Protein AF-0000000076797698 (afdb_homodimer)

Solvent-accessible surface area (backbone atoms only — not comparable to full-atom values): 32991 Å² total; per-residue (Å²): 134,80,76,74,71,68,74,82,74,56,61,40,81,47,53,70,68,60,51,30,60,25,18,62,66,64,63,47,71,75,48,62,45,83,56,30,41,28,20,44,26,40,45,95,86,65,47,58,28,31,39,30,44,55,43,87,54,41,82,46,65,66,60,40,51,57,48,48,52,56,54,38,67,52,82,50,89,20,38,56,47,41,40,31,35,24,80,52,96,92,45,41,36,40,31,24,59,53,59,77,61,38,27,42,37,54,48,57,59,39,75,82,44,93,56,68,77,78,46,46,70,50,46,53,47,26,55,47,30,46,31,47,32,50,22,38,32,50,68,64,42,89,78,46,52,48,49,49,54,49,43,44,73,34,27,28,18,34,90,84,48,49,29,21,41,45,76,61,47,49,53,57,42,37,36,59,92,43,52,73,51,49,61,33,46,51,66,33,36,49,44,33,32,39,54,50,50,30,55,41,49,90,85,54,55,55,41,34,35,20,8,46,14,51,45,43,49,21,61,51,34,41,43,61,63,71,55,63,31,66,79,60,77,88,88,46,83,60,27,50,63,47,48,51,54,51,49,53,56,48,66,71,45,87,69,64,71,61,48,68,74,53,33,31,68,89,47,70,77,57,60,58,66,70,59,51,52,50,47,48,52,50,17,56,40,20,55,41,76,53,58,87,69,29,64,54,43,60,57,52,37,52,59,58,48,59,70,75,100,136,80,76,74,74,67,73,81,74,54,60,40,82,47,52,68,66,59,50,32,60,26,17,62,66,64,64,46,72,76,46,65,45,81,57,29,42,28,22,44,28,39,46,96,87,65,46,57,27,30,39,30,44,55,44,86,54,41,83,46,66,67,60,40,51,56,48,49,53,56,54,39,67,53,82,50,87,21,36,56,46,40,38,31,36,25,80,52,95,91,44,41,34,39,31,24,60,54,56,78,61,37,28,44,37,55,48,56,58,39,76,85,44,93,55,66,77,76,48,46,71,50,46,52,48,29,54,46,31,47,31,46,33,50,22,39,31,51,69,64,42,90,77,45,49,48,49,50,54,50,43,43,74,33,27,29,18,32,90,85,48,51,29,20,41,48,76,62,47,51,55,58,41,38,37,58,91,43,52,73,50,48,60,33,46,52,66,33,37,49,44,34,33,39,55,50,49,31,56,41,46,88,84,52,53,53,42,37,36,20,8,45,14,50,45,42,49,23,61,50,35,41,43,60,63,71,54,63,43,64,79,56,78,93,80,63,86,59,28,52,64,46,48,50,53,52,50,52,54,48,66,72,45,88,70,65,71,61,49,68,75,52,34,31,68,91,47,71,75,58,60,57,66,69,59,52,52,50,47,48,52,49,16,56,38,20,53,40,75,53,58,89,69,29,64,54,44,59,56,52,36,52,58,59,47,60,70,76,101

pLDDT: mean 85.44, std 15.88, range [21.45, 98.81]

Foldseek 3Di:
DPPPVVPLLAADEDEPVQVCVQQVNQDAWQDADPQATWGWGAHPVRFIKIKGWGDQFDPDPVLLVVLVVLVQPDDDPQAWHWSYWYDDDNTTMTITHDADQAFQCCQLAVPVDPHDNDAQVLLLQQLLSVLVVLLCLQPPRPVRWAQLEDDRNQWGAHPVGHTHGHRTSVLVRNQVPDDPVSVLDHDYDPPQFALCNVVPDDDHNLRVLQSSLQRLLCSFQSHHLLCQQPVDDDPRPCVSVVVLVVLVVQLPDDDPVCSQVRGHCVNVSRHDSVLNSLSNVLSSQSNDNDSVSHDRSVVVSVSSVVVVD/DPPPPVPLLAADEDEPVQVCVQQVNQDAWQDADPQATWGWGAGPVRFIKIKGWGDQFDPDPVLLVVLVVLVQPDDDPQAWHWSYWYDDDNTTMTITHDADQAFQCCQLAVPVDPHDHDAQVLLLQQLLSVLVVLLCLQPPRPVRWAQLEDDRNQWGAHPVGHTHGHRTSVLVRNQVPDDPVSVLDHDYDPLQFALCNVVPDDDHNLRVLQSSLQRLLCSFQSHHLVCPQPVDDDDDPCVSVVVLVVLVVQLPDDDPVCSQVRGHCVNVSRHDSVLNSLSNVLSSQSNDNDSVSHDRSVVVSVSSVVVVD

Radius of gyration: 26.11 Å; Cα contacts (8 Å, |Δi|>4): 1056; chains: 2; bounding box: 48×87×79 Å

Organism: Aegilops tauschii subsp. strangulata (NCBI:txid200361)

InterPro domains:
  IPR000719 Protein kinase domain [PF00069] (27-302)
  IPR000719 Protein kinase domain [PS50011] (24-308)
  IPR000719 Protein kinase domain [SM00220] (24-305)
  IPR008271 Serine/threonine-protein kinase, active site [PS00108] (145-157)
  IPR011009 Protein kinase-like domain superfamily [SSF56112] (6-304)
  IPR017441 Protein kinase, ATP binding site [PS00107] (30-53)

Nearest PDB structures (foldseek):
  5lpz-assembly1_A  TM=8.616E-01  e=4.591E-26  Arabidopsis thaliana
  5xd6-assembly1_A  TM=8.931E-01  e=9.310E-25  Arabidopsis thaliana
  5lpy-assembly1_A  TM=8.575E-01  e=5.585E-25  Arabidopsis thaliana
  7ctx-assembly1_A  TM=7.958E-01  e=6.189E-21  Arabidopsis thaliana
  7ctv-assembly1_A  TM=8.191E-01  e=2.560E-20  Arabidopsis thaliana

Secondary structure (DSSP, 8-state):
-----------EEPPHHHHHHHTTTTT-EEEEETTEEEEEEE-TT--EEEEEEE-S--S-HHHHHHHHHHHHT---TTBPPEEEEEEETTEEEEEEE--TT-BHHHHHH-TTSSPPPPPHHHHHHHHHHHHHHHHIIIIISTT----S--SGGGEEE-TT--EEE-STTHHHHHHTT--HHHHTB--SBTTTS-GGGGTTPPP-THHHHHHHHHHHHHHHHSS-GGGSSTTS-S--TTHHHHHHHHHHHHHHSS--THHHHHS-GGGTT-S-HHHHHHHHHHHHHHT-SSGGGSPPHHHHHHHHHHHH-/-----------EEPPHHHHHHHTTTTT-EEEEETTEEEEEEE-TT--EEEEEEE-S--S-HHHHHHHHHHHHT---TTBPPEEEEEEETTEEEEEEE--TT-BHHHHHH-TTSSPPPPPHHHHHHHHHHHHHHHHIIIIISTT----S--SGGGEEE-TT--EEE-STTHHHHHHTT--HHHHTB--SBTTTS-GGGGTTPPP-THHHHHHHHHHHHHHHHSS-GGGTTTTS-TT-TTHHHHHHHHHHHHHHSS--THHHHHS-GGGTT-S-HHHHHHHHHHHHHHT-SSGGGSPPHHHHHHHHHHHH-

Structure (mmCIF, N/CA/C/O backbone):
data_AF-0000000076797698-model_v1
#
loop_
_entity.id
_entity.type
_entity.pdbx_description
1 polymer 'non-specific serine/threonine protein kinase'
#
loop_
_atom_site.group_PDB
_atom_site.id
_atom_site.type_symbol
_atom_site.label_atom_id
_atom_site.label_alt_id
_atom_site.label_comp_id
_atom_site.label_asym_id
_atom_site.label_entity_id
_atom_site.label_seq_id
_atom_site.pdbx_PDB_ins_code
_atom_site.Cartn_x
_atom_site.Cartn_y
_atom_site.Cartn_z
_atom_site.occupancy
_atom_site.B_iso_or_equiv
_atom_site.auth_seq_id
_atom_site.auth_comp_id
_atom_site.auth_asym_id
_atom_site.auth_atom_id
_atom_site.pdbx_PDB_model_num
ATOM 1 N N . ASP A 1 1 ? 23.281 -30.578 -40.031 1 21.66 1 ASP A N 1
ATOM 2 C CA . ASP A 1 1 ? 23.391 -29.156 -40.312 1 21.66 1 ASP A CA 1
ATOM 3 C C . ASP A 1 1 ? 22.047 -28.453 -40.125 1 21.66 1 ASP A C 1
ATOM 5 O O . ASP A 1 1 ? 21.812 -27.391 -40.719 1 21.66 1 ASP A O 1
ATOM 9 N N . GLU A 1 2 ? 20.984 -29.047 -39.781 1 26.91 2 GLU A N 1
ATOM 10 C CA . GLU A 1 2 ? 19.562 -28.859 -39.531 1 26.91 2 GLU A CA 1
ATOM 11 C C . GLU A 1 2 ? 19.312 -27.625 -38.656 1 26.91 2 GLU A C 1
ATOM 13 O O . GLU A 1 2 ? 19.953 -27.438 -37.625 1 26.91 2 GLU A O 1
ATOM 18 N N . GLY A 1 3 ? 19.031 -26.438 -39.344 1 26.08 3 GLY A N 1
ATOM 19 C CA . GLY A 1 3 ? 19.078 -25.016 -39 1 26.08 3 GLY A CA 1
ATOM 20 C C . GLY A 1 3 ? 18.438 -24.688 -37.688 1 26.08 3 GLY A C 1
ATOM 21 O O . GLY A 1 3 ? 17.25 -24.969 -37.469 1 26.08 3 GLY A O 1
ATOM 22 N N . TYR A 1 4 ? 19.078 -24.984 -36.562 1 27.62 4 TYR A N 1
ATOM 23 C CA . TYR A 1 4 ? 18.75 -24.578 -35.188 1 27.62 4 TYR A CA 1
ATOM 24 C C . TYR A 1 4 ? 18.172 -23.172 -35.188 1 27.62 4 TYR A C 1
ATOM 26 O O . TYR A 1 4 ? 18.891 -22.188 -35.406 1 27.62 4 TYR A O 1
ATOM 34 N N . THR A 1 5 ? 17.109 -22.906 -35.969 1 29.88 5 THR A N 1
ATOM 35 C CA . THR A 1 5 ? 16.391 -21.641 -35.969 1 29.88 5 THR A CA 1
ATOM 36 C C . THR A 1 5 ? 16.391 -21.031 -34.562 1 29.88 5 THR A C 1
ATOM 38 O O . THR A 1 5 ? 15.867 -21.625 -33.625 1 29.88 5 THR A O 1
ATOM 41 N N . ILE A 1 6 ? 17.438 -20.5 -34.156 1 32.88 6 ILE A N 1
ATOM 42 C CA . ILE A 1 6 ? 17.719 -19.75 -32.938 1 32.88 6 ILE A CA 1
ATOM 43 C C . ILE A 1 6 ? 16.484 -18.969 -32.5 1 32.88 6 ILE A C 1
ATOM 45 O O . ILE A 1 6 ? 15.969 -18.141 -33.25 1 32.88 6 ILE A O 1
ATOM 49 N N . ILE A 1 7 ? 15.43 -19.562 -32.062 1 37.62 7 ILE A N 1
ATOM 50 C CA . ILE A 1 7 ? 14.328 -18.922 -31.359 1 37.62 7 ILE A CA 1
ATOM 51 C C . ILE A 1 7 ? 14.773 -17.547 -30.859 1 37.62 7 ILE A C 1
ATOM 53 O O . ILE A 1 7 ? 15.672 -17.453 -30.016 1 37.62 7 ILE A O 1
ATOM 57 N N . SER A 1 8 ? 15.016 -16.594 -31.609 1 38.66 8 SER A N 1
ATOM 58 C CA . SER A 1 8 ? 15.25 -15.164 -31.391 1 38.66 8 SER A CA 1
ATOM 59 C C . SER A 1 8 ? 14.5 -14.656 -30.172 1 38.66 8 SER A C 1
ATOM 61 O O . SER A 1 8 ? 13.359 -14.203 -30.266 1 38.66 8 SER A O 1
ATOM 63 N N . SER A 1 9 ? 14.203 -15.453 -29.078 1 51.38 9 SER A N 1
ATOM 64 C CA . SER A 1 9 ? 13.867 -15.5 -27.656 1 51.38 9 SER A CA 1
ATOM 65 C C . SER A 1 9 ? 14.453 -14.297 -26.922 1 51.38 9 SER A C 1
ATOM 67 O O . SER A 1 9 ? 14.461 -14.273 -25.688 1 51.38 9 SER A O 1
ATOM 69 N N . GLN A 1 10 ? 15.086 -13.398 -27.656 1 63.84 10 GLN A N 1
ATOM 70 C CA . GLN A 1 10 ? 15.938 -12.336 -27.109 1 63.84 10 GLN A CA 1
ATOM 71 C C . GLN A 1 10 ? 15.102 -11.18 -26.578 1 63.84 10 GLN A C 1
ATOM 73 O O . GLN A 1 10 ? 14.078 -10.82 -27.172 1 63.84 10 GLN A O 1
ATOM 78 N N . PHE A 1 11 ? 15.312 -10.938 -25.469 1 81.69 11 PHE A N 1
ATOM 79 C CA . PHE A 1 11 ? 14.875 -9.672 -24.875 1 81.69 11 PHE A CA 1
ATOM 80 C C . PHE A 1 11 ? 15.141 -8.508 -25.828 1 81.69 11 PHE A C 1
ATOM 82 O O . PHE A 1 11 ? 16.266 -8.328 -26.297 1 81.69 11 PHE A O 1
ATOM 89 N N . ARG A 1 12 ? 14.062 -7.945 -26.391 1 88.06 12 ARG A N 1
ATOM 90 C CA . ARG A 1 12 ? 14.305 -6.879 -27.359 1 88.06 12 ARG A CA 1
ATOM 91 C C . ARG A 1 12 ? 13.391 -5.684 -27.094 1 88.06 12 ARG A C 1
ATOM 93 O O . ARG A 1 12 ? 12.438 -5.785 -26.312 1 88.06 12 ARG A O 1
ATOM 100 N N . ILE A 1 13 ? 13.773 -4.621 -27.797 1 91.62 13 ILE A N 1
ATOM 101 C CA . ILE A 1 13 ? 12.992 -3.393 -27.719 1 91.62 13 ILE A CA 1
ATOM 102 C C . ILE A 1 13 ? 11.922 -3.385 -28.797 1 91.62 13 ILE A C 1
ATOM 104 O O . ILE A 1 13 ? 12.211 -3.666 -29.969 1 91.62 13 ILE A O 1
ATOM 108 N N . PHE A 1 14 ? 10.703 -3.176 -28.453 1 93.88 14 PHE A N 1
ATOM 109 C CA . PHE A 1 14 ? 9.586 -3.072 -29.375 1 93.88 14 PHE A CA 1
ATOM 110 C C . PHE A 1 14 ? 9.18 -1.617 -29.578 1 93.88 14 PHE A C 1
ATOM 112 O O . PHE A 1 14 ? 9.352 -0.792 -28.672 1 93.88 14 PHE A O 1
ATOM 119 N N . SER A 1 15 ? 8.688 -1.295 -30.734 1 94.56 15 SER A N 1
ATOM 120 C CA . SER A 1 15 ? 8.023 -0.011 -30.922 1 94.56 15 SER A CA 1
ATOM 121 C C . SER A 1 15 ? 6.562 -0.069 -30.484 1 94.56 15 SER A C 1
ATOM 123 O O . SER A 1 15 ? 5.965 -1.146 -30.438 1 94.56 15 SER A O 1
ATOM 125 N N . TYR A 1 16 ? 6.07 1.124 -30.188 1 94.56 16 TYR A N 1
ATOM 126 C CA . TYR A 1 16 ? 4.664 1.188 -29.797 1 94.56 16 TYR A CA 1
ATOM 127 C C . TYR A 1 16 ? 3.764 0.711 -30.938 1 94.56 16 TYR A C 1
ATOM 129 O O . TYR A 1 16 ? 2.785 -0.001 -30.703 1 94.56 16 TYR A O 1
ATOM 137 N N . ARG A 1 17 ? 4.07 1.05 -32.156 1 95.12 17 ARG A N 1
ATOM 138 C CA . ARG A 1 17 ? 3.295 0.677 -33.344 1 95.12 17 ARG A CA 1
ATOM 139 C C . ARG A 1 17 ? 3.268 -0.837 -33.5 1 95.12 17 ARG A C 1
ATOM 141 O O . ARG A 1 17 ? 2.229 -1.407 -33.844 1 95.12 17 ARG A O 1
ATOM 148 N N . GLU A 1 18 ? 4.406 -1.47 -33.344 1 95.25 18 GLU A N 1
ATOM 149 C CA . GLU A 1 18 ? 4.492 -2.926 -33.406 1 95.25 18 GLU A CA 1
ATOM 150 C C . GLU A 1 18 ? 3.543 -3.588 -32.406 1 95.25 18 GLU A C 1
ATOM 152 O O . GLU A 1 18 ? 2.875 -4.57 -32.75 1 95.25 18 GLU A O 1
ATOM 157 N N . LEU A 1 19 ? 3.48 -3.051 -31.203 1 96.44 19 LEU A N 1
ATOM 158 C CA . LEU A 1 19 ? 2.672 -3.656 -30.156 1 96.44 19 LEU A CA 1
ATOM 159 C C . LEU A 1 19 ? 1.193 -3.344 -30.359 1 96.44 19 LEU A C 1
ATOM 161 O O . LEU A 1 19 ? 0.331 -4.156 -30.016 1 96.44 19 LEU A O 1
ATOM 165 N N . GLN A 1 20 ? 0.928 -2.188 -30.922 1 96.69 20 GLN A N 1
ATOM 166 C CA . GLN A 1 20 ? -0.446 -1.867 -31.297 1 96.69 20 GLN A CA 1
ATOM 167 C C . GLN A 1 20 ? -0.985 -2.865 -32.312 1 96.69 20 GLN A C 1
ATOM 169 O O . GLN A 1 20 ? -2.121 -3.33 -32.188 1 96.69 20 GLN A O 1
ATOM 174 N N . LYS A 1 21 ? -0.194 -3.127 -33.25 1 96.62 21 LYS A N 1
ATOM 175 C CA . LYS A 1 21 ? -0.562 -4.102 -34.281 1 96.62 21 LYS A CA 1
ATOM 176 C C . LYS A 1 21 ? -0.708 -5.5 -33.688 1 96.62 21 LYS A C 1
ATOM 178 O O . LYS A 1 21 ? -1.689 -6.195 -33.938 1 96.62 21 LYS A O 1
ATOM 183 N N . ALA A 1 22 ? 0.288 -5.852 -32.875 1 96.5 22 ALA A N 1
ATOM 184 C CA . ALA A 1 22 ? 0.313 -7.188 -32.281 1 96.5 22 ALA A CA 1
ATOM 185 C C . ALA A 1 22 ? -0.922 -7.434 -31.422 1 96.5 22 ALA A C 1
ATOM 187 O O . ALA A 1 22 ? -1.409 -8.562 -31.328 1 96.5 22 ALA A O 1
ATOM 188 N N . THR A 1 23 ? -1.46 -6.391 -30.766 1 97.56 23 THR A N 1
ATOM 189 C CA . THR A 1 23 ? -2.576 -6.516 -29.828 1 97.56 23 THR A CA 1
ATOM 190 C C . THR A 1 23 ? -3.885 -6.102 -30.5 1 97.56 23 THR A C 1
ATOM 192 O O . THR A 1 23 ? -4.902 -5.926 -29.828 1 97.56 23 THR A O 1
ATOM 195 N N . SER A 1 24 ? -3.895 -5.852 -31.844 1 96.62 24 SER A N 1
ATOM 196 C CA . SER A 1 24 ? -5.062 -5.316 -32.531 1 96.62 24 SER A CA 1
ATOM 197 C C . SER A 1 24 ? -5.598 -4.07 -31.828 1 96.62 24 SER A C 1
ATOM 199 O O . SER A 1 24 ? -6.785 -3.996 -31.5 1 96.62 24 SER A O 1
ATOM 201 N N . CYS A 1 25 ? -4.664 -3.188 -31.562 1 95.5 25 CYS A N 1
ATOM 202 C CA . CYS A 1 25 ? -4.949 -1.915 -30.906 1 95.5 25 CYS A CA 1
ATOM 203 C C . CYS A 1 25 ? -5.504 -2.133 -29.516 1 95.5 25 CYS A C 1
ATOM 205 O O . CYS A 1 25 ? -6.508 -1.529 -29.141 1 95.5 25 CYS A O 1
ATOM 207 N N . PHE A 1 26 ? -4.867 -3.113 -28.797 1 94.56 26 PHE A N 1
ATOM 208 C CA . PHE A 1 26 ? -5.184 -3.381 -27.406 1 94.56 26 PHE A CA 1
ATOM 209 C C . PHE A 1 26 ? -6.656 -3.738 -27.234 1 94.56 26 PHE A C 1
ATOM 211 O O . PHE A 1 26 ? -7.332 -3.219 -26.344 1 94.56 26 PHE A O 1
ATOM 218 N N . GLN A 1 27 ? -7.141 -4.625 -27.969 1 93.5 27 GLN A N 1
ATOM 219 C CA . GLN A 1 27 ? -8.555 -4.98 -28.047 1 93.5 27 GLN A CA 1
ATOM 220 C C . GLN A 1 27 ? -8.945 -5.941 -26.938 1 93.5 27 GLN A C 1
ATOM 222 O O . GLN A 1 27 ? -9.969 -5.754 -26.281 1 93.5 27 GLN A O 1
ATOM 227 N N . GLU A 1 28 ? -8.148 -6.992 -26.719 1 94.81 28 GLU A N 1
ATOM 228 C CA . GLU A 1 28 ? -8.492 -8.031 -25.75 1 94.81 28 GLU A CA 1
ATOM 229 C C . GLU A 1 28 ? -7.723 -7.848 -24.453 1 94.81 28 GLU A C 1
ATOM 231 O O . GLU A 1 28 ? -6.559 -8.234 -24.344 1 94.81 28 GLU A O 1
ATOM 236 N N . GLU A 1 29 ? -8.398 -7.438 -23.422 1 92.62 29 GLU A N 1
ATOM 237 C CA . GLU A 1 29 ? -7.793 -7.254 -22.109 1 92.62 29 GLU A CA 1
ATOM 238 C C . GLU A 1 29 ? -7.82 -8.555 -21.312 1 92.62 29 GLU A C 1
ATOM 240 O O . GLU A 1 29 ? -8.867 -9.195 -21.188 1 92.62 29 GLU A O 1
ATOM 245 N N . LEU A 1 30 ? -6.688 -8.969 -20.875 1 90.31 30 LEU A N 1
ATOM 246 C CA . LEU A 1 30 ? -6.555 -10.18 -20.062 1 90.31 30 LEU A CA 1
ATOM 247 C C . LEU A 1 30 ? -6.793 -9.875 -18.594 1 90.31 30 LEU A C 1
ATOM 249 O O . LEU A 1 30 ? -7.207 -10.75 -17.828 1 90.31 30 LEU A O 1
ATOM 253 N N . GLY A 1 31 ? -6.434 -8.719 -18.172 1 84.44 31 GLY A N 1
ATOM 254 C CA . GLY A 1 31 ? -6.582 -8.289 -16.797 1 84.44 31 GLY A CA 1
ATOM 255 C C . GLY A 1 31 ? -6.031 -6.898 -16.531 1 84.44 31 GLY A C 1
ATOM 256 O O . GLY A 1 31 ? -5.359 -6.324 -17.391 1 84.44 31 GLY A O 1
ATOM 257 N N . SER A 1 32 ? -6.449 -6.293 -15.453 1 81.88 32 SER A N 1
ATOM 258 C CA . SER A 1 32 ? -5.973 -4.98 -15.031 1 81.88 32 SER A CA 1
ATOM 259 C C . SER A 1 32 ? -5.711 -4.938 -13.531 1 81.88 32 SER A C 1
ATOM 261 O O . SER A 1 32 ? -6.473 -5.504 -12.75 1 81.88 32 SER A O 1
ATOM 263 N N . GLY A 1 33 ? -4.547 -4.434 -13.203 1 74.81 33 GLY A N 1
ATOM 264 C CA . GLY A 1 33 ? -4.199 -4.316 -11.789 1 74.81 33 GLY A CA 1
ATOM 265 C C . GLY A 1 33 ? -3.43 -3.053 -11.469 1 74.81 33 GLY A C 1
ATOM 266 O O . GLY A 1 33 ? -3.504 -2.068 -12.211 1 74.81 33 GLY A O 1
ATOM 267 N N . ARG A 1 34 ? -2.789 -3.051 -10.359 1 72.19 34 ARG A N 1
ATOM 268 C CA . ARG A 1 34 ? -2.059 -1.899 -9.844 1 72.19 34 ARG A CA 1
ATOM 269 C C . ARG A 1 34 ? -0.948 -1.479 -10.797 1 72.19 34 ARG A C 1
ATOM 271 O O . ARG A 1 34 ? -0.661 -0.288 -10.938 1 72.19 34 ARG A O 1
ATOM 278 N N . SER A 1 35 ? -0.445 -2.459 -11.406 1 79.75 35 SER A N 1
ATOM 279 C CA . SER A 1 35 ? 0.719 -2.16 -12.234 1 79.75 35 SER A CA 1
ATOM 280 C C . SER A 1 35 ? 0.306 -1.804 -13.664 1 79.75 35 SER A C 1
ATOM 282 O O . SER A 1 35 ? 1.123 -1.317 -14.445 1 79.75 35 SER A O 1
ATOM 284 N N . GLY A 1 36 ? -0.966 -2.096 -14 1 84.38 36 GLY A N 1
ATOM 285 C CA . GLY A 1 36 ? -1.426 -1.726 -15.328 1 84.38 36 GLY A CA 1
ATOM 286 C C . GLY A 1 36 ? -2.287 -2.791 -15.984 1 84.38 36 GLY A C 1
ATOM 287 O O . GLY A 1 36 ? -2.469 -3.877 -15.422 1 84.38 36 GLY A O 1
ATOM 288 N N . ALA A 1 37 ? -2.748 -2.465 -17.141 1 88.75 37 ALA A N 1
ATOM 289 C CA . ALA A 1 37 ? -3.6 -3.383 -17.891 1 88.75 37 ALA A CA 1
ATOM 290 C C . ALA A 1 37 ? -2.766 -4.297 -18.781 1 88.75 37 ALA A C 1
ATOM 292 O O . ALA A 1 37 ? -1.723 -3.887 -19.297 1 88.75 37 ALA A O 1
ATOM 293 N N . VAL A 1 38 ? -3.256 -5.48 -18.938 1 94.75 38 VAL A N 1
ATOM 294 C CA . VAL A 1 38 ? -2.561 -6.48 -19.75 1 94.75 38 VAL A CA 1
ATOM 295 C C . VAL A 1 38 ? -3.438 -6.898 -20.922 1 94.75 38 VAL A C 1
ATOM 297 O O . VAL A 1 38 ? -4.633 -7.152 -20.766 1 94.75 38 VAL A O 1
ATOM 300 N N . TYR A 1 39 ? -2.805 -7.016 -22.125 1 96.75 39 TYR A N 1
ATOM 301 C CA . TYR A 1 39 ? -3.535 -7.34 -23.344 1 96.75 39 TYR A CA 1
ATOM 302 C C . TYR A 1 39 ? -2.916 -8.539 -24.047 1 96.75 39 TYR A C 1
ATOM 304 O O . TYR A 1 39 ? -1.696 -8.719 -24.031 1 96.75 39 TYR A O 1
ATOM 312 N N . LYS A 1 40 ? -3.848 -9.281 -24.656 1 97.38 40 LYS A N 1
ATOM 313 C CA . LYS A 1 40 ? -3.393 -10.391 -25.484 1 97.38 40 LYS A CA 1
ATOM 314 C C . LYS A 1 40 ? -2.904 -9.906 -26.844 1 97.38 40 LYS A C 1
ATOM 316 O O . LYS A 1 40 ? -3.494 -8.992 -27.438 1 97.38 40 LYS A O 1
ATOM 321 N N . GLY A 1 41 ? -1.78 -10.492 -27.281 1 97.06 41 GLY A N 1
ATOM 322 C CA . GLY A 1 41 ? -1.257 -10.148 -28.594 1 97.06 41 GLY A CA 1
ATOM 323 C C . GLY A 1 41 ? -0.594 -11.32 -29.297 1 97.06 41 GLY A C 1
ATOM 324 O O . GLY A 1 41 ? -0.366 -12.367 -28.688 1 97.06 41 GLY A O 1
ATOM 325 N N . VAL A 1 42 ? -0.398 -11.102 -30.594 1 96.81 42 VAL A N 1
ATOM 326 C CA . VAL A 1 42 ? 0.35 -12.047 -31.422 1 96.81 42 VAL A CA 1
ATOM 327 C C . VAL A 1 42 ? 1.414 -11.297 -32.219 1 96.81 42 VAL A C 1
ATOM 329 O O . VAL A 1 42 ? 1.1 -10.367 -32.969 1 96.81 42 VAL A O 1
ATOM 332 N N . LEU A 1 43 ? 2.635 -11.703 -32 1 94.06 43 LEU A N 1
ATOM 333 C CA . LEU A 1 43 ? 3.732 -11.062 -32.719 1 94.06 43 LEU A CA 1
ATOM 334 C C . LEU A 1 43 ? 3.775 -11.523 -34.188 1 94.06 43 LEU A C 1
ATOM 336 O O . LEU A 1 43 ? 3.037 -12.438 -34.562 1 94.06 43 LEU A O 1
ATOM 340 N N . ASP A 1 44 ? 4.648 -10.898 -34.906 1 91.06 44 ASP A N 1
ATOM 341 C CA . ASP A 1 44 ? 4.777 -11.211 -36.344 1 91.06 44 ASP A CA 1
ATOM 342 C C . ASP A 1 44 ? 5.234 -12.648 -36.562 1 91.06 44 ASP A C 1
ATOM 344 O O . ASP A 1 44 ? 4.891 -13.273 -37.562 1 91.06 44 ASP A O 1
ATOM 348 N N . ASP A 1 45 ? 5.98 -13.141 -35.594 1 90.06 45 ASP A N 1
ATOM 349 C CA . ASP A 1 45 ? 6.469 -14.516 -35.688 1 90.06 45 ASP A CA 1
ATOM 350 C C . ASP A 1 45 ? 5.457 -15.5 -35.125 1 90.06 45 ASP A C 1
ATOM 352 O O . ASP A 1 45 ? 5.797 -16.656 -34.812 1 90.06 45 ASP A O 1
ATOM 356 N N . ALA A 1 46 ? 4.211 -15.102 -34.812 1 91.12 46 ALA A N 1
ATOM 357 C CA . ALA A 1 46 ? 3.047 -15.898 -34.406 1 91.12 46 ALA A CA 1
ATOM 358 C C . ALA A 1 46 ? 3.09 -16.266 -32.938 1 91.12 46 ALA A C 1
ATOM 360 O O . ALA A 1 46 ? 2.207 -16.969 -32.438 1 91.12 46 ALA A O 1
ATOM 361 N N . ARG A 1 47 ? 4.086 -15.836 -32.281 1 92.12 47 ARG A N 1
ATOM 362 C CA . ARG A 1 47 ? 4.121 -16.062 -30.828 1 92.12 47 ARG A CA 1
ATOM 363 C C . ARG A 1 47 ? 2.998 -15.312 -30.125 1 92.12 47 ARG A C 1
ATOM 365 O O . ARG A 1 47 ? 2.773 -14.133 -30.391 1 92.12 47 ARG A O 1
ATOM 372 N N . LYS A 1 48 ? 2.359 -16.031 -29.25 1 95.5 48 LYS A N 1
ATOM 373 C CA . LYS A 1 48 ? 1.37 -15.391 -28.391 1 95.5 48 LYS A CA 1
ATOM 374 C C . LYS A 1 48 ? 2.041 -14.672 -27.219 1 95.5 48 LYS A C 1
ATOM 376 O O . LYS A 1 48 ? 2.951 -15.211 -26.594 1 95.5 48 LYS A O 1
ATOM 381 N N . VAL A 1 49 ? 1.594 -13.398 -27.047 1 96.56 49 VAL A N 1
ATOM 382 C CA . VAL A 1 49 ? 2.262 -12.609 -26.016 1 96.56 49 VAL A CA 1
ATOM 383 C C . VAL A 1 49 ? 1.222 -11.898 -25.156 1 96.56 49 VAL A C 1
ATOM 385 O O . VAL A 1 49 ? 0.058 -11.781 -25.547 1 96.56 49 VAL A O 1
ATOM 388 N N . ALA A 1 50 ? 1.593 -11.586 -23.953 1 97.19 50 ALA A N 1
ATOM 389 C CA . ALA A 1 50 ? 0.884 -10.656 -23.078 1 97.19 50 ALA A CA 1
ATOM 390 C C . ALA A 1 50 ? 1.593 -9.305 -23.016 1 97.19 50 ALA A C 1
ATOM 392 O O . ALA A 1 50 ? 2.791 -9.234 -22.734 1 97.19 50 ALA A O 1
ATOM 393 N N . VAL A 1 51 ? 0.887 -8.258 -23.344 1 96.94 51 VAL A N 1
ATOM 394 C CA . VAL A 1 51 ? 1.437 -6.91 -23.359 1 96.94 51 VAL A CA 1
ATOM 395 C C . VAL A 1 51 ? 0.845 -6.098 -22.219 1 96.94 51 VAL A C 1
ATOM 397 O O . VAL A 1 51 ? -0.366 -5.871 -22.172 1 96.94 51 VAL A O 1
ATOM 400 N N . LYS A 1 52 ? 1.715 -5.664 -21.281 1 94.12 52 LYS A N 1
ATOM 401 C CA . LYS A 1 52 ? 1.271 -4.879 -20.125 1 94.12 52 LYS A CA 1
ATOM 402 C C . LYS A 1 52 ? 1.574 -3.396 -20.328 1 94.12 52 LYS A C 1
ATOM 404 O O . LYS A 1 52 ? 2.719 -3.021 -20.594 1 94.12 52 LYS A O 1
ATOM 409 N N . LYS A 1 53 ? 0.588 -2.564 -20.266 1 91.75 53 LYS A N 1
ATOM 410 C CA . LYS A 1 53 ? 0.78 -1.119 -20.172 1 91.75 53 LYS A CA 1
ATOM 411 C C . LYS A 1 53 ? 1.053 -0.682 -18.734 1 91.75 53 LYS A C 1
ATOM 413 O O . LYS A 1 53 ? 0.162 -0.734 -17.891 1 91.75 53 LYS A O 1
ATOM 418 N N . LEU A 1 54 ? 2.221 -0.222 -18.484 1 86.75 54 LEU A N 1
ATOM 419 C CA . LEU A 1 54 ? 2.652 0.052 -17.125 1 86.75 54 LEU A CA 1
ATOM 420 C C . LEU A 1 54 ? 2.146 1.412 -16.656 1 86.75 54 LEU A C 1
ATOM 422 O O . LEU A 1 54 ? 2.158 2.379 -17.422 1 86.75 54 LEU A O 1
ATOM 426 N N . ASN A 1 55 ? 1.697 1.317 -15.375 1 74.62 55 ASN A N 1
ATOM 427 C CA . ASN A 1 55 ? 1.304 2.549 -14.695 1 74.62 55 ASN A CA 1
ATOM 428 C C . ASN A 1 55 ? 2.387 3.033 -13.734 1 74.62 55 ASN A C 1
ATOM 430 O O . ASN A 1 55 ? 3.146 2.229 -13.195 1 74.62 55 ASN A O 1
ATOM 434 N N . ASP A 1 56 ? 2.412 4.27 -13.484 1 63.19 56 ASP A N 1
ATOM 435 C CA . ASP A 1 56 ? 3.16 4.879 -12.383 1 63.19 56 ASP A CA 1
ATOM 436 C C . ASP A 1 56 ? 4.621 4.441 -12.414 1 63.19 56 ASP A C 1
ATOM 438 O O . ASP A 1 56 ? 5.172 4.035 -11.383 1 63.19 56 ASP A O 1
ATOM 442 N N . VAL A 1 57 ? 5.164 4.363 -13.633 1 61.59 57 VAL A N 1
ATOM 443 C CA . VAL A 1 57 ? 6.551 3.914 -13.695 1 61.59 57 VAL A CA 1
ATOM 444 C C . VAL A 1 57 ? 7.484 5.121 -13.758 1 61.59 57 VAL A C 1
ATOM 446 O O . VAL A 1 57 ? 7.031 6.254 -13.922 1 61.59 57 VAL A O 1
ATOM 449 N N . ILE A 1 58 ? 8.672 4.793 -13.555 1 61.84 58 ILE A N 1
ATOM 450 C CA . ILE A 1 58 ? 9.797 5.715 -13.508 1 61.84 58 ILE A CA 1
ATOM 451 C C . ILE A 1 58 ? 9.75 6.652 -14.711 1 61.84 58 ILE A C 1
ATOM 453 O O . ILE A 1 58 ? 9.5 6.211 -15.836 1 61.84 58 ILE A O 1
ATOM 457 N N . GLN A 1 59 ? 9.805 7.785 -14.43 1 62.81 59 GLN A N 1
ATOM 458 C CA . GLN A 1 59 ? 9.719 8.797 -15.477 1 62.81 59 GLN A CA 1
ATOM 459 C C . GLN A 1 59 ? 10.953 8.781 -16.375 1 62.81 59 GLN A C 1
ATOM 461 O O . GLN A 1 59 ? 10.859 9 -17.578 1 62.81 59 GLN A O 1
ATOM 466 N N . GLY A 1 60 ? 12.062 8.352 -15.867 1 68.81 60 GLY A N 1
ATOM 467 C CA . GLY A 1 60 ? 13.273 8.406 -16.672 1 68.81 60 GLY A CA 1
ATOM 468 C C . GLY A 1 60 ? 13.438 7.207 -17.578 1 68.81 60 GLY A C 1
ATOM 469 O O . GLY A 1 60 ? 13.383 6.062 -17.141 1 68.81 60 GLY A O 1
ATOM 470 N N . GLU A 1 61 ? 13.539 7.562 -18.906 1 76.75 61 GLU A N 1
ATOM 471 C CA . GLU A 1 61 ? 13.68 6.508 -19.891 1 76.75 61 GLU A CA 1
ATOM 472 C C . GLU A 1 61 ? 14.922 5.66 -19.625 1 76.75 61 GLU A C 1
ATOM 474 O O . GLU A 1 61 ? 14.875 4.43 -19.719 1 76.75 61 GLU A O 1
ATOM 479 N N . GLN A 1 62 ? 16 6.316 -19.297 1 77.75 62 GLN A N 1
ATOM 480 C CA . GLN A 1 62 ? 17.266 5.598 -19.094 1 77.75 62 GLN A CA 1
ATOM 481 C C . GLN A 1 62 ? 17.172 4.691 -17.859 1 77.75 62 GLN A C 1
ATOM 483 O O . GLN A 1 62 ? 17.656 3.555 -17.891 1 77.75 62 GLN A O 1
ATOM 488 N N . GLU A 1 63 ? 16.578 5.305 -16.875 1 78.38 63 GLU A N 1
ATOM 489 C CA . GLU A 1 63 ? 16.438 4.52 -15.656 1 78.38 63 GLU A CA 1
ATOM 490 C C . GLU A 1 63 ? 15.531 3.311 -15.883 1 78.38 63 GLU A C 1
ATOM 492 O O . GLU A 1 63 ? 15.82 2.217 -15.391 1 78.38 63 GLU A O 1
ATOM 497 N N . PHE A 1 64 ? 14.523 3.502 -16.641 1 82.12 64 PHE A N 1
ATOM 498 C CA . PHE A 1 64 ? 13.602 2.416 -16.953 1 82.12 64 PHE A CA 1
ATOM 499 C C . PHE A 1 64 ? 14.297 1.319 -17.734 1 82.12 64 PHE A C 1
ATOM 501 O O . PHE A 1 64 ? 14.164 0.135 -17.422 1 82.12 64 PHE A O 1
ATOM 508 N N . ARG A 1 65 ? 15.094 1.706 -18.672 1 82.19 65 ARG A N 1
ATOM 509 C CA . ARG A 1 65 ? 15.805 0.759 -19.531 1 82.19 65 ARG A CA 1
ATOM 510 C C . ARG A 1 65 ? 16.797 -0.07 -18.719 1 82.19 65 ARG A C 1
ATOM 512 O O . ARG A 1 65 ? 16.922 -1.278 -18.938 1 82.19 65 ARG A O 1
ATOM 519 N N . SER A 1 66 ? 17.422 0.573 -17.844 1 82.31 66 SER A N 1
ATOM 520 C CA . SER A 1 66 ? 18.422 -0.117 -17.031 1 82.31 66 SER A CA 1
ATOM 521 C C . SER A 1 66 ? 17.781 -1.166 -16.141 1 82.31 66 SER A C 1
ATOM 523 O O . SER A 1 66 ? 18.281 -2.285 -16.016 1 82.31 66 SER A O 1
ATOM 525 N N . GLU A 1 67 ? 16.641 -0.763 -15.594 1 81.56 67 GLU A N 1
ATOM 526 C CA . GLU A 1 67 ? 15.984 -1.675 -14.664 1 81.56 67 GLU A CA 1
ATOM 527 C C . GLU A 1 67 ? 15.32 -2.828 -15.406 1 81.56 67 GLU A C 1
ATOM 529 O O . GLU A 1 67 ? 15.328 -3.967 -14.938 1 81.56 67 GLU A O 1
ATOM 534 N N . ILE A 1 68 ? 14.789 -2.514 -16.531 1 83.94 68 ILE A N 1
ATOM 535 C CA . ILE A 1 68 ? 14.047 -3.533 -17.281 1 83.94 68 ILE A CA 1
ATOM 536 C C . ILE A 1 68 ? 15.031 -4.539 -17.875 1 83.94 68 ILE A C 1
ATOM 538 O O . ILE A 1 68 ? 14.688 -5.715 -18.062 1 83.94 68 ILE A O 1
ATOM 542 N N . SER A 1 69 ? 16.203 -4.07 -18.188 1 81.88 69 SER A N 1
ATOM 543 C CA . SER A 1 69 ? 17.234 -4.965 -18.719 1 81.88 69 SER A CA 1
ATOM 544 C C . SER A 1 69 ? 17.594 -6.043 -17.703 1 81.88 69 SER A C 1
ATOM 546 O O . SER A 1 69 ? 17.891 -7.18 -18.078 1 81.88 69 SER A O 1
ATOM 548 N N . VAL A 1 70 ? 17.531 -5.668 -16.5 1 80 70 VAL A N 1
ATOM 549 C CA . VAL A 1 70 ? 17.828 -6.621 -15.438 1 80 70 VAL A CA 1
ATOM 550 C C . VAL A 1 70 ? 16.734 -7.668 -15.344 1 80 70 VAL A C 1
ATOM 552 O O . VAL A 1 70 ? 17 -8.867 -15.266 1 80 70 VAL A O 1
ATOM 555 N N . ILE A 1 71 ? 15.531 -7.258 -15.391 1 84.69 71 ILE A N 1
ATOM 556 C CA . ILE A 1 71 ? 14.375 -8.141 -15.281 1 84.69 71 ILE A CA 1
ATOM 557 C C . ILE A 1 71 ? 14.297 -9.039 -16.516 1 84.69 71 ILE A C 1
ATOM 559 O O . ILE A 1 71 ? 13.922 -10.211 -16.422 1 84.69 71 ILE A O 1
ATOM 563 N N . GLY A 1 72 ? 14.711 -8.469 -17.656 1 85.69 72 GLY A N 1
ATOM 564 C CA . GLY A 1 72 ? 14.656 -9.195 -18.922 1 85.69 72 GLY A CA 1
ATOM 565 C C . GLY A 1 72 ? 15.641 -10.344 -18.984 1 85.69 72 GLY A C 1
ATOM 566 O O . GLY A 1 72 ? 15.453 -11.281 -19.766 1 85.69 72 GLY A O 1
ATOM 567 N N . ARG A 1 73 ? 16.656 -10.352 -18.141 1 83.88 73 ARG A N 1
ATOM 568 C CA . ARG A 1 73 ? 17.688 -11.375 -18.172 1 83.88 73 ARG A CA 1
ATOM 569 C C . ARG A 1 73 ? 17.312 -12.555 -17.281 1 83.88 73 ARG A C 1
ATOM 571 O O . ARG A 1 73 ? 17.953 -13.609 -17.328 1 83.88 73 ARG A O 1
ATOM 578 N N . ILE A 1 74 ? 16.328 -12.391 -16.578 1 87.44 74 ILE A N 1
ATOM 579 C CA . ILE A 1 74 ? 15.93 -13.438 -15.641 1 87.44 74 ILE A CA 1
ATOM 580 C C . ILE A 1 74 ? 15.164 -14.531 -16.391 1 87.44 74 ILE A C 1
ATOM 582 O O . ILE A 1 74 ? 14.195 -14.25 -17.094 1 87.44 74 ILE A O 1
ATOM 586 N N . TYR A 1 75 ? 15.75 -15.766 -16.281 1 89 75 TYR A N 1
ATOM 587 C CA . TYR A 1 75 ? 15.094 -16.938 -16.875 1 89 75 TYR A CA 1
ATOM 588 C C . TYR A 1 75 ? 14.969 -18.062 -15.852 1 89 75 TYR A C 1
ATOM 590 O O . TYR A 1 75 ? 15.969 -18.516 -15.297 1 89 75 TYR A O 1
ATOM 598 N N . HIS A 1 76 ? 13.773 -18.406 -15.578 1 93.69 76 HIS A N 1
ATOM 599 C CA . HIS A 1 76 ? 13.453 -19.5 -14.68 1 93.69 76 HIS A CA 1
ATOM 600 C C . HIS A 1 76 ? 12.125 -20.141 -15.055 1 93.69 76 HIS A C 1
ATOM 602 O O . HIS A 1 76 ? 11.188 -19.453 -15.469 1 93.69 76 HIS A O 1
ATOM 608 N N . MET A 1 77 ? 12.031 -21.375 -14.891 1 95.69 77 MET A N 1
ATOM 609 C CA . MET A 1 77 ? 10.875 -22.125 -15.344 1 95.69 77 MET A CA 1
ATOM 610 C C . MET A 1 77 ? 9.609 -21.672 -14.625 1 95.69 77 MET A C 1
ATOM 612 O O . MET A 1 77 ? 8.508 -21.781 -15.164 1 95.69 77 MET A O 1
ATOM 616 N N . ASN A 1 78 ? 9.727 -21.172 -13.375 1 97.94 78 ASN A N 1
ATOM 617 C CA . ASN A 1 78 ? 8.57 -20.766 -12.586 1 97.94 78 ASN A CA 1
ATOM 618 C C . ASN A 1 78 ? 8.391 -19.25 -12.57 1 97.94 78 ASN A C 1
ATOM 620 O O . ASN A 1 78 ? 7.684 -18.719 -11.719 1 97.94 78 ASN A O 1
ATOM 624 N N . LEU A 1 79 ? 9.039 -18.594 -13.492 1 96.5 79 LEU A N 1
ATOM 625 C CA . LEU A 1 79 ? 8.859 -17.156 -13.711 1 96.5 79 LEU A CA 1
ATOM 626 C C . LEU A 1 79 ? 8.422 -16.875 -15.141 1 96.5 79 LEU A C 1
ATOM 628 O O . LEU A 1 79 ? 8.914 -17.5 -16.078 1 96.5 79 LEU A O 1
ATOM 632 N N . VAL A 1 80 ? 7.453 -15.984 -15.219 1 96.69 80 VAL A N 1
ATOM 633 C CA . VAL A 1 80 ? 6.996 -15.609 -16.547 1 96.69 80 VAL A CA 1
ATOM 634 C C . VAL A 1 80 ? 8.148 -15 -17.344 1 96.69 80 VAL A C 1
ATOM 636 O O . VAL A 1 80 ? 8.867 -14.133 -16.844 1 96.69 80 VAL A O 1
ATOM 639 N N . ARG A 1 81 ? 8.273 -15.43 -18.531 1 93.88 81 ARG A N 1
ATOM 640 C CA . ARG A 1 81 ? 9.359 -14.945 -19.375 1 93.88 81 ARG A CA 1
ATOM 641 C C . ARG A 1 81 ? 9.031 -13.578 -19.969 1 93.88 81 ARG A C 1
ATOM 643 O O . ARG A 1 81 ? 7.949 -13.375 -20.516 1 93.88 81 ARG A O 1
ATOM 650 N N . ILE A 1 82 ? 9.938 -12.664 -19.812 1 92.88 82 ILE A N 1
ATOM 651 C CA . ILE A 1 82 ? 9.812 -11.336 -20.406 1 92.88 82 ILE A CA 1
ATOM 652 C C . ILE A 1 82 ? 10.547 -11.305 -21.75 1 92.88 82 ILE A C 1
ATOM 654 O O . ILE A 1 82 ? 11.742 -11.578 -21.812 1 92.88 82 ILE A O 1
ATOM 658 N N . TRP A 1 83 ? 9.867 -10.93 -22.781 1 92.94 83 TRP A N 1
ATOM 659 C CA . TRP A 1 83 ? 10.43 -10.977 -24.125 1 92.94 83 TRP A CA 1
ATOM 660 C C . TRP A 1 83 ? 10.938 -9.609 -24.547 1 92.94 83 TRP A C 1
ATOM 662 O O . TRP A 1 83 ? 11.742 -9.5 -25.469 1 92.94 83 TRP A O 1
ATOM 672 N N . GLY A 1 84 ? 10.391 -8.602 -23.906 1 92.81 84 GLY A N 1
ATOM 673 C CA . GLY A 1 84 ? 10.844 -7.27 -24.297 1 92.81 84 GLY A CA 1
ATOM 674 C C . GLY A 1 84 ? 10.016 -6.16 -23.656 1 92.81 84 GLY A C 1
ATOM 675 O O . GLY A 1 84 ? 9.289 -6.391 -22.703 1 92.81 84 GLY A O 1
ATOM 676 N N . PHE A 1 85 ? 10.359 -4.895 -24.141 1 92.56 85 PHE A N 1
ATOM 677 C CA . PHE A 1 85 ? 9.672 -3.725 -23.609 1 92.56 85 PHE A CA 1
ATOM 678 C C . PHE A 1 85 ? 9.594 -2.621 -24.656 1 92.56 85 PHE A C 1
ATOM 680 O O . PHE A 1 85 ? 10.203 -2.721 -25.719 1 92.56 85 PHE A O 1
ATOM 687 N N . CYS A 1 86 ? 8.734 -1.752 -24.391 1 92.75 86 CYS A N 1
ATOM 688 C CA . CYS A 1 86 ? 8.578 -0.551 -25.203 1 92.75 86 CYS A CA 1
ATOM 689 C C . CYS A 1 86 ? 8.648 0.704 -24.344 1 92.75 86 CYS A C 1
ATOM 691 O O . CYS A 1 86 ? 8.008 0.78 -23.281 1 92.75 86 CYS A O 1
ATOM 693 N N . VAL A 1 87 ? 9.539 1.604 -24.719 1 89.06 87 VAL A N 1
ATOM 694 C CA . VAL A 1 87 ? 9.602 2.916 -24.078 1 89.06 87 VAL A CA 1
ATOM 695 C C . VAL A 1 87 ? 9.547 4.008 -25.156 1 89.06 87 VAL A C 1
ATOM 697 O O . VAL A 1 87 ? 10.539 4.262 -25.844 1 89.06 87 VAL A O 1
ATOM 700 N N . GLU A 1 88 ? 8.484 4.605 -25.281 1 86.12 88 GLU A N 1
ATOM 701 C CA . GLU A 1 88 ? 8.289 5.715 -26.219 1 86.12 88 GLU A CA 1
ATOM 702 C C . GLU A 1 88 ? 7.43 6.812 -25.594 1 86.12 88 GLU A C 1
ATOM 704 O O . GLU A 1 88 ? 6.238 6.609 -25.344 1 86.12 88 GLU A O 1
ATOM 709 N N . LYS A 1 89 ? 8.047 7.961 -25.375 1 77.38 89 LYS A N 1
ATOM 710 C CA . LYS A 1 89 ? 7.328 9.094 -24.812 1 77.38 89 LYS A CA 1
ATOM 711 C C . LYS A 1 89 ? 6.656 8.711 -23.5 1 77.38 89 LYS A C 1
ATOM 713 O O . LYS A 1 89 ? 7.316 8.258 -22.562 1 77.38 89 LYS A O 1
ATOM 718 N N . THR A 1 90 ? 5.254 8.625 -23.594 1 74.69 90 THR A N 1
ATOM 719 C CA . THR A 1 90 ? 4.496 8.359 -22.375 1 74.69 90 THR A CA 1
ATOM 720 C C . THR A 1 90 ? 4.109 6.887 -22.297 1 74.69 90 THR A C 1
ATOM 722 O O . THR A 1 90 ? 3.531 6.449 -21.297 1 74.69 90 THR A O 1
ATOM 725 N N . HIS A 1 91 ? 4.625 6.137 -23.344 1 83.81 91 HIS A N 1
ATOM 726 C CA . HIS A 1 91 ? 4.215 4.738 -23.391 1 83.81 91 HIS A CA 1
ATOM 727 C C . HIS A 1 91 ? 5.312 3.824 -22.859 1 83.81 91 HIS A C 1
ATOM 729 O O . HIS A 1 91 ? 6.406 3.77 -23.422 1 83.81 91 HIS A O 1
ATOM 735 N N . LYS A 1 92 ? 5.012 3.186 -21.812 1 89.25 92 LYS A N 1
ATOM 736 C CA . LYS A 1 92 ? 5.875 2.148 -21.266 1 89.25 92 LYS A CA 1
ATOM 737 C C . LYS A 1 92 ? 5.145 0.812 -21.172 1 89.25 92 LYS A C 1
ATOM 739 O O . LYS A 1 92 ? 4.145 0.693 -20.469 1 89.25 92 LYS A O 1
ATOM 744 N N . LEU A 1 93 ? 5.617 -0.151 -21.953 1 92.88 93 LEU A N 1
ATOM 745 C CA . LEU A 1 93 ? 4.945 -1.443 -22.047 1 92.88 93 LEU A CA 1
ATOM 746 C C . LEU A 1 93 ? 5.926 -2.584 -21.797 1 92.88 93 LEU A C 1
ATOM 748 O O . LEU A 1 93 ? 7.121 -2.453 -22.078 1 92.88 93 LEU A O 1
ATOM 752 N N . LEU A 1 94 ? 5.414 -3.641 -21.266 1 93.25 94 LEU A N 1
ATOM 753 C CA . LEU A 1 94 ? 6.168 -4.871 -21.062 1 93.25 94 LEU A CA 1
ATOM 754 C C . LEU A 1 94 ? 5.574 -6.016 -21.875 1 93.25 94 LEU A C 1
ATOM 756 O O . LEU A 1 94 ? 4.355 -6.184 -21.922 1 93.25 94 LEU A O 1
ATOM 760 N N . VAL A 1 95 ? 6.434 -6.727 -22.547 1 95.38 95 VAL A N 1
ATOM 761 C CA . VAL A 1 95 ? 6.004 -7.855 -23.375 1 95.38 95 VAL A CA 1
ATOM 762 C C . VAL A 1 95 ? 6.488 -9.164 -22.75 1 95.38 95 VAL A C 1
ATOM 764 O O . VAL A 1 95 ? 7.691 -9.367 -22.562 1 95.38 95 VAL A O 1
ATOM 767 N N . SER A 1 96 ? 5.527 -10.031 -22.453 1 96 96 SER A N 1
ATOM 768 C CA . SER A 1 96 ? 5.867 -11.32 -21.844 1 96 96 SER A CA 1
ATOM 769 C C . SER A 1 96 ? 5.16 -12.469 -22.562 1 96 96 SER A C 1
ATOM 771 O O . SER A 1 96 ? 4.332 -12.234 -23.438 1 96 96 SER A O 1
ATOM 773 N N . GLU A 1 97 ? 5.57 -13.672 -22.219 1 95.62 97 GLU A N 1
ATOM 774 C CA . GLU A 1 97 ? 4.891 -14.844 -22.766 1 95.62 97 GLU A CA 1
ATOM 775 C C . GLU A 1 97 ? 3.434 -14.898 -22.312 1 95.62 97 GLU A C 1
ATOM 777 O O . GLU A 1 97 ? 3.105 -14.445 -21.203 1 95.62 97 GLU A O 1
ATOM 782 N N . PHE A 1 98 ? 2.643 -15.383 -23.156 1 96.75 98 PHE A N 1
ATOM 783 C CA . PHE A 1 98 ? 1.241 -15.609 -22.812 1 96.75 98 PHE A CA 1
ATOM 784 C C . PHE A 1 98 ? 1.059 -16.953 -22.125 1 96.75 98 PHE A C 1
ATOM 786 O O . PHE A 1 98 ? 1.554 -17.969 -22.609 1 96.75 98 PHE A O 1
ATOM 793 N N . ILE A 1 99 ? 0.383 -16.984 -21.016 1 96 99 ILE A N 1
ATOM 794 C CA . ILE A 1 99 ? 0.146 -18.219 -20.266 1 96 99 ILE A CA 1
ATOM 795 C C . ILE A 1 99 ? -1.306 -18.656 -20.438 1 96 99 ILE A C 1
ATOM 797 O O . ILE A 1 99 ? -2.232 -17.906 -20.125 1 96 99 ILE A O 1
ATOM 801 N N . GLU A 1 100 ? -1.604 -19.797 -20.75 1 92.38 100 GLU A N 1
ATOM 802 C CA . GLU A 1 100 ? -2.855 -20.266 -21.328 1 92.38 100 GLU A CA 1
ATOM 803 C C . GLU A 1 100 ? -3.945 -20.406 -20.281 1 92.38 100 GLU A C 1
ATOM 805 O O . GLU A 1 100 ? -5.094 -20.016 -20.5 1 92.38 100 GLU A O 1
ATOM 810 N N . ASN A 1 101 ? -3.66 -21.016 -19.078 1 92.19 101 ASN A N 1
ATOM 811 C CA . ASN A 1 101 ? -4.711 -21.375 -18.141 1 92.19 101 ASN A CA 1
ATOM 812 C C . ASN A 1 101 ? -5.043 -20.219 -17.188 1 92.19 101 ASN A C 1
ATOM 814 O O . ASN A 1 101 ? -5.852 -20.375 -16.281 1 92.19 101 ASN A O 1
ATOM 818 N N . GLY A 1 102 ? -4.355 -19.047 -17.375 1 92 102 GLY A N 1
ATOM 819 C CA . GLY A 1 102 ? -4.672 -17.875 -16.578 1 92 102 GLY A CA 1
ATOM 820 C C . GLY A 1 102 ? -4.074 -17.922 -15.188 1 92 102 GLY A C 1
ATOM 821 O O . GLY A 1 102 ? -3.041 -18.562 -14.969 1 92 102 GLY A O 1
ATOM 822 N N . SER A 1 103 ? -4.723 -17.219 -14.266 1 94.44 103 SER A N 1
ATOM 823 C CA . SER A 1 103 ? -4.16 -17.062 -12.93 1 94.44 103 SER A CA 1
ATOM 824 C C . SER A 1 103 ? -4.645 -18.172 -11.992 1 94.44 103 SER A C 1
ATOM 826 O O . SER A 1 103 ? -5.711 -18.75 -12.203 1 94.44 103 SER A O 1
ATOM 828 N N . LEU A 1 104 ? -3.863 -18.453 -10.977 1 96.75 104 LEU A N 1
ATOM 829 C CA . LEU A 1 104 ? -4.262 -19.375 -9.914 1 96.75 104 LEU A CA 1
ATOM 830 C C . LEU A 1 104 ? -5.566 -18.922 -9.266 1 96.75 104 LEU A C 1
ATOM 832 O O . LEU A 1 104 ? -6.41 -19.75 -8.922 1 96.75 104 LEU A O 1
ATOM 836 N N . ALA A 1 105 ? -5.746 -17.625 -9.117 1 94.06 105 ALA A N 1
ATOM 837 C CA . ALA A 1 105 ? -6.961 -17.094 -8.508 1 94.06 105 ALA A CA 1
ATOM 838 C C . ALA A 1 105 ? -8.203 -17.516 -9.297 1 94.06 105 ALA A C 1
ATOM 840 O O . ALA A 1 105 ? -9.195 -17.953 -8.711 1 94.06 105 ALA A O 1
ATOM 841 N N . ALA A 1 106 ? -8.141 -17.438 -10.578 1 91.25 106 ALA A N 1
ATOM 842 C CA . ALA A 1 106 ? -9.281 -17.781 -11.43 1 91.25 106 ALA A CA 1
ATOM 843 C C . ALA A 1 106 ? -9.609 -19.266 -11.344 1 91.25 106 ALA A C 1
ATOM 845 O O . ALA A 1 106 ? -10.781 -19.641 -11.297 1 91.25 106 ALA A O 1
ATOM 846 N N . VAL A 1 107 ? -8.625 -20.047 -11.281 1 92.94 107 VAL A N 1
ATOM 847 C CA . VAL A 1 107 ? -8.797 -21.5 -11.297 1 92.94 107 VAL A CA 1
ATOM 848 C C . VAL A 1 107 ? -9.219 -21.984 -9.914 1 92.94 107 VAL A C 1
ATOM 850 O O . VAL A 1 107 ? -10.078 -22.859 -9.781 1 92.94 107 VAL A O 1
ATOM 853 N N . LEU A 1 108 ? -8.664 -21.391 -8.914 1 94.12 108 LEU A N 1
ATOM 854 C CA . LEU A 1 108 ? -8.836 -21.891 -7.551 1 94.12 108 LEU A CA 1
ATOM 855 C C . LEU A 1 108 ? -10.117 -21.344 -6.934 1 94.12 108 LEU A C 1
ATOM 857 O O . LEU A 1 108 ? -10.812 -22.047 -6.195 1 94.12 108 LEU A O 1
ATOM 861 N N . PHE A 1 109 ? -10.469 -20.047 -7.203 1 90.88 109 PHE A N 1
ATOM 862 C CA . PHE A 1 109 ? -11.539 -19.406 -6.449 1 90.88 109 PHE A CA 1
ATOM 863 C C . PHE A 1 109 ? -12.797 -19.281 -7.301 1 90.88 109 PHE A C 1
ATOM 865 O O . PHE A 1 109 ? -13.898 -19.141 -6.766 1 90.88 109 PHE A O 1
ATOM 872 N N . ASP A 1 110 ? -12.672 -19.078 -8.508 1 80.75 110 ASP A N 1
ATOM 873 C CA . ASP A 1 110 ? -13.844 -18.875 -9.359 1 80.75 110 ASP A CA 1
ATOM 874 C C . ASP A 1 110 ? -14.508 -20.203 -9.703 1 80.75 110 ASP A C 1
ATOM 876 O O . ASP A 1 110 ? -14.102 -20.891 -10.648 1 80.75 110 ASP A O 1
ATOM 880 N N . HIS A 1 111 ? -15.477 -20.516 -8.984 1 68.56 111 HIS A N 1
ATOM 881 C CA . HIS A 1 111 ? -16.156 -21.812 -9.109 1 68.56 111 HIS A CA 1
ATOM 882 C C . HIS A 1 111 ? -17.141 -21.812 -10.266 1 68.56 111 HIS A C 1
ATOM 884 O O . HIS A 1 111 ? -17.641 -22.859 -10.672 1 68.56 111 HIS A O 1
ATOM 890 N N . GLN A 1 112 ? -17.438 -20.625 -10.555 1 61.59 112 GLN A N 1
ATOM 891 C CA . GLN A 1 112 ? -18.406 -20.547 -11.648 1 61.59 112 GLN A CA 1
ATOM 892 C C . GLN A 1 112 ? -17.734 -20.844 -12.992 1 61.59 112 GLN A C 1
ATOM 894 O O . GLN A 1 112 ? -18.422 -21.094 -13.992 1 61.59 112 GLN A O 1
ATOM 899 N N . SER A 1 113 ? -16.484 -20.766 -12.891 1 57.97 113 SER A N 1
ATOM 900 C CA . SER A 1 113 ? -15.789 -20.984 -14.148 1 57.97 113 SER A CA 1
ATOM 901 C C . SER A 1 113 ? -15.742 -22.469 -14.5 1 57.97 113 SER A C 1
ATOM 903 O O . SER A 1 113 ? -15.859 -23.328 -13.625 1 57.97 113 SER A O 1
ATOM 905 N N . ASN A 1 114 ? -16.047 -22.797 -15.711 1 62.06 114 ASN A N 1
ATOM 906 C CA . ASN A 1 114 ? -15.953 -24.141 -16.281 1 62.06 114 ASN A CA 1
ATOM 907 C C . ASN A 1 114 ? -14.57 -24.75 -16.062 1 62.06 114 ASN A C 1
ATOM 909 O O . ASN A 1 114 ? -14.219 -25.734 -16.703 1 62.06 114 ASN A O 1
ATOM 913 N N . SER A 1 115 ? -13.859 -24.125 -15.141 1 67.81 115 SER A N 1
ATOM 914 C CA . SER A 1 115 ? -12.523 -24.672 -14.922 1 67.81 115 SER A CA 1
ATOM 915 C C . SER A 1 115 ? -12.562 -25.891 -14 1 67.81 115 SER A C 1
ATOM 917 O O . SER A 1 115 ? -13.367 -25.938 -13.062 1 67.81 115 SER A O 1
ATOM 919 N N . PRO A 1 116 ? -11.805 -26.875 -14.461 1 78 116 PRO A N 1
ATOM 920 C CA . PRO A 1 116 ? -11.727 -28.062 -13.602 1 78 116 PRO A CA 1
ATOM 921 C C . PRO A 1 116 ? -11.125 -27.75 -12.227 1 78 116 PRO A C 1
ATOM 923 O O . PRO A 1 116 ? -10.328 -26.828 -12.094 1 78 116 PRO A O 1
ATOM 926 N N . VAL A 1 117 ? -11.648 -28.438 -11.281 1 89.56 117 VAL A N 1
ATOM 927 C CA . VAL A 1 117 ? -11.109 -28.344 -9.93 1 89.56 117 VAL A CA 1
ATOM 928 C C . VAL A 1 117 ? -9.656 -28.812 -9.914 1 89.56 117 VAL A C 1
ATOM 930 O O . VAL A 1 117 ? -9.336 -29.875 -10.461 1 89.56 117 VAL A O 1
ATOM 933 N N . LEU A 1 118 ? -8.773 -27.984 -9.438 1 94.19 118 LEU A N 1
ATOM 934 C CA . LEU A 1 118 ? -7.383 -28.391 -9.281 1 94.19 118 LEU A CA 1
ATOM 935 C C . LEU A 1 118 ? -7.266 -29.562 -8.336 1 94.19 118 LEU A C 1
ATOM 937 O O . LEU A 1 118 ? -7.688 -29.484 -7.176 1 94.19 118 LEU A O 1
ATOM 941 N N . GLN A 1 119 ? -6.73 -30.625 -8.875 1 95.56 119 GLN A N 1
ATOM 942 C CA . GLN A 1 119 ? -6.52 -31.797 -8.039 1 95.56 119 GLN A CA 1
ATOM 943 C C . GLN A 1 119 ? -5.348 -31.578 -7.082 1 95.56 119 GLN A C 1
ATOM 945 O O . GLN A 1 119 ? -4.555 -30.656 -7.258 1 95.56 119 GLN A O 1
ATOM 950 N N . TRP A 1 120 ? -5.246 -32.438 -6.117 1 96.62 120 TRP A N 1
ATOM 951 C CA . TRP A 1 120 ? -4.277 -32.25 -5.043 1 96.62 120 TRP A CA 1
ATOM 952 C C . TRP A 1 120 ? -2.855 -32.188 -5.59 1 96.62 120 TRP A C 1
ATOM 954 O O . TRP A 1 120 ? -2.07 -31.312 -5.219 1 96.62 120 TRP A O 1
ATOM 964 N N . GLY A 1 121 ? -2.566 -33.156 -6.469 1 96.56 121 GLY A N 1
ATOM 965 C CA . GLY A 1 121 ? -1.23 -33.188 -7.047 1 96.56 121 GLY A CA 1
ATOM 966 C C . GLY A 1 121 ? -0.852 -31.875 -7.73 1 96.56 121 GLY A C 1
ATOM 967 O O . GLY A 1 121 ? 0.283 -31.406 -7.605 1 96.56 121 GLY A O 1
ATOM 968 N N . GLN A 1 122 ? -1.768 -31.328 -8.445 1 97 122 GLN A N 1
ATOM 969 C CA . GLN A 1 122 ? -1.548 -30.047 -9.109 1 97 122 GLN A CA 1
ATOM 970 C C . GLN A 1 122 ? -1.31 -28.938 -8.086 1 97 122 GLN A C 1
ATOM 972 O O . GLN A 1 122 ? -0.425 -28.094 -8.266 1 97 122 GLN A O 1
ATOM 977 N N . ARG A 1 123 ? -2.1 -28.984 -7.008 1 97.94 123 ARG A N 1
ATOM 978 C CA . ARG A 1 123 ? -1.964 -27.969 -5.961 1 97.94 123 ARG A CA 1
ATOM 979 C C . ARG A 1 123 ? -0.589 -28.047 -5.305 1 97.94 123 ARG A C 1
ATOM 981 O O . ARG A 1 123 ? 0.049 -27.016 -5.07 1 97.94 123 ARG A O 1
ATOM 988 N N . TYR A 1 124 ? -0.175 -29.219 -5.02 1 98.06 124 TYR A N 1
ATOM 989 C CA . TYR A 1 124 ? 1.135 -29.406 -4.406 1 98.06 124 TYR A CA 1
ATOM 990 C C . TYR A 1 124 ? 2.246 -28.953 -5.344 1 98.06 124 TYR A C 1
ATOM 992 O O . TYR A 1 124 ? 3.195 -28.297 -4.91 1 98.06 124 TYR A O 1
ATOM 1000 N N . ASN A 1 125 ? 2.111 -29.297 -6.586 1 97.81 125 ASN A N 1
ATOM 1001 C CA . ASN A 1 125 ? 3.086 -28.875 -7.59 1 97.81 125 ASN A CA 1
ATOM 1002 C C . ASN A 1 125 ? 3.141 -27.359 -7.719 1 97.81 125 ASN A C 1
ATOM 1004 O O . ASN A 1 125 ? 4.215 -26.781 -7.906 1 97.81 125 ASN A O 1
ATOM 1008 N N . ILE A 1 126 ? 2.006 -26.766 -7.648 1 98.56 126 ILE A N 1
ATOM 1009 C CA . ILE A 1 126 ? 1.94 -25.312 -7.707 1 98.56 126 ILE A CA 1
ATOM 1010 C C . ILE A 1 126 ? 2.666 -24.703 -6.504 1 98.56 126 ILE A C 1
ATOM 1012 O O . ILE A 1 126 ? 3.479 -23.797 -6.652 1 98.56 126 ILE A O 1
ATOM 1016 N N . ALA A 1 127 ? 2.375 -25.25 -5.32 1 98.75 127 ALA A N 1
ATOM 1017 C CA . ALA A 1 127 ? 3.061 -24.797 -4.109 1 98.75 127 ALA A CA 1
ATOM 1018 C C . ALA A 1 127 ? 4.574 -24.891 -4.27 1 98.75 127 ALA A C 1
ATOM 1020 O O . ALA A 1 127 ? 5.297 -23.938 -3.986 1 98.75 127 ALA A O 1
ATOM 1021 N N . LEU A 1 128 ? 4.988 -26 -4.75 1 98.56 128 LEU A N 1
ATOM 1022 C CA . LEU A 1 128 ? 6.414 -26.25 -4.918 1 98.56 128 LEU A CA 1
ATOM 1023 C C . LEU A 1 128 ? 7.012 -25.344 -5.98 1 98.56 128 LEU A C 1
ATOM 1025 O O . LEU A 1 128 ? 8.07 -24.75 -5.77 1 98.56 128 LEU A O 1
ATOM 1029 N N . GLY A 1 129 ? 6.379 -25.219 -7.098 1 98.62 129 GLY A N 1
ATOM 1030 C CA . GLY A 1 129 ? 6.871 -24.391 -8.18 1 98.62 129 GLY A CA 1
ATOM 1031 C C . GLY A 1 129 ? 6.996 -22.922 -7.789 1 98.62 129 GLY A C 1
ATOM 1032 O O . GLY A 1 129 ? 7.992 -22.281 -8.109 1 98.62 129 GLY A O 1
ATOM 1033 N N . VAL A 1 130 ? 5.988 -22.406 -7.102 1 98.81 130 VAL A N 1
ATOM 1034 C CA . VAL A 1 130 ? 6.031 -21.016 -6.645 1 98.81 130 VAL A CA 1
ATOM 1035 C C . VAL A 1 130 ? 7.188 -20.828 -5.668 1 98.81 130 VAL A C 1
ATOM 1037 O O . VAL A 1 130 ? 7.914 -19.828 -5.734 1 98.81 130 VAL A O 1
ATOM 1040 N N . ALA A 1 131 ? 7.34 -21.781 -4.773 1 98.81 131 ALA A N 1
ATOM 1041 C CA . ALA A 1 131 ? 8.453 -21.734 -3.834 1 98.81 131 ALA A CA 1
ATOM 1042 C C . ALA A 1 131 ? 9.789 -21.672 -4.57 1 98.81 131 ALA A C 1
ATOM 1044 O O . ALA A 1 131 ? 10.664 -20.875 -4.223 1 98.81 131 ALA A O 1
ATOM 1045 N N . LYS A 1 132 ? 9.938 -22.484 -5.559 1 98.44 132 LYS A N 1
ATOM 1046 C CA . LYS A 1 132 ? 11.172 -22.516 -6.348 1 98.44 132 LYS A CA 1
ATOM 1047 C C . LYS A 1 132 ? 11.414 -21.172 -7.031 1 98.44 132 LYS A C 1
ATOM 1049 O O . LYS A 1 132 ? 12.539 -20.656 -7.035 1 98.44 132 LYS A O 1
ATOM 1054 N N . GLY A 1 133 ? 10.367 -20.609 -7.629 1 98.12 133 GLY A N 1
ATOM 1055 C CA . GLY A 1 133 ? 10.492 -19.312 -8.258 1 98.12 133 GLY A CA 1
ATOM 1056 C C . GLY A 1 133 ? 10.93 -18.219 -7.293 1 98.12 133 GLY A C 1
ATOM 1057 O O . GLY A 1 133 ? 11.836 -17.438 -7.605 1 98.12 133 GLY A O 1
ATOM 1058 N N . LEU A 1 134 ? 10.328 -18.188 -6.121 1 98.19 134 LEU A N 1
ATOM 1059 C CA . LEU A 1 134 ? 10.672 -17.188 -5.117 1 98.19 134 LEU A CA 1
ATOM 1060 C C . LEU A 1 134 ? 12.086 -17.422 -4.59 1 98.19 134 LEU A C 1
ATOM 1062 O O . LEU A 1 134 ? 12.82 -16.469 -4.34 1 98.19 134 LEU A O 1
ATOM 1066 N N . ALA A 1 135 ? 12.43 -18.672 -4.398 1 97.75 135 ALA A N 1
ATOM 1067 C CA . ALA A 1 135 ? 13.789 -18.984 -3.955 1 97.75 135 ALA A CA 1
ATOM 1068 C C . ALA A 1 135 ? 14.82 -18.469 -4.953 1 97.75 135 ALA A C 1
ATOM 1070 O O . ALA A 1 135 ? 15.852 -17.906 -4.559 1 97.75 135 ALA A O 1
ATOM 1071 N N . TYR A 1 136 ? 14.57 -18.672 -6.219 1 96.12 136 TYR A N 1
ATOM 1072 C CA . TYR A 1 136 ? 15.461 -18.156 -7.258 1 96.12 136 TYR A CA 1
ATOM 1073 C C . TYR A 1 136 ? 15.578 -16.641 -7.18 1 96.12 136 TYR A C 1
ATOM 1075 O O . TYR A 1 136 ? 16.688 -16.109 -7.207 1 96.12 136 TYR A O 1
ATOM 1083 N N . LEU A 1 137 ? 14.484 -15.914 -7.055 1 94.81 137 LEU A N 1
ATOM 1084 C CA . LEU A 1 137 ? 14.469 -14.453 -6.992 1 94.81 137 LEU A CA 1
ATOM 1085 C C . LEU A 1 137 ? 15.219 -13.953 -5.766 1 94.81 137 LEU A C 1
ATOM 1087 O O . LEU A 1 137 ? 15.938 -12.953 -5.84 1 94.81 137 LEU A O 1
ATOM 1091 N N . HIS A 1 138 ? 15.102 -14.68 -4.684 1 95 138 HIS A N 1
ATOM 1092 C CA . HIS A 1 138 ? 15.625 -14.211 -3.402 1 95 138 HIS A CA 1
ATOM 1093 C C . HIS A 1 138 ? 17.094 -14.562 -3.246 1 95 138 HIS A C 1
ATOM 1095 O O . HIS A 1 138 ? 17.844 -13.836 -2.58 1 95 138 HIS A O 1
ATOM 1101 N N . HIS A 1 139 ? 17.453 -15.695 -3.812 1 92.56 139 HIS A N 1
ATOM 1102 C CA . HIS A 1 139 ? 18.734 -16.234 -3.375 1 92.56 139 HIS A CA 1
ATOM 1103 C C . HIS A 1 139 ? 19.672 -16.438 -4.559 1 92.56 139 HIS A C 1
ATOM 1105 O O . HIS A 1 139 ? 20.891 -16.578 -4.379 1 92.56 139 HIS A O 1
ATOM 1111 N N . GLU A 1 140 ? 19.188 -16.516 -5.668 1 88.75 140 GLU A N 1
ATOM 1112 C CA . GLU A 1 140 ? 20.031 -16.938 -6.781 1 88.75 140 GLU A CA 1
ATOM 1113 C C . GLU A 1 140 ? 20.25 -15.781 -7.758 1 88.75 140 GLU A C 1
ATOM 1115 O O . GLU A 1 140 ? 21.344 -15.648 -8.32 1 88.75 140 GLU A O 1
ATOM 1120 N N . CYS A 1 141 ? 19.266 -15.008 -7.883 1 81.69 141 CYS A N 1
ATOM 1121 C CA . CYS A 1 141 ? 19.422 -13.898 -8.812 1 81.69 141 CYS A CA 1
ATOM 1122 C C . CYS A 1 141 ? 20.328 -12.82 -8.219 1 81.69 141 CYS A C 1
ATOM 1124 O O . CYS A 1 141 ? 20.344 -12.617 -7.004 1 81.69 141 CYS A O 1
ATOM 1126 N N . LEU A 1 142 ? 21.109 -12.164 -8.961 1 70.62 142 LEU A N 1
ATOM 1127 C CA . LEU A 1 142 ? 22.109 -11.195 -8.531 1 70.62 142 LEU A CA 1
ATOM 1128 C C . LEU A 1 142 ? 21.453 -9.977 -7.887 1 70.62 142 LEU A C 1
ATOM 1130 O O . LEU A 1 142 ? 21.984 -9.406 -6.934 1 70.62 142 LEU A O 1
ATOM 1134 N N . GLU A 1 143 ? 20.312 -9.641 -8.297 1 76.5 143 GLU A N 1
ATOM 1135 C CA . GLU A 1 143 ? 19.719 -8.398 -7.832 1 76.5 143 GLU A CA 1
ATOM 1136 C C . GLU A 1 143 ? 18.797 -8.641 -6.637 1 76.5 143 GLU A C 1
ATOM 1138 O O . GLU A 1 143 ? 18.297 -7.691 -6.031 1 76.5 143 GLU A O 1
ATOM 1143 N N . TRP A 1 144 ? 18.688 -9.852 -6.121 1 80.94 144 TRP A N 1
ATOM 1144 C CA . TRP A 1 144 ? 17.828 -10.195 -4.992 1 80.94 144 TRP A CA 1
ATOM 1145 C C . TRP A 1 144 ? 16.484 -9.484 -5.094 1 80.94 144 TRP A C 1
ATOM 1147 O O . TRP A 1 144 ? 16.141 -8.656 -4.238 1 80.94 144 TRP A O 1
ATOM 1157 N N . ILE A 1 145 ? 15.711 -9.797 -5.973 1 88.38 145 ILE A N 1
ATOM 1158 C CA . ILE A 1 145 ? 14.445 -9.148 -6.301 1 88.38 145 ILE A CA 1
ATOM 1159 C C . ILE A 1 145 ? 13.375 -9.562 -5.289 1 88.38 145 ILE A C 1
ATOM 1161 O O . ILE A 1 145 ? 13.148 -10.758 -5.07 1 88.38 145 ILE A O 1
ATOM 1165 N N . VAL A 1 146 ? 12.859 -8.609 -4.602 1 92 146 VAL A N 1
ATOM 1166 C CA . VAL A 1 146 ? 11.68 -8.812 -3.768 1 92 146 VAL A CA 1
ATOM 1167 C C . VAL A 1 146 ? 10.414 -8.539 -4.582 1 92 146 VAL A C 1
ATOM 1169 O O . VAL A 1 146 ? 10.297 -7.492 -5.219 1 92 146 VAL A O 1
ATOM 1172 N N . HIS A 1 147 ? 9.492 -9.461 -4.66 1 93.94 147 HIS A N 1
ATOM 1173 C CA . HIS A 1 147 ? 8.297 -9.32 -5.48 1 93.94 147 HIS A CA 1
ATOM 1174 C C . HIS A 1 147 ? 7.344 -8.281 -4.898 1 93.94 147 HIS A C 1
ATOM 1176 O O . HIS A 1 147 ? 7.004 -7.305 -5.566 1 93.94 147 HIS A O 1
ATOM 1182 N N . CYS A 1 148 ? 6.906 -8.445 -3.631 1 92.88 148 CYS A N 1
ATOM 1183 C CA . CYS A 1 148 ? 6.125 -7.527 -2.805 1 92.88 148 CYS A CA 1
ATOM 1184 C C . CYS A 1 148 ? 4.645 -7.617 -3.146 1 92.88 148 CYS A C 1
ATOM 1186 O O . CYS A 1 148 ? 3.822 -6.914 -2.553 1 92.88 148 CYS A O 1
ATOM 1188 N N . ASP A 1 149 ? 4.285 -8.578 -4.043 1 93.69 149 ASP A N 1
ATOM 1189 C CA . ASP A 1 149 ? 2.873 -8.75 -4.363 1 93.69 149 ASP A CA 1
ATOM 1190 C C . ASP A 1 149 ? 2.57 -10.195 -4.758 1 93.69 149 ASP A C 1
ATOM 1192 O O . ASP A 1 149 ? 1.916 -10.445 -5.77 1 93.69 149 ASP A O 1
ATOM 1196 N N . VAL A 1 150 ? 3.078 -11.055 -4.027 1 96.69 150 VAL A N 1
ATOM 1197 C CA . VAL A 1 150 ? 2.803 -12.469 -4.242 1 96.69 150 VAL A CA 1
ATOM 1198 C C . VAL A 1 150 ? 1.359 -12.781 -3.846 1 96.69 150 VAL A C 1
ATOM 1200 O O . VAL A 1 150 ? 0.959 -12.555 -2.703 1 96.69 150 VAL A O 1
ATOM 1203 N N . LYS A 1 151 ? 0.595 -13.211 -4.77 1 95.88 151 LYS A N 1
ATOM 1204 C CA . LYS A 1 151 ? -0.81 -13.57 -4.594 1 95.88 151 LYS A CA 1
ATOM 1205 C C . LYS A 1 151 ? -1.304 -14.438 -5.746 1 95.88 151 LYS A C 1
ATOM 1207 O O . LYS A 1 151 ? -0.647 -14.539 -6.785 1 95.88 151 LYS A O 1
ATOM 1212 N N . PRO A 1 152 ? -2.426 -15.094 -5.57 1 96.31 152 PRO A N 1
ATOM 1213 C CA . PRO A 1 152 ? -2.906 -16.031 -6.59 1 96.31 152 PRO A CA 1
ATOM 1214 C C . PRO A 1 152 ? -3.131 -15.359 -7.945 1 96.31 152 PRO A C 1
ATOM 1216 O O . PRO A 1 152 ? -2.967 -16 -8.984 1 96.31 152 PRO A O 1
ATOM 1219 N N . GLU A 1 153 ? -3.412 -14.055 -7.965 1 94.38 153 GLU A N 1
ATOM 1220 C CA . GLU A 1 153 ? -3.639 -13.336 -9.211 1 94.38 153 GLU A CA 1
ATOM 1221 C C . GLU A 1 153 ? -2.348 -13.195 -10.016 1 94.38 153 GLU A C 1
ATOM 1223 O O . GLU A 1 153 ? -2.381 -13.062 -11.234 1 94.38 153 GLU A O 1
ATOM 1228 N N . ASN A 1 154 ? -1.218 -13.273 -9.328 1 95.62 154 ASN A N 1
ATOM 1229 C CA . ASN A 1 154 ? 0.076 -13.086 -9.977 1 95.62 154 ASN A CA 1
ATOM 1230 C C . ASN A 1 154 ? 0.791 -14.414 -10.195 1 95.62 154 ASN A C 1
ATOM 1232 O O . ASN A 1 154 ? 1.975 -14.445 -10.539 1 95.62 154 ASN A O 1
ATOM 1236 N N . ILE A 1 155 ? 0.117 -15.461 -9.914 1 98.12 155 ILE A N 1
ATOM 1237 C CA . ILE A 1 155 ? 0.588 -16.812 -10.227 1 98.12 155 ILE A CA 1
ATOM 1238 C C . ILE A 1 155 ? -0.207 -17.375 -11.398 1 98.12 155 ILE A C 1
ATOM 1240 O O . ILE A 1 155 ? -1.383 -17.719 -11.25 1 98.12 155 ILE A O 1
ATOM 1244 N N . LEU A 1 156 ? 0.474 -17.5 -12.508 1 97.81 156 LEU A N 1
ATOM 1245 C CA . LEU A 1 156 ? -0.168 -18 -13.719 1 97.81 156 LEU A CA 1
ATOM 1246 C C . LEU A 1 156 ? 0.13 -19.469 -13.922 1 97.81 156 LEU A C 1
ATOM 1248 O O . LEU A 1 156 ? 1.159 -19.969 -13.461 1 97.81 156 LEU A O 1
ATOM 1252 N N . LEU A 1 157 ? -0.82 -20.109 -14.547 1 97.5 157 LEU A N 1
ATOM 1253 C CA . LEU A 1 157 ? -0.692 -21.547 -14.766 1 97.5 157 LEU A CA 1
ATOM 1254 C C . LEU A 1 157 ? -0.599 -21.875 -16.25 1 97.5 157 LEU A C 1
ATOM 1256 O O . LEU A 1 157 ? -1.485 -21.5 -17.031 1 97.5 157 LEU A O 1
ATOM 1260 N N . ASP A 1 158 ? 0.447 -22.547 -16.641 1 96.62 158 ASP A N 1
ATOM 1261 C CA . ASP A 1 158 ? 0.598 -22.891 -18.047 1 96.62 158 ASP A CA 1
ATOM 1262 C C . ASP A 1 158 ? -0.297 -24.078 -18.422 1 96.62 158 ASP A C 1
ATOM 1264 O O . ASP A 1 158 ? -1.188 -24.453 -17.656 1 96.62 158 ASP A O 1
ATOM 1268 N N . ARG A 1 159 ? -0.111 -24.688 -19.562 1 94.38 159 ARG A N 1
ATOM 1269 C CA . ARG A 1 159 ? -0.973 -25.734 -20.109 1 94.38 159 ARG A CA 1
ATOM 1270 C C . ARG A 1 159 ? -0.977 -26.953 -19.203 1 94.38 159 ARG A C 1
ATOM 1272 O O . ARG A 1 159 ? -1.992 -27.641 -19.078 1 94.38 159 ARG A O 1
ATOM 1279 N N . ASP A 1 160 ? 0.116 -27.188 -18.578 1 95.38 160 ASP A N 1
ATOM 1280 C CA . ASP A 1 160 ? 0.245 -28.359 -17.703 1 95.38 160 ASP A CA 1
ATOM 1281 C C . ASP A 1 160 ? 0.025 -27.969 -16.234 1 95.38 160 ASP A C 1
ATOM 1283 O O . ASP A 1 160 ? 0.395 -28.734 -15.336 1 95.38 160 ASP A O 1
ATOM 1287 N N . PHE A 1 161 ? -0.404 -26.781 -15.938 1 95.88 161 PHE A N 1
ATOM 1288 C CA . PHE A 1 161 ? -0.726 -26.25 -14.617 1 95.88 161 PHE A CA 1
ATOM 1289 C C . PHE A 1 161 ? 0.539 -26.047 -13.789 1 95.88 161 PHE A C 1
ATOM 1291 O O . PHE A 1 161 ? 0.493 -26.078 -12.562 1 95.88 161 PHE A O 1
ATOM 1298 N N . GLN A 1 162 ? 1.653 -25.938 -14.562 1 97.38 162 GLN A N 1
ATOM 1299 C CA . GLN A 1 162 ? 2.867 -25.484 -13.891 1 97.38 162 GLN A CA 1
ATOM 1300 C C . GLN A 1 162 ? 2.809 -23.984 -13.594 1 97.38 162 GLN A C 1
ATOM 1302 O O . GLN A 1 162 ? 2.412 -23.203 -14.453 1 97.38 162 GLN A O 1
ATOM 1307 N N . PRO A 1 163 ? 3.145 -23.625 -12.359 1 98.56 163 PRO A N 1
ATOM 1308 C CA . PRO A 1 163 ? 3.012 -22.219 -11.992 1 98.56 163 PRO A CA 1
ATOM 1309 C C . PRO A 1 163 ? 4.141 -21.344 -12.547 1 98.56 163 PRO A C 1
ATOM 1311 O O . PRO A 1 163 ? 5.293 -21.797 -12.609 1 98.56 163 PRO A O 1
ATOM 1314 N N . LYS A 1 164 ? 3.824 -20.156 -12.969 1 98.5 164 LYS A N 1
ATOM 1315 C CA . LYS A 1 164 ? 4.758 -19.109 -13.344 1 98.5 164 LYS A CA 1
ATOM 1316 C C . LYS A 1 164 ? 4.406 -17.781 -12.656 1 98.5 164 LYS A C 1
ATOM 1318 O O . LYS A 1 164 ? 3.291 -17.281 -12.812 1 98.5 164 LYS A O 1
ATOM 1323 N N . ILE A 1 165 ? 5.309 -17.266 -11.891 1 98.12 165 ILE A N 1
ATOM 1324 C CA . ILE A 1 165 ? 5.094 -16.016 -11.156 1 98.12 165 ILE A CA 1
ATOM 1325 C C . ILE A 1 165 ? 5.195 -14.836 -12.117 1 98.12 165 ILE A C 1
ATOM 1327 O O . ILE A 1 165 ? 6.16 -14.727 -12.875 1 98.12 165 ILE A O 1
ATOM 1331 N N . ALA A 1 166 ? 4.223 -13.992 -12.125 1 95.88 166 ALA A N 1
ATOM 1332 C CA . ALA A 1 166 ? 4.199 -12.789 -12.953 1 95.88 166 ALA A CA 1
ATOM 1333 C C . ALA A 1 166 ? 4.492 -11.539 -12.125 1 95.88 166 ALA A C 1
ATOM 1335 O O . ALA A 1 166 ? 4.535 -11.602 -10.898 1 95.88 166 ALA A O 1
ATOM 1336 N N . ASP A 1 167 ? 4.828 -10.43 -12.766 1 91.56 167 ASP A N 1
ATOM 1337 C CA . ASP A 1 167 ? 4.945 -9.086 -12.211 1 91.56 167 ASP A CA 1
ATOM 1338 C C . ASP A 1 167 ? 6.094 -9.008 -11.203 1 91.56 167 ASP A C 1
ATOM 1340 O O . ASP A 1 167 ? 6.016 -8.258 -10.227 1 91.56 167 ASP A O 1
ATOM 1344 N N . PHE A 1 168 ? 7.02 -9.867 -11.352 1 91.44 168 PHE A N 1
ATOM 1345 C CA . PHE A 1 168 ? 8.203 -9.727 -10.508 1 91.44 168 PHE A CA 1
ATOM 1346 C C . PHE A 1 168 ? 9.102 -8.609 -11.023 1 91.44 168 PHE A C 1
ATOM 1348 O O . PHE A 1 168 ? 9.133 -8.328 -12.227 1 91.44 168 PHE A O 1
ATOM 1355 N N . GLY A 1 169 ? 9.734 -7.902 -10.141 1 85.19 169 GLY A N 1
ATOM 1356 C CA . GLY A 1 169 ? 10.703 -6.875 -10.516 1 85.19 169 GLY A CA 1
ATOM 1357 C C . GLY A 1 169 ? 10.062 -5.523 -10.773 1 85.19 169 GLY A C 1
ATOM 1358 O O . GLY A 1 169 ? 10.766 -4.523 -10.945 1 85.19 169 GLY A O 1
ATOM 1359 N N . LEU A 1 170 ? 8.781 -5.441 -10.758 1 81.94 170 LEU A N 1
ATOM 1360 C CA . LEU A 1 170 ? 8.086 -4.207 -11.094 1 81.94 170 LEU A CA 1
ATOM 1361 C C . LEU A 1 170 ? 8.273 -3.156 -10.008 1 81.94 170 LEU A C 1
ATOM 1363 O O . LEU A 1 170 ? 8.281 -1.956 -10.289 1 81.94 170 LEU A O 1
ATOM 1367 N N . MET A 1 171 ? 8.391 -3.645 -8.797 1 77.75 171 MET A N 1
ATOM 1368 C CA . MET A 1 171 ? 8.648 -2.721 -7.695 1 77.75 171 MET A CA 1
ATOM 1369 C C . MET A 1 171 ? 9.953 -1.968 -7.91 1 77.75 171 MET A C 1
ATOM 1371 O O . MET A 1 171 ? 10.039 -0.77 -7.637 1 77.75 171 MET A O 1
ATOM 1375 N N . LYS A 1 172 ? 10.914 -2.648 -8.375 1 75.44 172 LYS A N 1
ATOM 1376 C CA . LYS A 1 172 ? 12.203 -2.021 -8.656 1 75.44 172 LYS A CA 1
ATOM 1377 C C . LYS A 1 172 ? 12.07 -0.956 -9.734 1 75.44 172 LYS A C 1
ATOM 1379 O O . LYS A 1 172 ? 12.734 0.082 -9.68 1 75.44 172 LYS A O 1
ATOM 1384 N N . LEU A 1 173 ? 11.211 -1.204 -10.672 1 74 173 LEU A N 1
ATOM 1385 C CA . LEU A 1 173 ? 10.992 -0.276 -11.773 1 74 173 LEU A CA 1
ATOM 1386 C C . LEU A 1 173 ? 10.297 0.993 -11.289 1 74 173 LEU A C 1
ATOM 1388 O O . LEU A 1 173 ? 10.359 2.033 -11.945 1 74 173 LEU A O 1
ATOM 1392 N N . GLN A 1 174 ? 9.773 0.844 -10.141 1 72.44 174 GLN A N 1
ATOM 1393 C CA . GLN A 1 174 ? 9.023 1.982 -9.617 1 72.44 174 GLN A CA 1
ATOM 1394 C C . GLN A 1 174 ? 9.867 2.787 -8.625 1 72.44 174 GLN A C 1
ATOM 1396 O O . GLN A 1 174 ? 9.594 3.967 -8.391 1 72.44 174 GLN A O 1
ATOM 1401 N N . GLN A 1 175 ? 10.875 2.205 -8.062 1 70.56 175 GLN A N 1
ATOM 1402 C CA . GLN A 1 175 ? 11.594 2.811 -6.945 1 70.56 175 GLN A CA 1
ATOM 1403 C C . GLN A 1 175 ? 12.836 3.561 -7.426 1 70.56 175 GLN A C 1
ATOM 1405 O O . GLN A 1 175 ? 13.18 4.617 -6.891 1 70.56 175 GLN A O 1
ATOM 1410 N N . ARG A 1 176 ? 13.461 3.039 -8.406 1 63.47 176 ARG A N 1
ATOM 1411 C CA . ARG A 1 176 ? 14.734 3.656 -8.773 1 63.47 176 ARG A CA 1
ATOM 1412 C C . ARG A 1 176 ? 14.523 5.082 -9.273 1 63.47 176 ARG A C 1
ATOM 1414 O O . ARG A 1 176 ? 13.695 5.32 -10.156 1 63.47 176 ARG A O 1
ATOM 1421 N N . GLY A 1 177 ? 15.305 5.914 -8.68 1 62.78 177 GLY A N 1
ATOM 1422 C CA . GLY A 1 177 ? 15.25 7.316 -9.055 1 62.78 177 GLY A CA 1
ATOM 1423 C C . GLY A 1 177 ? 14.023 8.031 -8.523 1 62.78 177 GLY A C 1
ATOM 1424 O O . GLY A 1 177 ? 13.766 9.18 -8.883 1 62.78 177 GLY A O 1
ATOM 1425 N N . SER A 1 178 ? 13.289 7.305 -7.727 1 65.5 178 SER A N 1
ATOM 1426 C CA . SER A 1 178 ? 12.031 7.879 -7.246 1 65.5 178 SER A CA 1
ATOM 1427 C C . SER A 1 178 ? 12.258 8.734 -6.004 1 65.5 178 SER A C 1
ATOM 1429 O O . SER A 1 178 ? 13.289 8.617 -5.34 1 65.5 178 SER A O 1
ATOM 1431 N N . SER A 1 179 ? 11.367 9.648 -5.824 1 67.69 179 SER A N 1
ATOM 1432 C CA . SER A 1 179 ? 11.352 10.484 -4.633 1 67.69 179 SER A CA 1
ATOM 1433 C C . SER A 1 179 ? 11.234 9.641 -3.365 1 67.69 179 SER A C 1
ATOM 1435 O O . SER A 1 179 ? 10.859 8.469 -3.424 1 67.69 179 SER A O 1
ATOM 1437 N N . ALA A 1 180 ? 11.695 10.203 -2.258 1 67.44 180 ALA A N 1
ATOM 1438 C CA . ALA A 1 180 ? 11.578 9.555 -0.955 1 67.44 180 ALA A CA 1
ATOM 1439 C C . ALA A 1 180 ? 10.141 9.102 -0.696 1 67.44 180 ALA A C 1
ATOM 1441 O O . ALA A 1 180 ? 9.922 8.039 -0.111 1 67.44 180 ALA A O 1
ATOM 1442 N N . GLU A 1 181 ? 9.25 9.867 -1.226 1 69.19 181 GLU A N 1
ATOM 1443 C CA . GLU A 1 181 ? 7.84 9.547 -1.039 1 69.19 181 GLU A CA 1
ATOM 1444 C C . GLU A 1 181 ? 7.461 8.266 -1.783 1 69.19 181 GLU A C 1
ATOM 1446 O O . GLU A 1 181 ? 6.727 7.426 -1.255 1 69.19 181 GLU A O 1
ATOM 1451 N N . MET A 1 182 ? 7.949 8.141 -2.926 1 67.44 182 MET A N 1
ATOM 1452 C CA . MET A 1 182 ? 7.652 6.949 -3.717 1 67.44 182 MET A CA 1
ATOM 1453 C C . MET A 1 182 ? 8.312 5.715 -3.105 1 67.44 182 MET A C 1
ATOM 1455 O O . MET A 1 182 ? 7.742 4.621 -3.143 1 67.44 182 MET A O 1
ATOM 1459 N N . LEU A 1 183 ? 9.43 6.023 -2.455 1 69.88 183 LEU A N 1
ATOM 1460 C CA . LEU A 1 183 ? 10.156 4.926 -1.83 1 69.88 183 LEU A CA 1
ATOM 1461 C C . LEU A 1 183 ? 9.422 4.418 -0.594 1 69.88 183 LEU A C 1
ATOM 1463 O O . LEU A 1 183 ? 9.562 3.256 -0.213 1 69.88 183 LEU A O 1
ATOM 1467 N N . SER A 1 184 ? 8.586 5.277 -0.075 1 80.62 184 SER A N 1
ATOM 1468 C CA . SER A 1 184 ? 7.891 4.918 1.155 1 80.62 184 SER A CA 1
ATOM 1469 C C . SER A 1 184 ? 6.496 4.371 0.862 1 80.62 184 SER A C 1
ATOM 1471 O O . SER A 1 184 ? 5.781 3.957 1.776 1 80.62 184 SER A O 1
ATOM 1473 N N . LYS A 1 185 ? 6.172 4.258 -0.387 1 82.94 185 LYS A N 1
ATOM 1474 C CA . LYS A 1 185 ? 4.875 3.723 -0.789 1 82.94 185 LYS A CA 1
ATOM 1475 C C . LYS A 1 185 ? 4.766 2.236 -0.456 1 82.94 185 LYS A C 1
ATOM 1477 O O . LYS A 1 185 ? 5.715 1.479 -0.662 1 82.94 185 LYS A O 1
ATOM 1482 N N . VAL A 1 186 ? 3.67 1.885 0.092 1 86.75 186 VAL A N 1
ATOM 1483 C CA . VAL A 1 186 ? 3.428 0.477 0.389 1 86.75 186 VAL A CA 1
ATOM 1484 C C . VAL A 1 186 ? 3.02 -0.258 -0.887 1 86.75 186 VAL A C 1
ATOM 1486 O O . VAL A 1 186 ? 2.225 0.253 -1.678 1 86.75 186 VAL A O 1
ATOM 1489 N N . HIS A 1 187 ? 3.639 -1.402 -1.021 1 85.19 187 HIS A N 1
ATOM 1490 C CA . HIS A 1 187 ? 3.336 -2.25 -2.168 1 85.19 187 HIS A CA 1
ATOM 1491 C C . HIS A 1 187 ? 2.719 -3.574 -1.728 1 85.19 187 HIS A C 1
ATOM 1493 O O . HIS A 1 187 ? 3.162 -4.172 -0.745 1 85.19 187 HIS A O 1
ATOM 1499 N N . GLY A 1 188 ? 1.7 -3.877 -2.383 1 88.62 188 GLY A N 1
ATOM 1500 C CA . GLY A 1 188 ? 1.073 -5.156 -2.094 1 88.62 188 GLY A CA 1
ATOM 1501 C C . GLY A 1 188 ? -0.442 -5.105 -2.139 1 88.62 188 GLY A C 1
ATOM 1502 O O . GLY A 1 188 ? -1.021 -4.102 -2.557 1 88.62 188 GLY A O 1
ATOM 1503 N N . THR A 1 189 ? -0.958 -6.223 -1.842 1 90.38 189 THR A N 1
ATOM 1504 C CA . THR A 1 189 ? -2.406 -6.391 -1.863 1 90.38 189 THR A CA 1
ATOM 1505 C C . THR A 1 189 ? -2.936 -6.707 -0.468 1 90.38 189 THR A C 1
ATOM 1507 O O . THR A 1 189 ? -2.328 -7.488 0.269 1 90.38 189 THR A O 1
ATOM 1510 N N . ARG A 1 190 ? -4.043 -6.047 -0.147 1 89.12 190 ARG A N 1
ATOM 1511 C CA . ARG A 1 190 ? -4.684 -6.281 1.143 1 89.12 190 ARG A CA 1
ATOM 1512 C C . ARG A 1 190 ? -4.891 -7.773 1.388 1 89.12 190 ARG A C 1
ATOM 1514 O O . ARG A 1 190 ? -5.355 -8.492 0.503 1 89.12 190 ARG A O 1
ATOM 1521 N N . GLY A 1 191 ? -4.527 -8.227 2.564 1 88.19 191 GLY A N 1
ATOM 1522 C CA . GLY A 1 191 ? -4.676 -9.625 2.918 1 88.19 191 GLY A CA 1
ATOM 1523 C C . GLY A 1 191 ? -3.432 -10.445 2.635 1 88.19 191 GLY A C 1
ATOM 1524 O O . GLY A 1 191 ? -3.295 -11.57 3.129 1 88.19 191 GLY A O 1
ATOM 1525 N N . TYR A 1 192 ? -2.533 -9.914 1.877 1 92.62 192 TYR A N 1
ATOM 1526 C CA . TYR A 1 192 ? -1.321 -10.641 1.521 1 92.62 192 TYR A CA 1
ATOM 1527 C C . TYR A 1 192 ? -0.078 -9.891 1.986 1 92.62 192 TYR A C 1
ATOM 1529 O O . TYR A 1 192 ? 1.038 -10.406 1.883 1 92.62 192 TYR A O 1
ATOM 1537 N N . ILE A 1 193 ? -0.296 -8.688 2.475 1 91.12 193 ILE A N 1
ATOM 1538 C CA . ILE A 1 193 ? 0.833 -7.836 2.828 1 91.12 193 ILE A CA 1
ATOM 1539 C C . ILE A 1 193 ? 1.401 -8.266 4.18 1 91.12 193 ILE A C 1
ATOM 1541 O O . ILE A 1 193 ? 0.65 -8.625 5.09 1 91.12 193 ILE A O 1
ATOM 1545 N N . ALA A 1 194 ? 2.701 -8.188 4.293 1 91.06 194 ALA A N 1
ATOM 1546 C CA . ALA A 1 194 ? 3.387 -8.57 5.523 1 91.06 194 ALA A CA 1
ATOM 1547 C C . ALA A 1 194 ? 3.227 -7.492 6.594 1 91.06 194 ALA A C 1
ATOM 1549 O O . ALA A 1 194 ? 3.207 -6.301 6.285 1 91.06 194 ALA A O 1
ATOM 1550 N N . PRO A 1 195 ? 3.199 -7.867 7.844 1 86.12 195 PRO A N 1
ATOM 1551 C CA . PRO A 1 195 ? 2.98 -6.93 8.945 1 86.12 195 PRO A CA 1
ATOM 1552 C C . PRO A 1 195 ? 4.102 -5.902 9.078 1 86.12 195 PRO A C 1
ATOM 1554 O O . PRO A 1 195 ? 3.881 -4.805 9.602 1 86.12 195 PRO A O 1
ATOM 1557 N N . GLU A 1 196 ? 5.289 -6.215 8.609 1 86.12 196 GLU A N 1
ATOM 1558 C CA . GLU A 1 196 ? 6.422 -5.316 8.812 1 86.12 196 GLU A CA 1
ATOM 1559 C C . GLU A 1 196 ? 6.262 -4.035 8 1 86.12 196 GLU A C 1
ATOM 1561 O O . GLU A 1 196 ? 6.965 -3.051 8.234 1 86.12 196 GLU A O 1
ATOM 1566 N N . TRP A 1 197 ? 5.352 -4.023 7.027 1 83.44 197 TRP A N 1
ATOM 1567 C CA . TRP A 1 197 ? 5.055 -2.791 6.305 1 83.44 197 TRP A CA 1
ATOM 1568 C C . TRP A 1 197 ? 4.562 -1.707 7.258 1 83.44 197 TRP A C 1
ATOM 1570 O O . TRP A 1 197 ? 4.723 -0.515 6.984 1 83.44 197 TRP A O 1
ATOM 1580 N N . ALA A 1 198 ? 3.979 -2.1 8.359 1 79.62 198 ALA A N 1
ATOM 1581 C CA . ALA A 1 198 ? 3.465 -1.156 9.344 1 79.62 198 ALA A CA 1
ATOM 1582 C C . ALA A 1 198 ? 4.586 -0.635 10.242 1 79.62 198 ALA A C 1
ATOM 1584 O O . ALA A 1 198 ? 4.43 0.39 10.906 1 79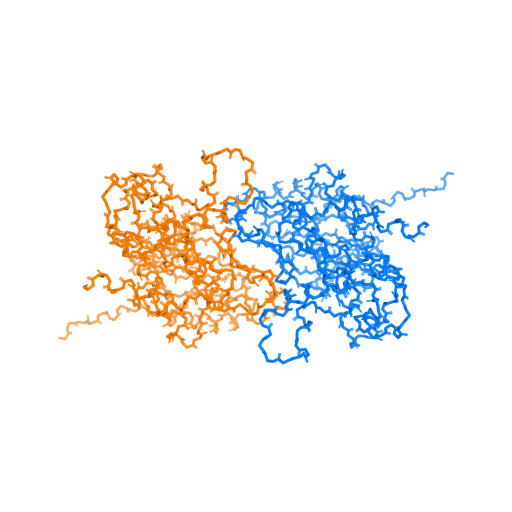.62 198 ALA A O 1
ATOM 1585 N N . LEU A 1 199 ? 5.75 -1.305 10.383 1 73 199 LEU A N 1
ATOM 1586 C CA . LEU A 1 199 ? 6.805 -1.009 11.344 1 73 199 LEU A CA 1
ATOM 1587 C C . LEU A 1 199 ? 7.918 -0.196 10.695 1 73 199 LEU A C 1
ATOM 1589 O O . LEU A 1 199 ? 8.875 0.208 11.367 1 73 199 LEU A O 1
ATOM 1593 N N . ASN A 1 200 ? 7.742 0.427 9.594 1 69.88 200 ASN A N 1
ATOM 1594 C CA . ASN A 1 200 ? 8.75 1.165 8.844 1 69.88 200 ASN A CA 1
ATOM 1595 C C . ASN A 1 200 ? 10.078 0.406 8.789 1 69.88 200 ASN A C 1
ATOM 1597 O O . ASN A 1 200 ? 11.141 0.993 8.992 1 69.88 200 ASN A O 1
ATOM 1601 N N . LEU A 1 201 ? 10.141 -0.849 8.719 1 69.81 201 LEU A N 1
ATOM 1602 C CA . LEU A 1 201 ? 11.312 -1.7 8.547 1 69.81 201 LEU A CA 1
ATOM 1603 C C . LEU A 1 201 ? 11.625 -1.907 7.07 1 69.81 201 LEU A C 1
ATOM 1605 O O . LEU A 1 201 ? 10.727 -1.819 6.227 1 69.81 201 LEU A O 1
ATOM 1609 N N . PRO A 1 202 ? 12.961 -1.981 6.852 1 76.88 202 PRO A N 1
ATOM 1610 C CA . PRO A 1 202 ? 13.281 -2.328 5.465 1 76.88 202 PRO A CA 1
ATOM 1611 C C . PRO A 1 202 ? 12.562 -3.588 4.992 1 76.88 202 PRO A C 1
ATOM 1613 O O . PRO A 1 202 ? 12.414 -4.543 5.754 1 76.88 202 PRO A O 1
ATOM 1616 N N . ILE A 1 203 ? 12.117 -3.533 3.822 1 85.75 203 ILE A N 1
ATOM 1617 C CA . ILE A 1 203 ? 11.391 -4.664 3.252 1 85.75 203 ILE A CA 1
ATOM 1618 C C . ILE A 1 203 ? 12.375 -5.594 2.533 1 85.75 203 ILE A C 1
ATOM 1620 O O . ILE A 1 203 ? 13.172 -5.141 1.71 1 85.75 203 ILE A O 1
ATOM 1624 N N . ASN A 1 204 ? 12.43 -6.82 2.916 1 90.25 204 ASN A N 1
ATOM 1625 C CA . ASN A 1 204 ? 13.25 -7.828 2.252 1 90.25 204 ASN A CA 1
ATOM 1626 C C . ASN A 1 204 ? 12.414 -9.023 1.804 1 90.25 204 ASN A C 1
ATOM 1628 O O . ASN A 1 204 ? 11.18 -8.953 1.782 1 90.25 204 ASN A O 1
ATOM 1632 N N . GLY A 1 205 ? 13.047 -10.102 1.408 1 94 205 GLY A N 1
ATOM 1633 C CA . GLY A 1 205 ? 12.375 -11.25 0.82 1 94 205 GLY A CA 1
ATOM 1634 C C . GLY A 1 205 ? 11.383 -11.906 1.758 1 94 205 GLY A C 1
ATOM 1635 O O . GLY A 1 205 ? 10.484 -12.625 1.314 1 94 205 GLY A O 1
ATOM 1636 N N . LYS A 1 206 ? 11.5 -11.617 3.059 1 96 206 LYS A N 1
ATOM 1637 C CA . LYS A 1 206 ? 10.617 -12.234 4.043 1 96 206 LYS A CA 1
ATOM 1638 C C . LYS A 1 206 ? 9.18 -11.75 3.873 1 96 206 LYS A C 1
ATOM 1640 O O . LYS A 1 206 ? 8.242 -12.414 4.312 1 96 206 LYS A O 1
ATOM 1645 N N . ALA A 1 207 ? 9.047 -10.562 3.271 1 94.75 207 ALA A N 1
ATOM 1646 C CA . ALA A 1 207 ? 7.703 -10.094 2.953 1 94.75 207 ALA A CA 1
ATOM 1647 C C . ALA A 1 207 ? 7.02 -11.031 1.958 1 94.75 207 ALA A C 1
ATOM 1649 O O . ALA A 1 207 ? 5.832 -11.328 2.096 1 94.75 207 ALA A O 1
ATOM 1650 N N . ASP A 1 208 ? 7.777 -11.523 1.002 1 97.69 208 ASP A N 1
ATOM 1651 C CA . ASP A 1 208 ? 7.254 -12.477 0.031 1 97.69 208 ASP A CA 1
ATOM 1652 C C . ASP A 1 208 ? 6.93 -13.812 0.696 1 97.69 208 ASP A C 1
ATOM 1654 O O . ASP A 1 208 ? 5.969 -14.484 0.311 1 97.69 208 ASP A O 1
ATOM 1658 N N . VAL A 1 209 ? 7.766 -14.141 1.639 1 98.5 209 VAL A N 1
ATOM 1659 C CA . VAL A 1 209 ? 7.555 -15.391 2.367 1 98.5 209 VAL A CA 1
ATOM 1660 C C . VAL A 1 209 ? 6.199 -15.359 3.064 1 98.5 209 VAL A C 1
ATOM 1662 O O . VAL A 1 209 ? 5.457 -16.344 3.039 1 98.5 209 VAL A O 1
ATOM 1665 N N . TYR A 1 210 ? 5.902 -14.25 3.662 1 96.62 210 TYR A N 1
ATOM 1666 C CA . TYR A 1 210 ? 4.602 -14.086 4.301 1 96.62 210 TYR A CA 1
ATOM 1667 C C . TYR A 1 210 ? 3.471 -14.305 3.303 1 96.62 210 TYR A C 1
ATOM 1669 O O . TYR A 1 210 ? 2.562 -15.102 3.549 1 96.62 210 TYR A O 1
ATOM 1677 N N . SER A 1 211 ? 3.525 -13.586 2.188 1 97.06 211 SER A N 1
ATOM 1678 C CA . SER A 1 211 ? 2.492 -13.68 1.161 1 97.06 211 SER A CA 1
ATOM 1679 C C . SER A 1 211 ? 2.355 -15.109 0.646 1 97.06 211 SER A C 1
ATOM 1681 O O . SER A 1 211 ? 1.244 -15.578 0.402 1 97.06 211 SER A O 1
ATOM 1683 N N . TYR A 1 212 ? 3.506 -15.766 0.497 1 98.62 212 TYR A N 1
ATOM 1684 C CA . TYR A 1 212 ? 3.508 -17.156 0.065 1 98.62 212 TYR A CA 1
ATOM 1685 C C . TYR A 1 212 ? 2.748 -18.031 1.052 1 98.62 212 TYR A C 1
ATOM 1687 O O . TYR A 1 212 ? 1.992 -18.922 0.649 1 98.62 212 TYR A O 1
ATOM 1695 N N . GLY A 1 213 ? 3.006 -17.812 2.297 1 98 213 GLY A N 1
ATOM 1696 C CA . GLY A 1 213 ? 2.279 -18.547 3.312 1 98 213 GLY A CA 1
ATOM 1697 C C . GLY A 1 213 ? 0.773 -18.422 3.18 1 98 213 GLY A C 1
ATOM 1698 O O . GLY A 1 213 ? 0.049 -19.422 3.32 1 98 213 GLY A O 1
ATOM 1699 N N . VAL A 1 214 ? 0.305 -17.234 2.916 1 95.81 214 VAL A N 1
ATOM 1700 C CA . VAL A 1 214 ? -1.121 -17 2.723 1 95.81 214 VAL A CA 1
ATOM 1701 C C . VAL A 1 214 ? -1.619 -17.797 1.519 1 95.81 214 VAL A C 1
ATOM 1703 O O . VAL A 1 214 ? -2.662 -18.453 1.588 1 95.81 214 VAL A O 1
ATOM 1706 N N . VAL A 1 215 ? -0.886 -17.781 0.478 1 98 215 VAL A N 1
ATOM 1707 C CA . VAL A 1 215 ? -1.248 -18.5 -0.735 1 98 215 VAL A CA 1
ATOM 1708 C C . VAL A 1 215 ? -1.343 -20 -0.435 1 98 215 VAL A C 1
ATOM 1710 O O . VAL A 1 215 ? -2.246 -20.672 -0.924 1 98 215 VAL A O 1
ATOM 1713 N N . LEU A 1 216 ? -0.372 -20.484 0.364 1 98 216 LEU A N 1
ATOM 1714 C CA . LEU A 1 216 ? -0.385 -21.906 0.717 1 98 216 LEU A CA 1
ATOM 1715 C C . LEU A 1 216 ? -1.682 -22.281 1.429 1 98 216 LEU A C 1
ATOM 1717 O O . LEU A 1 216 ? -2.285 -23.312 1.128 1 98 216 LEU A O 1
ATOM 1721 N N . LEU A 1 217 ? -2.072 -21.469 2.371 1 95.94 217 LEU A N 1
ATOM 1722 C CA . LEU A 1 217 ? -3.316 -21.719 3.092 1 95.94 217 LEU A CA 1
ATOM 1723 C C . LEU A 1 217 ? -4.496 -21.766 2.131 1 95.94 217 LEU A C 1
ATOM 1725 O O . LEU A 1 217 ? -5.352 -22.656 2.242 1 95.94 217 LEU A O 1
ATOM 1729 N N . GLU A 1 218 ? -4.492 -20.906 1.211 1 95.56 218 GLU A N 1
ATOM 1730 C CA . GLU A 1 218 ? -5.582 -20.844 0.245 1 95.56 218 GLU A CA 1
ATOM 1731 C C . GLU A 1 218 ? -5.562 -22.031 -0.708 1 95.56 218 GLU A C 1
ATOM 1733 O O . GLU A 1 218 ? -6.613 -22.516 -1.124 1 95.56 218 GLU A O 1
ATOM 1738 N N . LEU A 1 219 ? -4.359 -22.453 -1.048 1 97.44 219 LEU A N 1
ATOM 1739 C CA . LEU A 1 219 ? -4.219 -23.609 -1.916 1 97.44 219 LEU A CA 1
ATOM 1740 C C . LEU A 1 219 ? -4.82 -24.859 -1.265 1 97.44 219 LEU A C 1
ATOM 1742 O O . LEU A 1 219 ? -5.445 -25.672 -1.94 1 97.44 219 LEU A O 1
ATOM 1746 N N . VAL A 1 220 ? -4.617 -25.016 0.019 1 96.69 220 VAL A N 1
ATOM 1747 C CA . VAL A 1 220 ? -5.086 -26.188 0.744 1 96.69 220 VAL A CA 1
ATOM 1748 C C . VAL A 1 220 ? -6.598 -26.094 0.957 1 96.69 220 VAL A C 1
ATOM 1750 O O . VAL A 1 220 ? -7.324 -27.062 0.709 1 96.69 220 VAL A O 1
ATOM 1753 N N . LYS A 1 221 ? -7.043 -24.891 1.341 1 94.25 221 LYS A N 1
ATOM 1754 C CA . LYS A 1 221 ? -8.438 -24.719 1.721 1 94.25 221 LYS A CA 1
ATOM 1755 C C . LYS A 1 221 ? -9.32 -24.5 0.494 1 94.25 221 LYS A C 1
ATOM 1757 O O . LYS A 1 221 ? -10.523 -24.766 0.526 1 94.25 221 LYS A O 1
ATOM 1762 N N . GLY A 1 222 ? -8.773 -23.875 -0.504 1 93.56 222 GLY A N 1
ATOM 1763 C CA . GLY A 1 222 ? -9.5 -23.656 -1.743 1 93.56 222 GLY A CA 1
ATOM 1764 C C . GLY A 1 222 ? -10.312 -22.375 -1.732 1 93.56 222 GLY A C 1
ATOM 1765 O O . GLY A 1 222 ? -11.07 -22.109 -2.67 1 93.56 222 GLY A O 1
ATOM 1766 N N . VAL A 1 223 ? -10.266 -21.641 -0.635 1 90.62 223 VAL A N 1
ATOM 1767 C CA . VAL A 1 223 ? -10.961 -20.359 -0.515 1 90.62 223 VAL A CA 1
ATOM 1768 C C . VAL A 1 223 ? -9.984 -19.297 -0.021 1 90.62 223 VAL A C 1
ATOM 1770 O O . VAL A 1 223 ? -8.969 -19.609 0.596 1 90.62 223 VAL A O 1
ATOM 1773 N N . ARG A 1 224 ? -10.344 -18.078 -0.389 1 89 224 ARG A N 1
ATOM 1774 C CA . ARG A 1 224 ? -9.5 -16.984 0.075 1 89 224 ARG A CA 1
ATOM 1775 C C . ARG A 1 224 ? -9.477 -16.922 1.598 1 89 224 ARG A C 1
ATOM 1777 O O . ARG A 1 224 ? -10.508 -17.109 2.248 1 89 224 ARG A O 1
ATOM 1784 N N . LEU A 1 225 ? -8.359 -16.609 2.139 1 84.56 225 LEU A N 1
ATOM 1785 C CA . LEU A 1 225 ? -8.219 -16.516 3.586 1 84.56 225 LEU A CA 1
ATOM 1786 C C . LEU A 1 225 ? -9.164 -15.461 4.16 1 84.56 225 LEU A C 1
ATOM 1788 O O . LEU A 1 225 ? -9.68 -15.625 5.27 1 84.56 225 LEU A O 1
ATOM 1792 N N . SER A 1 226 ? -9.391 -14.422 3.416 1 75.88 226 SER A N 1
ATOM 1793 C CA . SER A 1 226 ? -10.258 -13.336 3.859 1 75.88 226 SER A CA 1
ATOM 1794 C C . SER A 1 226 ? -11.68 -13.828 4.09 1 75.88 226 SER A C 1
ATOM 1796 O O . SER A 1 226 ? -12.461 -13.195 4.805 1 75.88 226 SER A O 1
ATOM 1798 N N . ARG A 1 227 ? -12.008 -14.953 3.529 1 74.94 227 ARG A N 1
ATOM 1799 C CA . ARG A 1 227 ? -13.375 -15.477 3.602 1 74.94 227 ARG A CA 1
ATOM 1800 C C . ARG A 1 227 ? -13.492 -16.562 4.664 1 74.94 227 ARG A C 1
ATOM 1802 O O . ARG A 1 227 ? -14.562 -17.141 4.855 1 74.94 227 ARG A O 1
ATOM 1809 N N . TRP A 1 228 ? -12.406 -17 5.156 1 71.38 228 TRP A N 1
ATOM 1810 C CA . TRP A 1 228 ? -12.453 -18.062 6.152 1 71.38 228 TRP A CA 1
ATOM 1811 C C . TRP A 1 228 ? -13.422 -17.719 7.27 1 71.38 228 TRP A C 1
ATOM 1813 O O . TRP A 1 228 ? -14.07 -18.609 7.84 1 71.38 228 TRP A O 1
ATOM 1823 N N . VAL A 1 229 ? -13.555 -16.562 7.867 1 53.41 229 VAL A N 1
ATOM 1824 C CA . VAL A 1 229 ? -14.312 -16.203 9.062 1 53.41 229 VAL A CA 1
ATOM 1825 C C . VAL A 1 229 ? -15.805 -16.188 8.742 1 53.41 229 VAL A C 1
ATOM 1827 O O . VAL A 1 229 ? -16.641 -16.281 9.648 1 53.41 229 VAL A O 1
ATOM 1830 N N . ALA A 1 230 ? -16.266 -15.75 7.523 1 45.75 230 ALA A N 1
ATOM 1831 C CA . ALA A 1 230 ? -17.688 -15.469 7.414 1 45.75 230 ALA A CA 1
ATOM 1832 C C . ALA A 1 230 ? -18.516 -16.688 7.812 1 45.75 230 ALA A C 1
ATOM 1834 O O . ALA A 1 230 ? -19.75 -16.594 7.949 1 45.75 230 ALA A O 1
ATOM 1835 N N . GLU A 1 231 ? -18.156 -17.828 7.559 1 42.25 231 GLU A N 1
ATOM 1836 C CA . GLU A 1 231 ? -19.203 -18.828 7.805 1 42.25 231 GLU A CA 1
ATOM 1837 C C . GLU A 1 231 ? -19.594 -18.859 9.281 1 42.25 231 GLU A C 1
ATOM 1839 O O . GLU A 1 231 ? -20.609 -19.469 9.648 1 42.25 231 GLU A O 1
ATOM 1844 N N . GLY A 1 232 ? -18.734 -18.812 10.289 1 38.44 232 GLY A N 1
ATOM 1845 C CA . GLY A 1 232 ? -19.344 -18.766 11.609 1 38.44 232 GLY A CA 1
ATOM 1846 C C . GLY A 1 232 ? -19.938 -17.406 11.938 1 38.44 232 GLY A C 1
ATOM 1847 O O . GLY A 1 232 ? -19.969 -16.5 11.094 1 38.44 232 GLY A O 1
ATOM 1848 N N . GLU A 1 233 ? -20.25 -17.047 13.438 1 38.66 233 GLU A N 1
ATOM 1849 C CA . GLU A 1 233 ? -21 -15.914 13.992 1 38.66 233 GLU A CA 1
ATOM 1850 C C . GLU A 1 233 ? -20.375 -14.586 13.57 1 38.66 233 GLU A C 1
ATOM 1852 O O . GLU A 1 233 ? -19.219 -14.531 13.172 1 38.66 233 GLU A O 1
ATOM 1857 N N . GLU A 1 234 ? -21.047 -13.406 13.75 1 39.47 234 GLU A N 1
ATOM 1858 C CA . GLU A 1 234 ? -21.078 -11.977 13.453 1 39.47 234 GLU A CA 1
ATOM 1859 C C . GLU A 1 234 ? -19.688 -11.367 13.602 1 39.47 234 GLU A C 1
ATOM 1861 O O . GLU A 1 234 ? -19.375 -10.352 12.961 1 39.47 234 GLU A O 1
ATOM 1866 N N . GLU A 1 235 ? -18.984 -11.43 14.789 1 43.38 235 GLU A N 1
ATOM 1867 C CA . GLU A 1 235 ? -17.891 -10.562 15.18 1 43.38 235 GLU A CA 1
ATOM 1868 C C . GLU A 1 235 ? -16.594 -10.953 14.469 1 43.38 235 GLU A C 1
ATOM 1870 O O . GLU A 1 235 ? -15.812 -11.758 14.992 1 43.38 235 GLU A O 1
ATOM 1875 N N . VAL A 1 236 ? -16.344 -11.008 13.164 1 42.53 236 VAL A N 1
ATOM 1876 C CA . VAL A 1 236 ? -15.562 -11.438 12.016 1 42.53 236 VAL A CA 1
ATOM 1877 C C . VAL A 1 236 ? -14.172 -10.812 12.078 1 42.53 236 VAL A C 1
ATOM 1879 O O . VAL A 1 236 ? -13.312 -11.102 11.234 1 42.53 236 VAL A O 1
ATOM 1882 N N . GLU A 1 237 ? -13.875 -9.688 12.594 1 45.94 237 GLU A N 1
ATOM 1883 C CA . GLU A 1 237 ? -12.695 -8.828 12.508 1 45.94 237 GLU A CA 1
ATOM 1884 C C . GLU A 1 237 ? -11.422 -9.609 12.797 1 45.94 237 GLU A C 1
ATOM 1886 O O . GLU A 1 237 ? -10.414 -9.445 12.109 1 45.94 237 GLU A O 1
ATOM 1891 N N . MET A 1 238 ? -11.383 -10.469 13.969 1 46.47 238 MET A N 1
ATOM 1892 C CA . MET A 1 238 ? -10.242 -11.219 14.477 1 46.47 238 MET A CA 1
ATOM 1893 C C . MET A 1 238 ? -10.156 -12.594 13.82 1 46.47 238 MET A C 1
ATOM 1895 O O . MET A 1 238 ? -9.273 -13.391 14.141 1 46.47 238 MET A O 1
ATOM 1899 N N . ALA A 1 239 ? -10.945 -12.781 12.844 1 50.22 239 ALA A N 1
ATOM 1900 C CA . ALA A 1 239 ? -11.188 -14.148 12.383 1 50.22 239 ALA A CA 1
ATOM 1901 C C . ALA A 1 239 ? -9.969 -14.703 11.648 1 50.22 239 ALA A C 1
ATOM 1903 O O . ALA A 1 239 ? -9.578 -15.852 11.867 1 50.22 239 ALA A O 1
ATOM 1904 N N . GLY A 1 240 ? -9.289 -13.812 10.789 1 55.31 240 GLY A N 1
ATOM 1905 C CA . GLY A 1 240 ? -8.133 -14.367 10.094 1 55.31 240 GLY A CA 1
ATOM 1906 C C . GLY A 1 240 ? -7.027 -14.812 11.039 1 55.31 240 GLY A C 1
ATOM 1907 O O . GLY A 1 240 ? -6.551 -15.945 10.945 1 55.31 240 GLY A O 1
ATOM 1908 N N . ILE A 1 241 ? -6.688 -13.898 11.93 1 59.69 241 ILE A N 1
ATOM 1909 C CA . ILE A 1 241 ? -5.645 -14.195 12.898 1 59.69 241 ILE A CA 1
ATOM 1910 C C . ILE A 1 241 ? -6.086 -15.352 13.797 1 59.69 241 ILE A C 1
ATOM 1912 O O . ILE A 1 241 ? -5.305 -16.266 14.07 1 59.69 241 ILE A O 1
ATOM 1916 N N . CYS A 1 242 ? -7.285 -15.258 14.023 1 64.31 242 CYS A N 1
ATOM 1917 C CA . CYS A 1 242 ? -7.824 -16.297 14.891 1 64.31 242 CYS A CA 1
ATOM 1918 C C . CYS A 1 242 ? -7.781 -17.656 14.203 1 64.31 242 CYS A C 1
ATOM 1920 O O . CYS A 1 242 ? -7.434 -18.656 14.82 1 64.31 242 CYS A O 1
ATOM 1922 N N . SER A 1 243 ? -7.98 -17.578 12.953 1 74.38 243 SER A N 1
ATOM 1923 C CA . SER A 1 243 ? -7.988 -18.844 12.203 1 74.38 243 SER A CA 1
ATOM 1924 C C . SER A 1 243 ? -6.598 -19.453 12.141 1 74.38 243 SER A C 1
ATOM 1926 O O . SER A 1 243 ? -6.441 -20.672 12.242 1 74.38 243 SER A O 1
ATOM 1928 N N . ILE A 1 244 ? -5.672 -18.578 12.109 1 80 244 ILE A N 1
ATOM 1929 C CA . ILE A 1 244 ? -4.297 -19.047 12.016 1 80 244 ILE A CA 1
ATOM 1930 C C . ILE A 1 244 ? -3.865 -19.641 13.359 1 80 244 ILE A C 1
ATOM 1932 O O . ILE A 1 244 ? -3.197 -20.672 13.398 1 80 244 ILE A O 1
ATOM 1936 N N . GLU A 1 245 ? -4.25 -19 14.367 1 82.44 245 GLU A N 1
ATOM 1937 C CA . GLU A 1 245 ? -3.924 -19.5 15.695 1 82.44 245 GLU A CA 1
ATOM 1938 C C . GLU A 1 245 ? -4.598 -20.844 15.961 1 82.44 245 GLU A C 1
ATOM 1940 O O . GLU A 1 245 ? -3.99 -21.75 16.547 1 82.44 245 GLU A O 1
ATOM 1945 N N . ILE A 1 246 ? -5.781 -20.938 15.539 1 82.12 246 ILE A N 1
ATOM 1946 C CA . ILE A 1 246 ? -6.52 -22.188 15.688 1 82.12 246 ILE A CA 1
ATOM 1947 C C . ILE A 1 246 ? -5.84 -23.297 14.883 1 82.12 246 ILE A C 1
ATOM 1949 O O . ILE A 1 246 ? -5.68 -24.422 15.367 1 82.12 246 ILE A O 1
ATOM 1953 N N . LEU A 1 247 ? -5.488 -22.969 13.742 1 87.06 247 LEU A N 1
ATOM 1954 C CA . LEU A 1 247 ? -4.801 -23.922 12.883 1 87.06 247 LEU A CA 1
ATOM 1955 C C . LEU A 1 247 ? -3.494 -24.375 13.523 1 87.06 247 LEU A C 1
ATOM 1957 O O . LEU A 1 247 ? -3.146 -25.562 13.461 1 87.06 247 LEU A O 1
ATOM 1961 N N . LYS A 1 248 ? -2.771 -23.484 14.117 1 87.69 248 LYS A N 1
ATOM 1962 C CA . LYS A 1 248 ? -1.522 -23.812 14.805 1 87.69 248 LYS A CA 1
ATOM 1963 C C . LYS A 1 248 ? -1.749 -24.828 15.914 1 87.69 248 LYS A C 1
ATOM 1965 O O . LYS A 1 248 ? -0.988 -25.781 16.047 1 87.69 248 LYS A O 1
ATOM 1970 N N . GLU A 1 249 ? -2.74 -24.594 16.609 1 87.06 249 GLU A N 1
ATOM 1971 C CA . GLU A 1 249 ? -3.08 -25.484 17.719 1 87.06 249 GLU A CA 1
ATOM 1972 C C . GLU A 1 249 ? -3.475 -26.875 17.203 1 87.06 249 GLU A C 1
ATOM 1974 O O . GLU A 1 249 ? -3.072 -27.891 17.781 1 87.06 249 GLU A O 1
ATOM 1979 N N . LYS A 1 250 ? -4.277 -26.875 16.188 1 88.31 250 LYS A N 1
ATOM 1980 C CA . LYS A 1 250 ? -4.727 -28.141 15.625 1 88.31 250 LYS A CA 1
ATOM 1981 C C . LYS A 1 250 ? -3.553 -28.953 15.086 1 88.31 250 LYS A C 1
ATOM 1983 O O . LYS A 1 250 ? -3.49 -30.172 15.273 1 88.31 250 LYS A O 1
ATOM 1988 N N . LEU A 1 251 ? -2.674 -28.312 14.5 1 89.88 251 LEU A N 1
ATOM 1989 C CA . LEU A 1 251 ? -1.532 -28.969 13.883 1 89.88 251 LEU A CA 1
ATOM 1990 C C . LEU A 1 251 ? -0.592 -29.531 14.938 1 89.88 251 LEU A C 1
ATOM 1992 O O . LEU A 1 251 ? 0.15 -30.484 14.68 1 89.88 251 LEU A O 1
ATOM 1996 N N . ALA A 1 252 ? -0.556 -28.922 16.031 1 88.38 252 ALA A N 1
ATOM 1997 C CA . ALA A 1 252 ? 0.285 -29.391 17.141 1 88.38 252 ALA A CA 1
ATOM 1998 C C . ALA A 1 252 ? -0.28 -30.656 17.766 1 88.38 252 ALA A C 1
ATOM 2000 O O . ALA A 1 252 ? 0.441 -31.391 18.453 1 88.38 252 ALA A O 1
ATOM 2001 N N . GLY A 1 253 ? -1.503 -30.906 17.562 1 86.81 253 GLY A N 1
ATOM 2002 C CA . GLY A 1 253 ? -2.154 -32.062 18.141 1 86.81 253 GLY A CA 1
ATOM 2003 C C . GLY A 1 253 ? -1.861 -33.344 17.375 1 86.81 253 GLY A C 1
ATOM 2004 O O . GLY A 1 253 ? -1.364 -33.312 16.25 1 86.81 253 GLY A O 1
ATOM 2005 N N . GLU A 1 254 ? -2.246 -34.5 17.953 1 85.5 254 GLU A N 1
ATOM 2006 C CA . GLU A 1 254 ? -1.995 -35.812 17.359 1 85.5 254 GLU A CA 1
ATOM 2007 C C . GLU A 1 254 ? -3.098 -36.188 16.375 1 85.5 254 GLU A C 1
ATOM 2009 O O . GLU A 1 254 ? -2.838 -36.844 15.367 1 85.5 254 GLU A O 1
ATOM 2014 N N . ASP A 1 255 ? -4.242 -35.75 16.656 1 86.19 255 ASP A N 1
ATOM 2015 C CA . ASP A 1 255 ? -5.387 -36.094 15.812 1 86.19 255 ASP A CA 1
ATOM 2016 C C . ASP A 1 255 ? -5.5 -35.094 14.648 1 86.19 255 ASP A C 1
ATOM 2018 O O . ASP A 1 255 ? -5.738 -33.906 14.859 1 86.19 255 ASP A O 1
ATOM 2022 N N . GLN A 1 256 ? -5.262 -35.688 13.445 1 85.38 256 GLN A N 1
ATOM 2023 C CA . GLN A 1 256 ? -5.312 -34.844 12.273 1 85.38 256 GLN A CA 1
ATOM 2024 C C . GLN A 1 256 ? -6.602 -35.031 11.484 1 85.38 256 GLN A C 1
ATOM 2026 O O . GLN A 1 256 ? -6.664 -34.75 10.289 1 85.38 256 GLN A O 1
ATOM 2031 N N . SER A 1 257 ? -7.645 -35.531 12.102 1 87.88 257 SER A N 1
ATOM 2032 C CA . SER A 1 257 ? -8.906 -35.812 11.43 1 87.88 257 SER A CA 1
ATOM 2033 C C . SER A 1 257 ? -9.57 -34.531 10.93 1 87.88 257 SER A C 1
ATOM 2035 O O . SER A 1 257 ? -10.359 -34.562 9.984 1 87.88 257 SER A O 1
ATOM 2037 N N . TRP A 1 258 ? -9.18 -33.438 11.547 1 89.31 258 TRP A N 1
ATOM 2038 C CA . TRP A 1 258 ? -9.758 -32.125 11.188 1 89.31 258 TRP A CA 1
ATOM 2039 C C . TRP A 1 258 ? -9.344 -31.734 9.773 1 89.31 258 TRP A C 1
ATOM 2041 O O . TRP A 1 258 ? -9.992 -30.875 9.156 1 89.31 258 TRP A O 1
ATOM 2051 N N . LEU A 1 259 ? -8.305 -32.344 9.305 1 90.81 259 LEU A N 1
ATOM 2052 C CA . LEU A 1 259 ? -7.801 -32 7.98 1 90.81 259 LEU A CA 1
ATOM 2053 C C . LEU A 1 259 ? -8.852 -32.281 6.914 1 90.81 259 LEU A C 1
ATOM 2055 O O . LEU A 1 259 ? -8.977 -31.516 5.945 1 90.81 259 LEU A O 1
ATOM 2059 N N . LEU A 1 260 ? -9.547 -33.344 7.102 1 89.69 260 LEU A N 1
ATOM 2060 C CA . LEU A 1 260 ? -10.578 -33.719 6.137 1 89.69 260 LEU A CA 1
ATOM 2061 C C . LEU A 1 260 ? -11.625 -32.594 5.996 1 89.69 260 LEU A C 1
ATOM 2063 O O . LEU A 1 260 ? -12.148 -32.375 4.906 1 89.69 260 LEU A O 1
ATOM 2067 N N . GLU A 1 261 ? -11.859 -31.922 7.09 1 88.19 261 GLU A N 1
ATOM 2068 C CA . GLU A 1 261 ? -12.859 -30.859 7.086 1 88.19 261 GLU A CA 1
ATOM 2069 C C . GLU A 1 261 ? -12.25 -29.531 6.656 1 88.19 261 GLU A C 1
ATOM 2071 O O . GLU A 1 261 ? -12.961 -28.641 6.172 1 88.19 261 GLU A O 1
ATOM 2076 N N . PHE A 1 262 ? -10.984 -29.5 6.77 1 90.69 262 PHE A N 1
ATOM 2077 C CA . PHE A 1 262 ? -10.305 -28.234 6.504 1 90.69 262 PHE A CA 1
ATOM 2078 C C . PHE A 1 262 ? -9.984 -28.094 5.023 1 90.69 262 PHE A C 1
ATOM 2080 O O . PHE A 1 262 ? -10.117 -27 4.449 1 90.69 262 PHE A O 1
ATOM 2087 N N . VAL A 1 263 ? -9.578 -29.219 4.453 1 94.75 263 VAL A N 1
ATOM 2088 C CA . VAL A 1 263 ? -9.133 -29.203 3.064 1 94.75 263 VAL A CA 1
ATOM 2089 C C . VAL A 1 263 ? -10.328 -28.969 2.143 1 94.75 263 VAL A C 1
ATOM 2091 O O . VAL A 1 263 ? -11.461 -29.312 2.484 1 94.75 263 VAL A O 1
ATOM 2094 N N . ASP A 1 264 ? -10.086 -28.344 1.084 1 94.12 264 ASP A N 1
ATOM 2095 C CA . ASP A 1 264 ? -11.094 -28.016 0.077 1 94.12 264 ASP A CA 1
ATOM 2096 C C . ASP A 1 264 ? -12.047 -29.188 -0.143 1 94.12 264 ASP A C 1
ATOM 2098 O O . ASP A 1 264 ? -11.633 -30.25 -0.597 1 94.12 264 ASP A O 1
ATOM 2102 N N . HIS A 1 265 ? -13.297 -28.953 0.086 1 91.75 265 HIS A N 1
ATOM 2103 C CA . HIS A 1 265 ? -14.297 -30 0.001 1 91.75 265 HIS A CA 1
ATOM 2104 C C . HIS A 1 265 ? -14.469 -30.484 -1.436 1 91.75 265 HIS A C 1
ATOM 2106 O O . HIS A 1 265 ? -14.891 -31.625 -1.667 1 91.75 265 HIS A O 1
ATOM 2112 N N . ARG A 1 266 ? -14.125 -29.828 -2.396 1 93.5 266 ARG A N 1
ATOM 2113 C CA . ARG A 1 266 ? -14.281 -30.188 -3.801 1 93.5 266 ARG A CA 1
ATOM 2114 C C . ARG A 1 266 ? -13.367 -31.344 -4.176 1 93.5 266 ARG A C 1
ATOM 2116 O O . ARG A 1 266 ? -13.562 -31.984 -5.207 1 93.5 266 ARG A O 1
ATOM 2123 N N . LEU A 1 267 ? -12.375 -31.5 -3.299 1 94.5 267 LEU A N 1
ATOM 2124 C CA . LEU A 1 267 ? -11.453 -32.625 -3.541 1 94.5 267 LEU A CA 1
ATOM 2125 C C . LEU A 1 267 ? -12.055 -33.938 -3.062 1 94.5 267 LEU A C 1
ATOM 2127 O O . LEU A 1 267 ? -11.508 -35 -3.336 1 94.5 267 LEU A O 1
ATOM 2131 N N . ASP A 1 268 ? -13.141 -33.906 -2.395 1 92.94 268 ASP A N 1
ATOM 2132 C CA . ASP A 1 268 ? -13.875 -35.094 -1.938 1 92.94 268 ASP A CA 1
ATOM 2133 C C . ASP A 1 268 ? -12.969 -36.031 -1.181 1 92.94 268 ASP A C 1
ATOM 2135 O O . ASP A 1 268 ? -12.961 -37.25 -1.456 1 92.94 268 ASP A O 1
ATOM 2139 N N . GLY A 1 269 ? -12.156 -35.438 -0.423 1 92.75 269 GLY A N 1
ATOM 2140 C CA . GLY A 1 269 ? -11.289 -36.25 0.421 1 92.75 269 GLY A CA 1
ATOM 2141 C C . GLY A 1 269 ? -10.086 -36.812 -0.316 1 92.75 269 GLY A C 1
ATOM 2142 O O . GLY A 1 269 ? -9.242 -37.5 0.277 1 92.75 269 GLY A O 1
ATOM 2143 N N . GLU A 1 270 ? -9.961 -36.531 -1.569 1 94.81 270 GLU A N 1
ATOM 2144 C CA . GLU A 1 270 ? -8.852 -37.031 -2.377 1 94.81 270 GLU A CA 1
ATOM 2145 C C . GLU A 1 270 ? -7.645 -36.094 -2.289 1 94.81 270 GLU A C 1
ATOM 2147 O O . GLU A 1 270 ? -7.359 -35.344 -3.227 1 94.81 270 GLU A O 1
ATOM 2152 N N . PHE A 1 271 ? -6.918 -36.219 -1.253 1 95.88 271 PHE A N 1
ATOM 2153 C CA . PHE A 1 271 ? -5.676 -35.469 -1.052 1 95.88 271 PHE A CA 1
ATOM 2154 C C . PHE A 1 271 ? -4.695 -36.281 -0.207 1 95.88 271 PHE A C 1
ATOM 2156 O O . PHE A 1 271 ? -5.062 -37.312 0.383 1 95.88 271 PHE A O 1
ATOM 2163 N N . ASN A 1 272 ? -3.473 -35.969 -0.317 1 95.75 272 ASN A N 1
ATOM 2164 C CA . ASN A 1 272 ? -2.426 -36.594 0.491 1 95.75 272 ASN A CA 1
ATOM 2165 C C . ASN A 1 272 ? -2.303 -35.938 1.856 1 95.75 272 ASN A C 1
ATOM 2167 O O . ASN A 1 272 ? -1.859 -34.781 1.953 1 95.75 272 ASN A O 1
ATOM 2171 N N . GLN A 1 273 ? -2.658 -36.625 2.896 1 93.81 273 GLN A N 1
ATOM 2172 C CA . GLN A 1 273 ? -2.727 -36.062 4.246 1 93.81 273 GLN A CA 1
ATOM 2173 C C . GLN A 1 273 ? -1.362 -35.562 4.703 1 93.81 273 GLN A C 1
ATOM 2175 O O . GLN A 1 273 ? -1.267 -34.5 5.332 1 93.81 273 GLN A O 1
ATOM 2180 N N . SER A 1 274 ? -0.326 -36.312 4.422 1 94 274 SER A N 1
ATOM 2181 C CA . SER A 1 274 ? 1.019 -35.906 4.828 1 94 274 SER A CA 1
ATOM 2182 C C . SER A 1 274 ? 1.445 -34.625 4.137 1 94 274 SER A C 1
ATOM 2184 O O . SER A 1 274 ? 2.012 -33.719 4.77 1 94 274 SER A O 1
ATOM 2186 N N . GLU A 1 275 ? 1.146 -34.531 2.854 1 96.12 275 GLU A N 1
ATOM 2187 C CA . GLU A 1 275 ? 1.481 -33.344 2.09 1 96.12 275 GLU A CA 1
ATOM 2188 C C . GLU A 1 275 ? 0.696 -32.125 2.586 1 96.12 275 GLU A C 1
ATOM 2190 O O . GLU A 1 275 ? 1.247 -31.047 2.707 1 96.12 275 GLU A O 1
ATOM 2195 N N . ALA A 1 276 ? -0.544 -32.375 2.846 1 96.31 276 ALA A N 1
ATOM 2196 C CA . ALA A 1 276 ? -1.391 -31.297 3.348 1 96.31 276 ALA A CA 1
ATOM 2197 C C . ALA A 1 276 ? -0.879 -30.781 4.688 1 96.31 276 ALA A C 1
ATOM 2199 O O . ALA A 1 276 ? -0.814 -29.562 4.906 1 96.31 276 ALA A O 1
ATOM 2200 N N . THR A 1 277 ? -0.519 -31.672 5.574 1 94.81 277 THR A N 1
ATOM 2201 C CA . THR A 1 277 ? -0.002 -31.312 6.887 1 94.81 277 THR A CA 1
ATOM 2202 C C . THR A 1 277 ? 1.275 -30.484 6.754 1 94.81 277 THR A C 1
ATOM 2204 O O . THR A 1 277 ? 1.422 -29.453 7.406 1 94.81 277 THR A O 1
ATOM 2207 N N . VAL A 1 278 ? 2.154 -30.938 5.895 1 95.69 278 VAL A N 1
ATOM 2208 C CA . VAL A 1 278 ? 3.426 -30.25 5.703 1 95.69 278 VAL A CA 1
ATOM 2209 C C . VAL A 1 278 ? 3.176 -28.859 5.109 1 95.69 278 VAL A C 1
ATOM 2211 O O . VAL A 1 278 ? 3.781 -27.875 5.535 1 95.69 278 VAL A O 1
ATOM 2214 N N . MET A 1 279 ? 2.303 -28.734 4.129 1 97.19 279 MET A N 1
ATOM 2215 C CA . MET A 1 279 ? 1.971 -27.453 3.516 1 97.19 279 MET A CA 1
ATOM 2216 C C . MET A 1 279 ? 1.423 -26.484 4.555 1 97.19 279 MET A C 1
ATOM 2218 O O . MET A 1 279 ? 1.785 -25.297 4.559 1 97.19 279 MET A O 1
ATOM 2222 N N . LEU A 1 280 ? 0.586 -26.984 5.43 1 96.62 280 LEU A N 1
ATOM 2223 C CA . LEU A 1 280 ? -0.011 -26.125 6.457 1 96.62 280 LEU A CA 1
ATOM 2224 C C . LEU A 1 280 ? 1.033 -25.703 7.48 1 96.62 280 LEU A C 1
ATOM 2226 O O . LEU A 1 280 ? 1.031 -24.562 7.934 1 96.62 280 LEU A O 1
ATOM 2230 N N . LYS A 1 281 ? 1.896 -26.609 7.84 1 96.06 281 LYS A N 1
ATOM 2231 C CA . LYS A 1 281 ? 2.961 -26.25 8.773 1 96.06 281 LYS A CA 1
ATOM 2232 C C . LYS A 1 281 ? 3.869 -25.172 8.195 1 96.06 281 LYS A C 1
ATOM 2234 O O . LYS A 1 281 ? 4.242 -24.234 8.891 1 96.06 281 LYS A O 1
ATOM 2239 N N . ILE A 1 282 ? 4.207 -25.359 6.949 1 97.94 282 ILE A N 1
ATOM 2240 C CA . ILE A 1 282 ? 5.012 -24.359 6.262 1 97.94 282 ILE A CA 1
ATOM 2241 C C . ILE A 1 282 ? 4.262 -23.031 6.227 1 97.94 282 ILE A C 1
ATOM 2243 O O . ILE A 1 282 ? 4.836 -21.969 6.516 1 97.94 282 ILE A O 1
ATOM 2247 N N . ALA A 1 283 ? 3.012 -23.062 5.871 1 97.69 283 ALA A N 1
ATOM 2248 C CA . ALA A 1 283 ? 2.197 -21.844 5.793 1 97.69 283 ALA A CA 1
ATOM 2249 C C . ALA A 1 283 ? 2.207 -21.094 7.117 1 97.69 283 ALA A C 1
ATOM 2251 O O . ALA A 1 283 ? 2.43 -19.891 7.148 1 97.69 283 ALA A O 1
ATOM 2252 N N . ILE A 1 284 ? 2.031 -21.797 8.18 1 95.5 284 ILE A N 1
ATOM 2253 C CA . ILE A 1 284 ? 1.994 -21.203 9.516 1 95.5 284 ILE A CA 1
ATOM 2254 C C . ILE A 1 284 ? 3.35 -20.578 9.836 1 95.5 284 ILE A C 1
ATOM 2256 O O . ILE A 1 284 ? 3.42 -19.484 10.391 1 95.5 284 ILE A O 1
ATOM 2260 N N . SER A 1 285 ? 4.391 -21.281 9.469 1 97 285 SER A N 1
ATOM 2261 C CA . SER A 1 285 ? 5.734 -20.766 9.695 1 97 285 SER A CA 1
ATOM 2262 C C . SER A 1 285 ? 5.984 -19.5 8.875 1 97 285 SER A C 1
ATOM 2264 O O . SER A 1 285 ? 6.691 -18.594 9.312 1 97 285 SER A O 1
ATOM 2266 N N . CYS A 1 286 ? 5.422 -19.406 7.73 1 97.75 286 CYS A N 1
ATOM 2267 C CA . CYS A 1 286 ? 5.633 -18.297 6.812 1 97.75 286 CYS A CA 1
ATOM 2268 C C . CYS A 1 286 ? 4.871 -17.062 7.27 1 97.75 286 CYS A C 1
ATOM 2270 O O . CYS A 1 286 ? 5.309 -15.93 7.023 1 97.75 286 CYS A O 1
ATOM 2272 N N . VAL A 1 287 ? 3.779 -17.203 7.941 1 94.19 287 VAL A N 1
ATOM 2273 C CA . VAL A 1 287 ? 2.91 -16.078 8.227 1 94.19 287 VAL A CA 1
ATOM 2274 C C . VAL A 1 287 ? 3.162 -15.57 9.648 1 94.19 287 VAL A C 1
ATOM 2276 O O . VAL A 1 287 ? 2.311 -14.898 10.234 1 94.19 287 VAL A O 1
ATOM 2279 N N . GLN A 1 288 ? 4.328 -15.953 10.172 1 91.94 288 GLN A N 1
ATOM 2280 C CA . GLN A 1 288 ? 4.723 -15.414 11.469 1 91.94 288 GLN A CA 1
ATOM 2281 C C . GLN A 1 288 ? 4.816 -13.891 11.43 1 91.94 288 GLN A C 1
ATOM 2283 O O . GLN A 1 288 ? 5.281 -13.32 10.445 1 91.94 288 GLN A O 1
ATOM 2288 N N . GLU A 1 289 ? 4.359 -13.242 12.5 1 85.56 289 GLU A N 1
ATOM 2289 C CA . GLU A 1 289 ? 4.422 -11.789 12.578 1 85.56 289 GLU A CA 1
ATOM 2290 C C . GLU A 1 289 ? 5.867 -11.297 12.555 1 85.56 289 GLU A C 1
ATOM 2292 O O . GLU A 1 289 ? 6.188 -10.32 11.867 1 85.56 289 GLU A O 1
ATOM 2297 N N . ASP A 1 290 ? 6.676 -11.992 13.328 1 86.94 290 ASP A N 1
ATOM 2298 C CA . ASP A 1 290 ? 8.102 -11.68 13.344 1 86.94 290 ASP A CA 1
ATOM 2299 C C . ASP A 1 290 ? 8.797 -12.258 12.109 1 86.94 290 ASP A C 1
ATO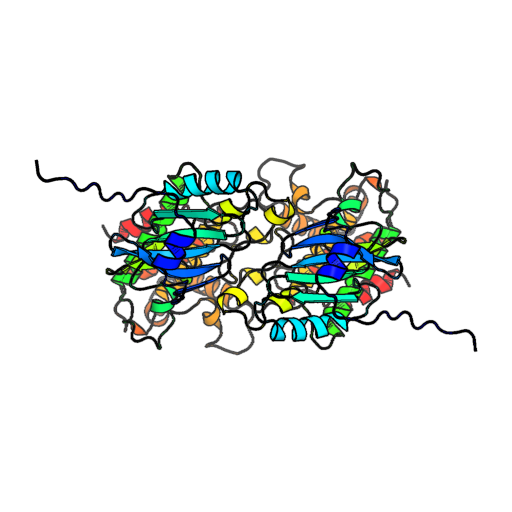M 2301 O O . ASP A 1 290 ? 8.922 -13.477 11.977 1 86.94 290 ASP A O 1
ATOM 2305 N N . ARG A 1 291 ? 9.297 -11.445 11.305 1 91.12 291 ARG A N 1
ATOM 2306 C CA . ARG A 1 291 ? 9.875 -11.875 10.039 1 91.12 291 ARG A CA 1
ATOM 2307 C C . ARG A 1 291 ? 11.109 -12.742 10.258 1 91.12 291 ARG A C 1
ATOM 2309 O O . ARG A 1 291 ? 11.453 -13.578 9.422 1 91.12 291 ARG A O 1
ATOM 2316 N N . SER A 1 292 ? 11.812 -12.539 11.367 1 91.62 292 SER A N 1
ATOM 2317 C CA . SER A 1 292 ? 13.016 -13.312 11.641 1 91.62 292 SER A CA 1
ATOM 2318 C C . SER A 1 292 ? 12.688 -14.773 11.906 1 91.62 292 SER A C 1
ATOM 2320 O O . SER A 1 292 ? 13.555 -15.641 11.812 1 91.62 292 SER A O 1
ATOM 2322 N N . ARG A 1 293 ? 11.477 -15.07 12.219 1 95 293 ARG A N 1
ATOM 2323 C CA . ARG A 1 293 ? 11.039 -16.422 12.516 1 95 293 ARG A CA 1
ATOM 2324 C C . ARG A 1 293 ? 10.523 -17.125 11.258 1 95 293 ARG A C 1
ATOM 2326 O O . ARG A 1 293 ? 10.203 -18.312 11.297 1 95 293 ARG A O 1
ATOM 2333 N N . ARG A 1 294 ? 10.445 -16.453 10.172 1 97.38 294 ARG A N 1
ATOM 2334 C CA . ARG A 1 294 ? 9.984 -17.047 8.922 1 97.38 294 ARG A CA 1
ATOM 2335 C C . ARG A 1 294 ? 11.117 -17.781 8.211 1 97.38 294 ARG A C 1
ATOM 2337 O O . ARG A 1 294 ? 12.273 -17.344 8.258 1 97.38 294 ARG A O 1
ATOM 2344 N N . PRO A 1 295 ? 10.812 -18.859 7.59 1 98.19 295 PRO A N 1
ATOM 2345 C CA . PRO A 1 295 ? 11.852 -19.594 6.863 1 98.19 295 PRO A CA 1
ATOM 2346 C C . PRO A 1 295 ? 12.297 -18.891 5.586 1 98.19 295 PRO A C 1
ATOM 2348 O O . PRO A 1 295 ? 11.625 -17.953 5.129 1 98.19 295 PRO A O 1
ATOM 2351 N N . SER A 1 296 ? 13.477 -19.25 5.121 1 97.62 296 SER A N 1
ATOM 2352 C CA . SER A 1 296 ? 13.859 -18.828 3.773 1 97.62 296 SER A CA 1
ATOM 2353 C C . SER A 1 296 ? 13.117 -19.656 2.717 1 97.62 296 SER A C 1
ATOM 2355 O O . SER A 1 296 ? 12.664 -20.766 2.99 1 97.62 296 SER A O 1
ATOM 2357 N N . MET A 1 297 ? 13.016 -19.125 1.544 1 98.06 297 MET A N 1
ATOM 2358 C CA . MET A 1 297 ? 12.32 -19.859 0.499 1 98.06 297 MET A CA 1
ATOM 2359 C C . MET A 1 297 ? 13.102 -21.109 0.098 1 98.06 297 MET A C 1
ATOM 2361 O O . MET A 1 297 ? 12.508 -22.125 -0.284 1 98.06 297 MET A O 1
ATOM 2365 N N . SER A 1 298 ? 14.43 -21.062 0.219 1 97.12 298 SER A N 1
ATOM 2366 C CA . SER A 1 298 ? 15.234 -22.25 -0.031 1 97.12 298 SER A CA 1
ATOM 2367 C C . SER A 1 298 ? 14.859 -23.375 0.925 1 97.12 298 SER A C 1
ATOM 2369 O O . SER A 1 298 ? 14.742 -24.531 0.514 1 97.12 298 SER A O 1
ATOM 2371 N N . HIS A 1 299 ? 14.688 -23.016 2.176 1 97.81 299 HIS A N 1
ATOM 2372 C CA . HIS A 1 299 ? 14.273 -24 3.17 1 97.81 299 HIS A CA 1
ATOM 2373 C C . HIS A 1 299 ? 12.891 -24.547 2.857 1 97.81 299 HIS A C 1
ATOM 2375 O O . HIS A 1 299 ? 12.641 -25.75 3.029 1 97.81 299 HIS A O 1
ATOM 2381 N N . VAL A 1 300 ? 12.008 -23.75 2.424 1 98.5 300 VAL A N 1
ATOM 2382 C CA . VAL A 1 300 ? 10.656 -24.156 2.059 1 98.5 300 VAL A CA 1
ATOM 2383 C C . VAL A 1 300 ? 10.719 -25.188 0.921 1 98.5 300 VAL A C 1
ATOM 2385 O O . VAL A 1 300 ? 10.062 -26.219 0.978 1 98.5 300 VAL A O 1
ATOM 2388 N N . VAL A 1 301 ? 11.547 -24.875 -0.1 1 98.38 301 VAL A N 1
ATOM 2389 C CA . VAL A 1 301 ? 11.695 -25.766 -1.243 1 98.38 301 VAL A CA 1
ATOM 2390 C C . VAL A 1 301 ? 12.203 -27.125 -0.772 1 98.38 301 VAL A C 1
ATOM 2392 O O . VAL A 1 301 ? 11.656 -28.172 -1.157 1 98.38 301 VAL A O 1
ATOM 2395 N N . GLU A 1 302 ? 13.18 -27.094 0.048 1 97.75 302 GLU A N 1
ATOM 2396 C CA . GLU A 1 302 ? 13.766 -28.328 0.555 1 97.75 302 GLU A CA 1
ATOM 2397 C C . GLU A 1 302 ? 12.734 -29.156 1.321 1 97.75 302 GLU A C 1
ATOM 2399 O O . GLU A 1 302 ? 12.672 -30.375 1.163 1 97.75 302 GLU A O 1
ATOM 2404 N N . THR A 1 303 ? 11.945 -28.531 2.125 1 97.31 303 THR A N 1
ATOM 2405 C CA . THR A 1 303 ? 10.938 -29.203 2.934 1 97.31 303 THR A CA 1
ATOM 2406 C C . THR A 1 303 ? 9.859 -29.812 2.049 1 97.31 303 THR A C 1
ATOM 2408 O O . THR A 1 303 ? 9.445 -30.953 2.271 1 97.31 303 THR A O 1
ATOM 2411 N N . LEU A 1 304 ? 9.422 -29.125 1.033 1 97.25 304 LEU A N 1
ATOM 2412 C CA . LEU A 1 304 ? 8.391 -29.625 0.133 1 97.25 304 LEU A CA 1
ATOM 2413 C C . LEU A 1 304 ? 8.914 -30.797 -0.702 1 97.25 304 LEU A C 1
ATOM 2415 O O . LEU A 1 304 ? 8.172 -31.734 -0.992 1 97.25 304 LEU A O 1
ATOM 2419 N N . LEU A 1 305 ? 10.18 -30.703 -1.075 1 95.38 305 LEU A N 1
ATOM 2420 C CA . LEU A 1 305 ? 10.781 -31.734 -1.903 1 95.38 305 LEU A CA 1
ATOM 2421 C C . LEU A 1 305 ? 10.984 -33.031 -1.103 1 95.38 305 LEU A C 1
ATOM 2423 O O . LEU A 1 305 ? 11 -34.125 -1.67 1 95.38 305 LEU A O 1
ATOM 2427 N N . SER A 1 306 ? 11.18 -32.875 0.171 1 89.56 306 SER A N 1
ATOM 2428 C CA . SER A 1 306 ? 11.469 -34.031 1.012 1 89.56 306 SER A CA 1
ATOM 2429 C C . SER A 1 306 ? 10.297 -35 1.029 1 89.56 306 SER A C 1
ATOM 2431 O O . SER A 1 306 ? 10.484 -36.188 1.296 1 89.56 306 SER A O 1
ATOM 2433 N N . LEU A 1 307 ? 9.109 -34.625 0.758 1 83.69 307 LEU A N 1
ATOM 2434 C CA . LEU A 1 307 ? 7.945 -35.5 0.762 1 83.69 307 LEU A CA 1
ATOM 2435 C C . LEU A 1 307 ? 7.73 -36.125 -0.612 1 83.69 307 LEU A C 1
ATOM 2437 O O . LEU A 1 307 ? 7.016 -37.125 -0.741 1 83.69 307 LEU A O 1
ATOM 2441 N N . VAL A 1 308 ? 8.18 -35.438 -1.637 1 74.81 308 VAL A N 1
ATOM 2442 C CA . VAL A 1 308 ? 7.98 -35.969 -2.982 1 74.81 308 VAL A CA 1
ATOM 2443 C C . VAL A 1 308 ? 9.008 -37.062 -3.26 1 74.81 308 VAL A C 1
ATOM 2445 O O . VAL A 1 308 ? 8.719 -38.031 -3.98 1 74.81 308 VAL A O 1
ATOM 2448 N N . GLU A 1 309 ? 10.266 -37.031 -2.68 1 54 309 GLU A N 1
ATOM 2449 C CA . GLU A 1 309 ? 11.227 -38.125 -2.842 1 54 309 GLU A CA 1
ATOM 2450 C C . GLU A 1 309 ? 10.867 -39.312 -1.968 1 54 309 GLU A C 1
ATOM 2452 O O . GLU A 1 309 ? 10.297 -39.156 -0.884 1 54 309 GLU A O 1
ATOM 2457 N N . ASP B 1 1 ? -24.578 49.5 1.146 1 21.45 1 ASP B N 1
ATOM 2458 C CA . ASP B 1 1 ? -24.766 48.75 -0.095 1 21.45 1 ASP B CA 1
ATOM 2459 C C . ASP B 1 1 ? -23.438 48.219 -0.609 1 21.45 1 ASP B C 1
ATOM 2461 O O . ASP B 1 1 ? -23.234 48.125 -1.82 1 21.45 1 ASP B O 1
ATOM 2465 N N . GLU B 1 2 ? -22.344 48.281 0.045 1 27.09 2 GLU B N 1
ATOM 2466 C CA . GLU B 1 2 ? -20.922 47.969 0.07 1 27.09 2 GLU B CA 1
ATOM 2467 C C . GLU B 1 2 ? -20.656 46.531 -0.412 1 27.09 2 GLU B C 1
ATOM 2469 O O . GLU B 1 2 ? -21.25 45.594 0.091 1 27.09 2 GLU B O 1
ATOM 2474 N N . GLY B 1 3 ? -20.453 46.344 -1.773 1 25.75 3 GLY B N 1
ATOM 2475 C CA . GLY B 1 3 ? -20.547 45.219 -2.678 1 25.75 3 GLY B CA 1
ATOM 2476 C C . GLY B 1 3 ? -19.844 43.969 -2.152 1 25.75 3 GLY B C 1
ATOM 2477 O O . GLY B 1 3 ? -18.656 44.031 -1.83 1 25.75 3 GLY B O 1
ATOM 2478 N N . TYR B 1 4 ? -20.469 43.219 -1.248 1 27.34 4 TYR B N 1
ATOM 2479 C CA . TYR B 1 4 ? -20.094 41.906 -0.761 1 27.34 4 TYR B CA 1
ATOM 2480 C C . TYR B 1 4 ? -19.484 41.062 -1.874 1 27.34 4 TYR B C 1
ATOM 2482 O O . TYR B 1 4 ? -20.188 40.594 -2.766 1 27.34 4 TYR B O 1
ATOM 2490 N N . THR B 1 5 ? -18.438 41.594 -2.57 1 29.58 5 THR B N 1
ATOM 2491 C CA . THR B 1 5 ? -17.688 40.844 -3.545 1 29.58 5 THR B CA 1
ATOM 2492 C C . THR B 1 5 ? -17.594 39.375 -3.125 1 29.58 5 THR B C 1
ATOM 2494 O O . THR B 1 5 ? -17 39.031 -2.094 1 29.58 5 THR B O 1
ATOM 2497 N N . ILE B 1 6 ? -18.656 38.656 -3.15 1 32.78 6 ILE B N 1
ATOM 2498 C CA . ILE B 1 6 ? -18.844 37.25 -2.932 1 32.78 6 ILE B CA 1
ATOM 2499 C C . ILE B 1 6 ? -17.625 36.469 -3.41 1 32.78 6 ILE B C 1
ATOM 2501 O O . ILE B 1 6 ? -17.25 36.562 -4.582 1 32.78 6 ILE B O 1
ATOM 2505 N N . ILE B 1 7 ? -16.469 36.562 -2.791 1 37.47 7 ILE B N 1
ATOM 2506 C CA . ILE B 1 7 ? -15.32 35.688 -2.994 1 37.47 7 ILE B CA 1
ATOM 2507 C C . ILE B 1 7 ? -15.773 34.406 -3.697 1 37.47 7 ILE B C 1
ATOM 2509 O O . ILE B 1 7 ? -16.578 33.656 -3.16 1 37.47 7 ILE B O 1
ATOM 2513 N N . SER B 1 8 ? -16.125 34.375 -4.883 1 38.72 8 SER B N 1
ATOM 2514 C CA . SER B 1 8 ? -16.406 33.312 -5.852 1 38.72 8 SER B CA 1
ATOM 2515 C C . SER B 1 8 ? -15.586 32.062 -5.57 1 38.72 8 SER B C 1
ATOM 2517 O O . SER B 1 8 ? -14.484 31.906 -6.094 1 38.72 8 SER B O 1
ATOM 2519 N N . SER B 1 9 ? -15.148 31.719 -4.297 1 51.72 9 SER B N 1
ATOM 2520 C CA . SER B 1 9 ? -14.68 30.641 -3.449 1 51.72 9 SER B CA 1
ATOM 2521 C C . SER B 1 9 ? -15.258 29.297 -3.893 1 51.72 9 SER B C 1
ATOM 2523 O O . SER B 1 9 ? -15.156 28.297 -3.176 1 51.72 9 SER B O 1
ATOM 2525 N N . GLN B 1 10 ? -16.016 29.312 -4.977 1 63.62 10 GLN B N 1
ATOM 2526 C CA . GLN B 1 10 ? -16.875 28.219 -5.418 1 63.62 10 GLN B CA 1
ATOM 2527 C C . GLN B 1 10 ? -16.062 27.109 -6.094 1 63.62 10 GLN B C 1
ATOM 2529 O O . GLN B 1 10 ? -15.109 27.406 -6.816 1 63.62 10 GLN B O 1
ATOM 2534 N N . PHE B 1 11 ? -16.219 26.078 -5.613 1 81.56 11 PHE B N 1
ATOM 2535 C CA . PHE B 1 11 ? -15.797 24.859 -6.297 1 81.56 11 PHE B CA 1
ATOM 2536 C C . PHE B 1 11 ? -16.172 24.906 -7.773 1 81.56 11 PHE B C 1
ATOM 2538 O O . PHE B 1 11 ? -17.344 25.125 -8.117 1 81.56 11 PHE B O 1
ATOM 2545 N N . ARG B 1 12 ? -15.164 25.047 -8.641 1 88 12 ARG B N 1
ATOM 2546 C CA . ARG B 1 12 ? -15.508 25.156 -10.055 1 88 12 ARG B CA 1
ATOM 2547 C C . ARG B 1 12 ? -14.625 24.266 -10.914 1 88 12 ARG B C 1
ATOM 2549 O O . ARG B 1 12 ? -13.625 23.734 -10.438 1 88 12 ARG B O 1
ATOM 2556 N N . ILE B 1 13 ? -15.094 24.172 -12.164 1 91.62 13 ILE B N 1
ATOM 2557 C CA . ILE B 1 13 ? -14.359 23.391 -13.148 1 91.62 13 ILE B CA 1
ATOM 2558 C C . ILE B 1 13 ? -13.359 24.297 -13.883 1 91.62 13 ILE B C 1
ATOM 2560 O O . ILE B 1 13 ? -13.719 25.375 -14.336 1 91.62 13 ILE B O 1
ATOM 2564 N N . PHE B 1 14 ? -12.141 23.922 -13.93 1 93.88 14 PHE B N 1
ATOM 2565 C CA . PHE B 1 14 ? -11.094 24.641 -14.648 1 93.88 14 PHE B CA 1
ATOM 2566 C C . PHE B 1 14 ? -10.758 23.938 -15.961 1 93.88 14 PHE B C 1
ATOM 2568 O O . PHE B 1 14 ? -10.883 22.719 -16.062 1 93.88 14 PHE B O 1
ATOM 2575 N N . SER B 1 15 ? -10.352 24.672 -16.938 1 94.5 15 SER B N 1
ATOM 2576 C CA . SER B 1 15 ? -9.75 24.078 -18.125 1 94.5 15 SER B CA 1
ATOM 2577 C C . SER B 1 15 ? -8.258 23.812 -17.906 1 94.5 15 SER B C 1
ATOM 2579 O O . SER B 1 15 ? -7.625 24.438 -17.062 1 94.5 15 SER B O 1
ATOM 2581 N N . TYR B 1 16 ? -7.801 22.875 -18.719 1 94.56 16 TYR B N 1
ATOM 2582 C CA . TYR B 1 16 ? -6.375 22.578 -18.641 1 94.56 16 TYR B CA 1
ATOM 2583 C C . TYR B 1 16 ? -5.539 23.797 -19 1 94.56 16 TYR B C 1
ATOM 2585 O O . TYR B 1 16 ? -4.52 24.062 -18.359 1 94.56 16 TYR B O 1
ATOM 2593 N N . ARG B 1 17 ? -5.938 24.547 -19.969 1 95.06 17 ARG B N 1
ATOM 2594 C CA . ARG B 1 17 ? -5.23 25.734 -20.422 1 95.06 17 ARG B CA 1
ATOM 2595 C C . ARG B 1 17 ? -5.16 26.797 -19.328 1 95.06 17 ARG B C 1
ATOM 2597 O O . ARG B 1 17 ? -4.129 27.453 -19.156 1 95.06 17 ARG B O 1
ATOM 2604 N N . GLU B 1 18 ? -6.262 27 -18.641 1 95.12 18 GLU B N 1
ATOM 2605 C CA . GLU B 1 18 ? -6.301 27.938 -17.516 1 95.12 18 GLU B CA 1
ATOM 2606 C C . GLU B 1 18 ? -5.258 27.578 -16.469 1 95.12 18 GLU B C 1
ATOM 2608 O O . GLU B 1 18 ? -4.582 28.453 -15.922 1 95.12 18 GLU B O 1
ATOM 2613 N N . LEU B 1 19 ? -5.137 26.297 -16.172 1 96.44 19 LEU B N 1
ATOM 2614 C CA . LEU B 1 19 ? -4.234 25.844 -15.117 1 96.44 19 LEU B CA 1
ATOM 2615 C C . LEU B 1 19 ? -2.785 25.859 -15.594 1 96.44 19 LEU B C 1
ATOM 2617 O O . LEU B 1 19 ? -1.871 26.109 -14.805 1 96.44 19 LEU B O 1
ATOM 2621 N N . GLN B 1 20 ? -2.598 25.625 -16.875 1 96.69 20 GLN B N 1
ATOM 2622 C CA . GLN B 1 20 ? -1.267 25.781 -17.453 1 96.69 20 GLN B CA 1
ATOM 2623 C C . GLN B 1 20 ? -0.764 27.219 -17.312 1 96.69 20 GLN B C 1
ATOM 2625 O O . GLN B 1 20 ? 0.394 27.438 -16.953 1 96.69 20 GLN B O 1
ATOM 2630 N N . LYS B 1 21 ? -1.604 28.078 -17.609 1 96.62 21 LYS B N 1
ATOM 2631 C CA . LYS B 1 21 ? -1.273 29.5 -17.469 1 96.62 21 LYS B CA 1
ATOM 2632 C C . LYS B 1 21 ? -1.038 29.875 -16.016 1 96.62 21 LYS B C 1
ATOM 2634 O O . LYS B 1 21 ? -0.054 30.531 -15.68 1 96.62 21 LYS B O 1
ATOM 2639 N N . ALA B 1 22 ? -1.961 29.406 -15.18 1 96.56 22 ALA B N 1
ATOM 2640 C CA . ALA B 1 22 ? -1.898 29.734 -13.758 1 96.56 22 ALA B CA 1
ATOM 2641 C C . ALA B 1 22 ? -0.598 29.234 -13.133 1 96.56 22 ALA B C 1
ATOM 2643 O O . ALA B 1 22 ? -0.065 29.859 -12.219 1 96.56 22 ALA B O 1
ATOM 2644 N N . THR B 1 23 ? -0.055 28.109 -13.602 1 97.56 23 THR B N 1
ATOM 2645 C CA . THR B 1 23 ? 1.128 27.484 -13.023 1 97.56 23 THR B CA 1
ATOM 2646 C C . THR B 1 23 ? 2.371 27.812 -13.852 1 97.56 23 THR B C 1
ATOM 2648 O O . THR B 1 23 ? 3.426 27.203 -13.656 1 97.56 23 THR B O 1
ATOM 2651 N N . SER B 1 24 ? 2.287 28.734 -14.844 1 96.62 24 SER B N 1
ATOM 2652 C CA . SER B 1 24 ? 3.385 29 -15.766 1 96.62 24 SER B CA 1
ATOM 2653 C C . SER B 1 24 ? 3.924 27.703 -16.375 1 96.62 24 SER B C 1
ATOM 2655 O O . SER B 1 24 ? 5.125 27.453 -16.328 1 96.62 24 SER B O 1
ATOM 2657 N N . CYS B 1 25 ? 2.967 26.938 -16.859 1 95.5 25 CYS B N 1
ATOM 2658 C CA . CYS B 1 25 ? 3.252 25.656 -17.5 1 95.5 25 CYS B CA 1
ATOM 2659 C C . CYS B 1 25 ? 3.912 24.688 -16.531 1 95.5 25 CYS B C 1
ATOM 2661 O O . CYS B 1 25 ? 4.922 24.062 -16.859 1 95.5 25 CYS B O 1
ATOM 2663 N N . PHE B 1 26 ? 3.367 24.688 -15.289 1 94.56 26 PHE B N 1
ATOM 2664 C CA . PHE B 1 26 ? 3.791 23.75 -14.266 1 94.56 26 PHE B CA 1
ATOM 2665 C C . PHE B 1 26 ? 5.281 23.875 -13.984 1 94.56 26 PHE B C 1
ATOM 2667 O O . PHE B 1 26 ? 6 22.875 -13.922 1 94.56 26 PHE B O 1
ATOM 2674 N N . GLN B 1 27 ? 5.746 25.016 -13.742 1 93.56 27 GLN B N 1
ATOM 2675 C CA . GLN B 1 27 ? 7.16 25.344 -13.609 1 93.56 27 GLN B CA 1
ATOM 2676 C C . GLN B 1 27 ? 7.664 25.047 -12.195 1 93.56 27 GLN B C 1
ATOM 2678 O O . GLN B 1 27 ? 8.727 24.438 -12.023 1 93.56 27 GLN B O 1
ATOM 2683 N N . GLU B 1 28 ? 6.926 25.469 -11.172 1 94.88 28 GLU B N 1
ATOM 2684 C CA . GLU B 1 28 ? 7.371 25.344 -9.789 1 94.88 28 GLU B CA 1
ATOM 2685 C C . GLU B 1 28 ? 6.691 24.156 -9.094 1 94.88 28 GLU B C 1
ATOM 2687 O O . GLU B 1 28 ? 5.551 24.281 -8.641 1 94.88 28 GLU B O 1
ATOM 2692 N N . GLU B 1 29 ? 7.414 23.125 -8.852 1 92.62 29 GLU B N 1
ATOM 2693 C CA . GLU B 1 29 ? 6.895 21.938 -8.164 1 92.62 29 GLU B CA 1
ATOM 2694 C C . GLU B 1 29 ? 7.023 22.094 -6.652 1 92.62 29 GLU B C 1
ATOM 2696 O O . GLU B 1 29 ? 8.094 22.406 -6.141 1 92.62 29 GLU B O 1
ATOM 2701 N N . LEU B 1 30 ? 5.945 21.953 -5.984 1 90.31 30 LEU B N 1
ATOM 2702 C CA . LEU B 1 30 ? 5.91 22.031 -4.527 1 90.31 30 LEU B CA 1
ATOM 2703 C C . LEU B 1 30 ? 6.238 20.688 -3.902 1 90.31 30 LEU B C 1
ATOM 2705 O O . LEU B 1 30 ? 6.73 20.625 -2.775 1 90.31 30 LEU B O 1
ATOM 2709 N N . GLY B 1 31 ? 5.859 19.641 -4.547 1 84.31 31 GLY B N 1
ATOM 2710 C CA . GLY B 1 31 ? 6.082 18.281 -4.07 1 84.31 31 GLY B CA 1
ATOM 2711 C C . GLY B 1 31 ? 5.504 17.219 -4.988 1 84.31 31 GLY B C 1
ATOM 2712 O O . GLY B 1 31 ? 4.758 17.531 -5.918 1 84.31 31 GLY B O 1
ATOM 2713 N N . SER B 1 32 ? 5.977 16 -4.844 1 81.94 32 SER B N 1
ATOM 2714 C CA . SER B 1 32 ? 5.484 14.867 -5.609 1 81.94 32 SER B CA 1
ATOM 2715 C C . SER B 1 32 ? 5.32 13.633 -4.723 1 81.94 32 SER B C 1
ATOM 2717 O O . SER B 1 32 ? 6.145 13.383 -3.844 1 81.94 32 SER B O 1
ATOM 2719 N N . GLY B 1 33 ? 4.168 13.031 -4.863 1 74.88 33 GLY B N 1
ATOM 2720 C CA . GLY B 1 33 ? 3.912 11.828 -4.086 1 74.88 33 GLY B CA 1
ATOM 2721 C C . GLY B 1 33 ? 3.125 10.781 -4.852 1 74.88 33 GLY B C 1
ATOM 2722 O O . GLY B 1 33 ? 3.121 10.773 -6.086 1 74.88 33 GLY B O 1
ATOM 2723 N N . ARG B 1 34 ? 2.568 9.859 -4.141 1 72.25 34 ARG B N 1
ATOM 2724 C CA . ARG B 1 34 ? 1.842 8.727 -4.703 1 72.25 34 ARG B CA 1
ATOM 2725 C C . ARG B 1 34 ? 0.655 9.195 -5.539 1 72.25 34 ARG B C 1
ATOM 2727 O O . ARG B 1 34 ? 0.328 8.586 -6.559 1 72.25 34 ARG B O 1
ATOM 2734 N N . SER B 1 35 ? 0.136 10.258 -5.09 1 79.75 35 SER B N 1
ATOM 2735 C CA . SER B 1 35 ? -1.092 10.695 -5.746 1 79.75 35 SER B CA 1
ATOM 2736 C C . SER B 1 35 ? -0.792 11.633 -6.914 1 79.75 35 SER B C 1
ATOM 2738 O O . SER B 1 35 ? -1.678 11.945 -7.711 1 79.75 35 SER B O 1
ATOM 2740 N N . GLY B 1 36 ? 0.465 12.125 -6.973 1 84.31 36 GLY B N 1
ATOM 2741 C CA . GLY B 1 36 ? 0.82 12.984 -8.094 1 84.31 36 GLY B CA 1
ATOM 2742 C C . GLY B 1 36 ? 1.669 14.172 -7.691 1 84.31 36 GLY B C 1
ATOM 2743 O O . GLY B 1 36 ? 1.923 14.391 -6.504 1 84.31 36 GLY B O 1
ATOM 2744 N N . ALA B 1 37 ? 2.035 14.922 -8.672 1 88.88 37 ALA B N 1
ATOM 2745 C CA . ALA B 1 37 ? 2.863 16.094 -8.445 1 88.88 37 ALA B CA 1
ATOM 2746 C C . ALA B 1 37 ? 2.002 17.328 -8.195 1 88.88 37 ALA B C 1
ATOM 2748 O O . ALA B 1 37 ? 0.911 17.469 -8.758 1 88.88 37 ALA B O 1
ATOM 2749 N N . VAL B 1 38 ? 2.525 18.188 -7.379 1 94.75 38 VAL B N 1
ATOM 2750 C CA . VAL B 1 38 ? 1.812 19.406 -7.012 1 94.75 38 VAL B CA 1
ATOM 2751 C C . VAL B 1 38 ? 2.619 20.625 -7.449 1 94.75 38 VAL B C 1
ATOM 2753 O O . VAL B 1 38 ? 3.832 20.688 -7.23 1 94.75 38 VAL B O 1
ATOM 2756 N N . TYR B 1 39 ? 1.915 21.641 -8.023 1 96.75 39 TYR B N 1
ATOM 2757 C CA . TYR B 1 39 ? 2.572 22.828 -8.547 1 96.75 39 TYR B CA 1
ATOM 2758 C C . TYR B 1 39 ? 1.949 24.094 -7.969 1 96.75 39 TYR B C 1
ATOM 2760 O O . TYR B 1 39 ? 0.741 24.156 -7.727 1 96.75 39 TYR B O 1
ATOM 2768 N N . LYS B 1 40 ? 2.859 25.062 -7.809 1 97.31 40 LYS B N 1
ATOM 2769 C CA . LYS B 1 40 ? 2.389 26.375 -7.387 1 97.31 40 LYS B CA 1
ATOM 2770 C C . LYS B 1 40 ? 1.786 27.141 -8.555 1 97.31 40 LYS B C 1
ATOM 2772 O O . LYS B 1 40 ? 2.299 27.078 -9.68 1 97.31 40 LYS B O 1
ATOM 2777 N N . GLY B 1 41 ? 0.654 27.812 -8.258 1 97.06 41 GLY B N 1
ATOM 2778 C CA . GLY B 1 41 ? 0.029 28.625 -9.289 1 97.06 41 GLY B CA 1
ATOM 2779 C C . GLY B 1 41 ? -0.638 29.875 -8.734 1 97.06 41 GLY B C 1
ATOM 2780 O O . GLY B 1 41 ? -0.778 30.016 -7.516 1 97.06 41 GLY B O 1
ATOM 2781 N N . VAL B 1 42 ? -0.925 30.766 -9.672 1 96.75 42 VAL B N 1
ATOM 2782 C CA . VAL B 1 42 ? -1.693 31.969 -9.359 1 96.75 42 VAL B CA 1
ATOM 2783 C C . VAL B 1 42 ? -2.838 32.125 -10.359 1 96.75 42 VAL B C 1
ATOM 2785 O O . VAL B 1 42 ? -2.609 32.156 -11.578 1 96.75 42 VAL B O 1
ATOM 2788 N N . LEU B 1 43 ? -4.023 32.156 -9.82 1 94 43 LEU B N 1
ATOM 2789 C CA . LEU B 1 43 ? -5.191 32.312 -10.688 1 94 43 LEU B CA 1
ATOM 2790 C C . LEU B 1 43 ? -5.32 33.75 -11.18 1 94 43 LEU B C 1
ATOM 2792 O O . LEU B 1 43 ? -4.578 34.625 -10.742 1 94 43 LEU B O 1
ATOM 2796 N N . ASP B 1 44 ? -6.262 33.938 -12.07 1 90.94 44 ASP B N 1
ATOM 2797 C CA . ASP B 1 44 ? -6.48 35.25 -12.672 1 90.94 44 ASP B CA 1
ATOM 2798 C C . ASP B 1 44 ? -6.898 36.281 -11.617 1 90.94 44 ASP B C 1
ATOM 2800 O O . ASP B 1 44 ? -6.602 37.469 -11.742 1 90.94 44 ASP B O 1
ATOM 2804 N N . ASP B 1 45 ? -7.555 35.781 -10.594 1 89.88 45 ASP B N 1
ATOM 2805 C CA . ASP B 1 45 ? -7.996 36.656 -9.531 1 89.88 45 ASP B CA 1
ATOM 2806 C C . ASP B 1 45 ? -6.914 36.844 -8.469 1 89.88 45 ASP B C 1
ATOM 2808 O O . ASP B 1 45 ? -7.195 37.281 -7.355 1 89.88 45 ASP B O 1
ATOM 2812 N N . ALA B 1 46 ? -5.664 36.375 -8.688 1 91 46 ALA B N 1
ATOM 2813 C CA . ALA B 1 46 ? -4.449 36.594 -7.906 1 91 46 ALA B CA 1
ATOM 2814 C C . ALA B 1 46 ? -4.375 35.625 -6.727 1 91 46 ALA B C 1
ATOM 2816 O O . ALA B 1 46 ? -3.434 35.688 -5.93 1 91 46 ALA B O 1
ATOM 2817 N N . ARG B 1 47 ? -5.34 34.812 -6.598 1 92 47 ARG B N 1
ATOM 2818 C CA . ARG B 1 47 ? -5.266 33.812 -5.543 1 92 47 ARG B CA 1
ATOM 2819 C C . ARG B 1 47 ? -4.125 32.812 -5.801 1 92 47 ARG B C 1
ATOM 2821 O O . ARG B 1 47 ? -3.963 32.344 -6.918 1 92 47 ARG B O 1
ATOM 2828 N N . LYS B 1 48 ? -3.406 32.562 -4.73 1 95.44 48 LYS B N 1
ATOM 2829 C CA . LYS B 1 48 ? -2.383 31.531 -4.805 1 95.44 48 LYS B CA 1
ATOM 2830 C C . LYS B 1 48 ? -2.994 30.156 -4.633 1 95.44 48 LYS B C 1
ATOM 2832 O O . LYS B 1 48 ? -3.84 29.938 -3.76 1 95.44 48 LYS B O 1
ATOM 2837 N N . VAL B 1 49 ? -2.578 29.266 -5.57 1 96.5 49 VAL B N 1
ATOM 2838 C CA . VAL B 1 49 ? -3.201 27.938 -5.547 1 96.5 49 VAL B CA 1
ATOM 2839 C C . VAL B 1 49 ? -2.131 26.859 -5.664 1 96.5 49 VAL B C 1
ATOM 2841 O O . VAL B 1 49 ? -1.003 27.141 -6.082 1 96.5 49 VAL B O 1
ATOM 2844 N N . ALA B 1 50 ? -2.434 25.703 -5.176 1 97.19 50 ALA B N 1
ATOM 2845 C CA . ALA B 1 50 ? -1.7 24.469 -5.438 1 97.19 50 ALA B CA 1
ATOM 2846 C C . ALA B 1 50 ? -2.451 23.578 -6.43 1 97.19 50 ALA B C 1
ATOM 2848 O O . ALA B 1 50 ? -3.629 23.266 -6.227 1 97.19 50 ALA B O 1
ATOM 2849 N N . VAL B 1 51 ? -1.803 23.234 -7.5 1 96.94 51 VAL B N 1
ATOM 2850 C CA . VAL B 1 51 ? -2.4 22.422 -8.555 1 96.94 51 VAL B CA 1
ATOM 2851 C C . VAL B 1 51 ? -1.762 21.031 -8.555 1 96.94 51 VAL B C 1
ATOM 2853 O O . VAL B 1 51 ? -0.559 20.891 -8.789 1 96.94 51 VAL B O 1
ATOM 2856 N N . LYS B 1 52 ? -2.588 20 -8.281 1 94.06 52 LYS B N 1
ATOM 2857 C CA . LYS B 1 52 ? -2.094 18.625 -8.25 1 94.06 52 LYS B CA 1
ATOM 2858 C C . LYS B 1 52 ? -2.467 17.875 -9.531 1 94.06 52 LYS B C 1
ATOM 2860 O O . LYS B 1 52 ? -3.639 17.828 -9.906 1 94.06 52 LYS B O 1
ATOM 2865 N N . LYS B 1 53 ? -1.499 17.359 -10.219 1 91.75 53 LYS B N 1
ATOM 2866 C CA . LYS B 1 53 ? -1.737 16.422 -11.312 1 91.75 53 LYS B CA 1
ATOM 2867 C C . LYS B 1 53 ? -1.929 15 -10.789 1 91.75 53 LYS B C 1
ATOM 2869 O O . LYS B 1 53 ? -0.981 14.383 -10.305 1 91.75 53 LYS B O 1
ATOM 2874 N N . LEU B 1 54 ? -3.094 14.484 -10.922 1 86.75 54 LEU B N 1
ATOM 2875 C CA . LEU B 1 54 ? -3.438 13.211 -10.305 1 86.75 54 LEU B CA 1
ATOM 2876 C C . LEU B 1 54 ? -2.953 12.039 -11.148 1 86.75 54 LEU B C 1
ATOM 2878 O O . LEU B 1 54 ? -3.053 12.078 -12.375 1 86.75 54 LEU B O 1
ATOM 2882 N N . ASN B 1 55 ? -2.416 11.086 -10.344 1 74.56 55 ASN B N 1
ATOM 2883 C CA . ASN B 1 55 ? -2.021 9.82 -10.953 1 74.56 55 ASN B CA 1
ATOM 2884 C C . ASN B 1 55 ? -3.045 8.727 -10.688 1 74.56 55 ASN B C 1
ATOM 2886 O O . ASN B 1 55 ? -3.732 8.75 -9.664 1 74.56 55 ASN B O 1
ATOM 2890 N N . ASP B 1 56 ? -3.096 7.781 -11.508 1 63.09 56 ASP B N 1
ATOM 2891 C CA . ASP B 1 56 ? -3.779 6.512 -11.281 1 63.09 56 ASP B CA 1
ATOM 2892 C C . ASP B 1 56 ? -5.227 6.738 -10.844 1 63.09 56 ASP B C 1
ATOM 2894 O O . ASP B 1 56 ? -5.684 6.145 -9.867 1 63.09 56 ASP B O 1
ATOM 2898 N N . VAL B 1 57 ? -5.844 7.738 -11.461 1 61.5 57 VAL B N 1
ATOM 2899 C CA . VAL B 1 57 ? -7.215 8.008 -11.039 1 61.5 57 VAL B CA 1
ATOM 2900 C C . VAL B 1 57 ? -8.195 7.301 -11.977 1 61.5 57 VAL B C 1
ATOM 2902 O O . VAL B 1 57 ? -7.793 6.777 -13.023 1 61.5 57 VAL B O 1
ATOM 2905 N N . ILE B 1 58 ? -9.352 7.297 -11.523 1 61.62 58 ILE B N 1
ATOM 2906 C CA . ILE B 1 58 ? -10.508 6.664 -12.148 1 61.62 58 ILE B CA 1
ATOM 2907 C C . ILE B 1 58 ? -10.578 7.055 -13.617 1 61.62 58 ILE B C 1
ATOM 2909 O O . ILE B 1 58 ? -10.391 8.227 -13.969 1 61.62 58 ILE B O 1
ATOM 2913 N N . GLN B 1 59 ? -10.648 6.148 -14.352 1 62.88 59 GLN B N 1
ATOM 2914 C CA . GLN B 1 59 ? -10.672 6.367 -15.789 1 62.88 59 GLN B CA 1
ATOM 2915 C C . GLN B 1 59 ? -11.969 7.047 -16.219 1 62.88 59 GLN B C 1
ATOM 2917 O O . GLN B 1 59 ? -11.969 7.871 -17.141 1 62.88 59 GLN B O 1
ATOM 2922 N N . GLY B 1 60 ? -13.016 6.902 -15.477 1 69.06 60 GLY B N 1
ATOM 2923 C CA . GLY B 1 60 ? -14.281 7.465 -15.922 1 69.06 60 GLY B CA 1
ATOM 2924 C C . GLY B 1 60 ? -14.469 8.914 -15.5 1 69.06 60 GLY B C 1
ATOM 2925 O O . GLY B 1 60 ? -14.336 9.242 -14.32 1 69.06 60 GLY B O 1
ATOM 2926 N N . GLU B 1 61 ? -14.688 9.75 -16.562 1 76.81 61 GLU B N 1
ATOM 2927 C CA . GLU B 1 61 ? -14.867 11.172 -16.312 1 76.81 61 GLU B CA 1
ATOM 2928 C C . GLU B 1 61 ? -16.047 11.422 -15.383 1 76.81 61 GLU B C 1
ATOM 2930 O O . GLU B 1 61 ? -15.969 12.234 -14.461 1 76.81 61 GLU B O 1
ATOM 2935 N N . GLN B 1 62 ? -17.125 10.727 -15.625 1 77.75 62 GLN B N 1
ATOM 2936 C CA . GLN B 1 62 ? -18.344 10.945 -14.836 1 77.75 62 GLN B CA 1
ATOM 2937 C C . GLN B 1 62 ? -18.141 10.516 -13.391 1 77.75 62 GLN B C 1
ATOM 2939 O O . GLN B 1 62 ? -18.578 11.211 -12.469 1 77.75 62 GLN B O 1
ATOM 2944 N N . GLU B 1 63 ? -17.5 9.383 -13.336 1 78.38 63 GLU B N 1
ATOM 2945 C CA . GLU B 1 63 ? -17.234 8.891 -11.992 1 78.38 63 GLU B CA 1
ATOM 2946 C C . GLU B 1 63 ? -16.312 9.828 -11.219 1 78.38 63 GLU B C 1
ATOM 2948 O O . GLU B 1 63 ? -16.531 10.086 -10.039 1 78.38 63 GLU B O 1
ATOM 2953 N N . PHE B 1 64 ? -15.367 10.352 -11.906 1 82.31 64 PHE B N 1
ATOM 2954 C CA . PHE B 1 64 ? -14.43 11.289 -11.297 1 82.31 64 PHE B CA 1
ATOM 2955 C C . PHE B 1 64 ? -15.148 12.555 -10.844 1 82.31 64 PHE B C 1
ATOM 2957 O O . PHE B 1 64 ? -14.953 13.023 -9.719 1 82.31 64 PHE B O 1
ATOM 2964 N N . ARG B 1 65 ? -16.016 13.039 -11.656 1 82.31 65 ARG B N 1
ATOM 2965 C CA . ARG B 1 65 ? -16.75 14.266 -11.359 1 82.31 65 ARG B CA 1
ATOM 2966 C C . ARG B 1 65 ? -17.656 14.086 -10.148 1 82.31 65 ARG B C 1
ATOM 2968 O O . ARG B 1 65 ? -17.766 14.977 -9.305 1 82.31 65 ARG B O 1
ATOM 2975 N N . SER B 1 66 ? -18.234 12.977 -10.078 1 82.38 66 SER B N 1
ATOM 2976 C CA . SER B 1 66 ? -19.156 12.703 -8.977 1 82.38 66 SER B CA 1
ATOM 2977 C C . SER B 1 66 ? -18.406 12.641 -7.648 1 82.38 66 SER B C 1
ATOM 2979 O O . SER B 1 66 ? -18.875 13.203 -6.648 1 82.38 66 SER B O 1
ATOM 2981 N N . GLU B 1 67 ? -17.266 12.008 -7.73 1 81.5 67 GLU B N 1
ATOM 2982 C CA . GLU B 1 67 ? -16.5 11.836 -6.492 1 81.5 67 GLU B CA 1
ATOM 2983 C C . GLU B 1 67 ? -15.852 13.148 -6.066 1 81.5 67 GLU B C 1
ATOM 2985 O O . GLU B 1 67 ? -15.781 13.461 -4.875 1 81.5 67 GLU B O 1
ATOM 2990 N N . ILE B 1 68 ? -15.406 13.883 -7.039 1 83.88 68 ILE B N 1
ATOM 2991 C CA . ILE B 1 68 ? -14.695 15.117 -6.723 1 83.88 68 ILE B CA 1
ATOM 2992 C C . ILE B 1 68 ? -15.68 16.172 -6.211 1 83.88 68 ILE B C 1
ATOM 2994 O O . ILE B 1 68 ? -15.312 17.031 -5.406 1 83.88 68 ILE B O 1
ATOM 2998 N N . SER B 1 69 ? -16.891 16.078 -6.668 1 81.75 69 SER B N 1
ATOM 2999 C CA . SER B 1 69 ? -17.922 17 -6.199 1 81.75 69 SER B CA 1
ATOM 3000 C C . SER B 1 69 ? -18.172 16.828 -4.703 1 81.75 69 SER B C 1
ATOM 3002 O O . SER B 1 69 ? -18.453 17.797 -4 1 81.75 69 SER B O 1
ATOM 3004 N N . VAL B 1 70 ? -18.031 15.648 -4.289 1 80 70 VAL B N 1
ATOM 3005 C CA . VAL B 1 70 ? -18.219 15.359 -2.871 1 80 70 VAL B CA 1
ATOM 3006 C C . VAL B 1 70 ? -17.062 15.961 -2.062 1 80 70 VAL B C 1
ATOM 3008 O O . VAL B 1 70 ? -17.297 16.609 -1.042 1 80 70 VAL B O 1
ATOM 3011 N N . ILE B 1 71 ? -15.898 15.781 -2.504 1 84.56 71 ILE B N 1
ATOM 3012 C CA . ILE B 1 71 ? -14.703 16.266 -1.822 1 84.56 71 ILE B CA 1
ATOM 3013 C C . ILE B 1 71 ? -14.68 17.797 -1.852 1 84.56 71 ILE B C 1
ATOM 3015 O O . ILE B 1 71 ? -14.258 18.438 -0.884 1 84.56 71 ILE B O 1
ATOM 3019 N N . GLY B 1 72 ? -15.188 18.344 -2.959 1 85.62 72 GLY B N 1
ATOM 3020 C CA . GLY B 1 72 ? -15.195 19.781 -3.141 1 85.62 72 GLY B CA 1
ATOM 3021 C C . GLY B 1 72 ? -16.141 20.5 -2.193 1 85.62 72 GLY B C 1
ATOM 3022 O O . GLY B 1 72 ? -15.977 21.703 -1.93 1 85.62 72 GLY B O 1
ATOM 3023 N N . ARG B 1 73 ? -17.094 19.797 -1.616 1 83.88 73 ARG B N 1
ATOM 3024 C CA . ARG B 1 73 ? -18.094 20.391 -0.74 1 83.88 73 ARG B CA 1
ATOM 3025 C C . ARG B 1 73 ? -17.609 20.406 0.708 1 83.88 73 ARG B C 1
ATOM 3027 O O . ARG B 1 73 ? -18.219 21.078 1.558 1 83.88 73 ARG B O 1
ATOM 3034 N N . ILE B 1 74 ? -16.578 19.781 0.927 1 87.38 74 ILE B N 1
ATOM 3035 C CA . ILE B 1 74 ? -16.078 19.688 2.295 1 87.38 74 ILE B CA 1
ATOM 3036 C C . ILE B 1 74 ? -15.336 20.953 2.668 1 87.38 74 ILE B C 1
ATOM 3038 O O . ILE B 1 74 ? -14.438 21.391 1.947 1 87.38 74 ILE B O 1
ATOM 3042 N N . TYR B 1 75 ? -15.867 21.594 3.764 1 88.94 75 TYR B N 1
ATOM 3043 C CA . TYR B 1 75 ? -15.211 22.797 4.297 1 88.94 75 TYR B CA 1
ATOM 3044 C C . TYR B 1 75 ? -14.977 22.656 5.793 1 88.94 75 TYR B C 1
ATOM 3046 O O . TYR B 1 75 ? -15.922 22.453 6.566 1 88.94 75 TYR B O 1
ATOM 3054 N N . HIS B 1 76 ? -13.75 22.688 6.145 1 93.69 76 HIS B N 1
ATOM 3055 C CA . HIS B 1 76 ? -13.32 22.641 7.539 1 93.69 76 HIS B CA 1
ATOM 3056 C C . HIS B 1 76 ? -12 23.375 7.738 1 93.69 76 HIS B C 1
ATOM 3058 O O . HIS B 1 76 ? -11.125 23.328 6.875 1 93.69 76 HIS B O 1
ATOM 3064 N N . MET B 1 77 ? -11.852 23.984 8.805 1 95.69 77 MET B N 1
ATOM 3065 C CA . MET B 1 77 ? -10.695 24.844 9.062 1 95.69 77 MET B CA 1
ATOM 3066 C C . MET B 1 77 ? -9.406 24.047 9.039 1 95.69 77 MET B C 1
ATOM 3068 O O . MET B 1 77 ? -8.336 24.578 8.719 1 95.69 77 MET B O 1
ATOM 3072 N N . ASN B 1 78 ? -9.461 22.734 9.391 1 97.94 78 ASN B N 1
ATOM 3073 C CA . ASN B 1 78 ? -8.266 21.906 9.461 1 97.94 78 ASN B CA 1
ATOM 3074 C C . ASN B 1 78 ? -8.141 20.984 8.25 1 97.94 78 ASN B C 1
ATOM 3076 O O . ASN B 1 78 ? -7.402 20 8.281 1 97.94 78 ASN B O 1
ATOM 3080 N N . LEU B 1 79 ? -8.875 21.312 7.211 1 96.5 79 LEU B N 1
ATOM 3081 C CA . LEU B 1 79 ? -8.758 20.625 5.926 1 96.5 79 LEU B CA 1
ATOM 3082 C C . LEU B 1 79 ? -8.43 21.609 4.812 1 96.5 79 LEU B C 1
ATOM 3084 O O . LEU B 1 79 ? -8.969 22.719 4.785 1 96.5 79 LEU B O 1
ATOM 3088 N N . VAL B 1 80 ? -7.504 21.172 3.984 1 96.69 80 VAL B N 1
ATOM 3089 C CA . VAL B 1 80 ? -7.152 22.031 2.855 1 96.69 80 VAL B CA 1
ATOM 3090 C C . VAL B 1 80 ? -8.383 22.25 1.976 1 96.69 80 VAL B C 1
ATOM 3092 O O . VAL B 1 80 ? -9.094 21.297 1.638 1 96.69 80 VAL B O 1
ATOM 3095 N N . ARG B 1 81 ? -8.57 23.469 1.616 1 93.81 81 ARG B N 1
ATOM 3096 C CA . ARG B 1 81 ? -9.727 23.812 0.801 1 93.81 81 ARG B CA 1
ATOM 3097 C C . ARG B 1 81 ? -9.492 23.469 -0.665 1 93.81 81 ARG B C 1
ATOM 3099 O O . ARG B 1 81 ? -8.461 23.828 -1.234 1 93.81 81 ARG B O 1
ATOM 3106 N N . ILE B 1 82 ? -10.422 22.75 -1.225 1 92.88 82 ILE B N 1
ATOM 3107 C CA . ILE B 1 82 ? -10.383 22.438 -2.648 1 92.88 82 ILE B CA 1
ATOM 3108 C C . ILE B 1 82 ? -11.219 23.453 -3.426 1 92.88 82 ILE B C 1
ATOM 3110 O O . ILE B 1 82 ? -12.406 23.625 -3.162 1 92.88 82 ILE B O 1
ATOM 3114 N N . TRP B 1 83 ? -10.633 24.094 -4.395 1 92.88 83 TRP B N 1
ATOM 3115 C CA . TRP B 1 83 ? -11.289 25.172 -5.117 1 92.88 83 TRP B CA 1
ATOM 3116 C C . TRP B 1 83 ? -11.867 24.672 -6.438 1 92.88 83 TRP B C 1
ATOM 3118 O O . TRP B 1 83 ? -12.742 25.312 -7.023 1 92.88 83 TRP B O 1
ATOM 3128 N N . GLY B 1 84 ? -11.312 23.562 -6.902 1 92.75 84 GLY B N 1
ATOM 3129 C CA . GLY B 1 84 ? -11.828 23.062 -8.156 1 92.75 84 GLY B CA 1
ATOM 3130 C C . GLY B 1 84 ? -11.008 21.922 -8.727 1 92.75 84 GLY B C 1
ATOM 3131 O O . GLY B 1 84 ? -10.203 21.312 -8.008 1 92.75 84 GLY B O 1
ATOM 3132 N N . PHE B 1 85 ? -11.422 21.531 -10 1 92.5 85 PHE B N 1
ATOM 3133 C CA . PHE B 1 85 ? -10.75 20.422 -10.664 1 92.5 85 PHE B CA 1
ATOM 3134 C C . PHE B 1 85 ? -10.773 20.594 -12.172 1 92.5 85 PHE B C 1
ATOM 3136 O O . PHE B 1 85 ? -11.453 21.484 -12.688 1 92.5 85 PHE B O 1
ATOM 3143 N N . CYS B 1 86 ? -9.93 19.891 -12.766 1 92.75 86 CYS B N 1
ATOM 3144 C CA . CYS B 1 86 ? -9.875 19.828 -14.227 1 92.75 86 CYS B CA 1
ATOM 3145 C C . CYS B 1 86 ? -9.93 18.375 -14.703 1 92.75 86 CYS B C 1
ATOM 3147 O O . CYS B 1 86 ? -9.227 17.516 -14.188 1 92.75 86 CYS B O 1
ATOM 3149 N N . VAL B 1 87 ? -10.891 18.109 -15.594 1 89.12 87 VAL B N 1
ATOM 3150 C CA . VAL B 1 87 ? -10.953 16.812 -16.25 1 89.12 87 VAL B CA 1
ATOM 3151 C C . VAL B 1 87 ? -11.008 17 -17.766 1 89.12 87 VAL B C 1
ATOM 3153 O O . VAL B 1 87 ? -12.055 17.359 -18.312 1 89.12 87 VAL B O 1
ATOM 3156 N N . GLU B 1 88 ? -9.984 16.781 -18.391 1 86.12 88 GLU B N 1
ATOM 3157 C CA . GLU B 1 88 ? -9.898 16.859 -19.844 1 86.12 88 GLU B CA 1
ATOM 3158 C C . GLU B 1 88 ? -9.039 15.734 -20.422 1 86.12 88 GLU B C 1
ATOM 3160 O O . GLU B 1 88 ? -7.828 15.703 -20.203 1 86.12 88 GLU B O 1
ATOM 3165 N N . LYS B 1 89 ? -9.688 14.852 -21.156 1 77.44 89 LYS B N 1
ATOM 3166 C CA . LYS B 1 89 ? -8.977 13.734 -21.766 1 77.44 89 LYS B CA 1
ATOM 3167 C C . LYS B 1 89 ? -8.203 12.938 -20.719 1 77.44 89 LYS B C 1
ATOM 3169 O O . LYS B 1 89 ? -8.781 12.453 -19.75 1 77.44 89 LYS B O 1
ATOM 3174 N N . THR B 1 90 ? -6.809 13.125 -20.828 1 74.88 90 THR B N 1
ATOM 3175 C CA . THR B 1 90 ? -5.961 12.336 -19.938 1 74.88 90 THR B CA 1
ATOM 3176 C C . THR B 1 90 ? -5.508 13.164 -18.734 1 74.88 90 THR B C 1
ATOM 3178 O O . THR B 1 90 ? -4.84 12.656 -17.844 1 74.88 90 THR B O 1
ATOM 3181 N N . HIS B 1 91 ? -6.07 14.438 -18.734 1 83.94 91 HIS B N 1
ATOM 3182 C CA . HIS B 1 91 ? -5.609 15.328 -17.672 1 83.94 91 HIS B CA 1
ATOM 3183 C C . HIS B 1 91 ? -6.633 15.414 -16.547 1 83.94 91 HIS B C 1
ATOM 3185 O O . HIS B 1 91 ? -7.766 15.859 -16.75 1 83.94 91 HIS B O 1
ATOM 3191 N N . LYS B 1 92 ? -6.238 14.977 -15.43 1 89.25 92 LYS B N 1
ATOM 3192 C CA . LYS B 1 92 ? -7.023 15.141 -14.211 1 89.25 92 LYS B CA 1
ATOM 3193 C C . LYS B 1 92 ? -6.238 15.891 -13.141 1 89.25 92 LYS B C 1
ATOM 3195 O O . LYS B 1 92 ? -5.184 15.43 -12.695 1 89.25 92 LYS B O 1
ATOM 3200 N N . LEU B 1 93 ? -6.719 17.094 -12.805 1 92.88 93 LEU B N 1
ATOM 3201 C CA . LEU B 1 93 ? -6.008 17.953 -11.875 1 92.88 93 LEU B CA 1
ATOM 3202 C C . LEU B 1 93 ? -6.926 18.406 -10.742 1 92.88 93 LEU B C 1
ATOM 3204 O O . LEU B 1 93 ? -8.141 18.516 -10.93 1 92.88 93 LEU B O 1
ATOM 3208 N N . LEU B 1 94 ? -6.348 18.641 -9.625 1 93.25 94 LEU B N 1
ATOM 3209 C CA . LEU B 1 94 ? -7.043 19.188 -8.469 1 93.25 94 LEU B CA 1
ATOM 3210 C C . LEU B 1 94 ? -6.465 20.547 -8.086 1 93.25 94 LEU B C 1
ATOM 3212 O O . LEU B 1 94 ? -5.246 20.734 -8.062 1 93.25 94 LEU B O 1
ATOM 3216 N N . VAL B 1 95 ? -7.34 21.484 -7.855 1 95.38 95 VAL B N 1
ATOM 3217 C CA . VAL B 1 95 ? -6.93 22.844 -7.473 1 95.38 95 VAL B CA 1
ATOM 3218 C C . VAL B 1 95 ? -7.32 23.109 -6.023 1 95.38 95 VAL B C 1
ATOM 3220 O O . VA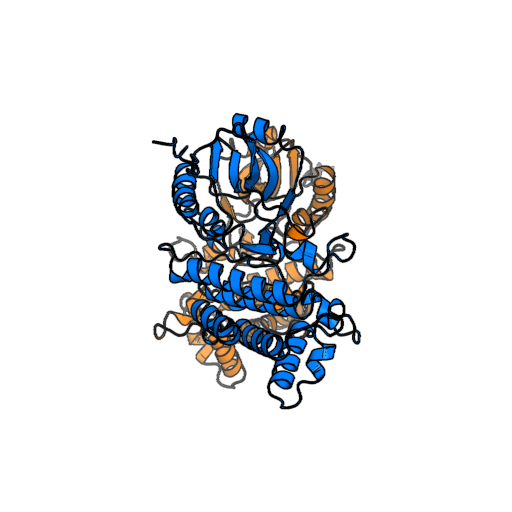L B 1 95 ? -8.5 23.047 -5.672 1 95.38 95 VAL B O 1
ATOM 3223 N N . SER B 1 96 ? -6.316 23.422 -5.219 1 96 96 SER B N 1
ATOM 3224 C CA . SER B 1 96 ? -6.562 23.703 -3.809 1 96 96 SER B CA 1
ATOM 3225 C C . SER B 1 96 ? -5.867 24.984 -3.371 1 96 96 SER B C 1
ATOM 3227 O O . SER B 1 96 ? -5.105 25.578 -4.141 1 96 96 SER B O 1
ATOM 3229 N N . GLU B 1 97 ? -6.211 25.453 -2.186 1 95.62 97 GLU B N 1
ATOM 3230 C CA . GLU B 1 97 ? -5.523 26.609 -1.619 1 95.62 97 GLU B CA 1
ATOM 3231 C C . GLU B 1 97 ? -4.043 26.312 -1.404 1 95.62 97 GLU B C 1
ATOM 3233 O O . GLU B 1 97 ? -3.658 25.188 -1.123 1 95.62 97 GLU B O 1
ATOM 3238 N N . PHE B 1 98 ? -3.289 27.312 -1.581 1 96.75 98 PHE B N 1
ATOM 3239 C CA . PHE B 1 98 ? -1.862 27.219 -1.297 1 96.75 98 PHE B CA 1
ATOM 3240 C C . PHE B 1 98 ? -1.585 27.484 0.178 1 96.75 98 PHE B C 1
ATOM 3242 O O . PHE B 1 98 ? -2.076 28.469 0.739 1 96.75 98 PHE B O 1
ATOM 3249 N N . ILE B 1 99 ? -0.83 26.641 0.814 1 95.94 99 ILE B N 1
ATOM 3250 C CA . ILE B 1 99 ? -0.497 26.781 2.227 1 95.94 99 ILE B CA 1
ATOM 3251 C C . ILE B 1 99 ? 0.953 27.234 2.371 1 95.94 99 ILE B C 1
ATOM 3253 O O . ILE B 1 99 ? 1.872 26.562 1.902 1 95.94 99 ILE B O 1
ATOM 3257 N N . GLU B 1 100 ? 1.265 28.188 3.086 1 92.31 100 GLU B N 1
ATOM 3258 C CA . GLU B 1 100 ? 2.484 28.984 3.025 1 92.31 100 GLU B CA 1
ATOM 3259 C C . GLU B 1 100 ? 3.654 28.25 3.684 1 92.31 100 GLU B C 1
ATOM 3261 O O . GLU B 1 100 ? 4.77 28.25 3.156 1 92.31 100 GLU B O 1
ATOM 3266 N N . ASN B 1 101 ? 3.475 27.641 4.902 1 92.12 101 ASN B N 1
ATOM 3267 C CA . ASN B 1 101 ? 4.602 27.141 5.684 1 92.12 101 ASN B CA 1
ATOM 3268 C C . ASN B 1 101 ? 4.957 25.719 5.297 1 92.12 101 ASN B C 1
ATOM 3270 O O . ASN B 1 101 ? 5.836 25.109 5.91 1 92.12 101 ASN B O 1
ATOM 3274 N N . GLY B 1 102 ? 4.219 25.141 4.309 1 92 102 GLY B N 1
ATOM 3275 C CA . GLY B 1 102 ? 4.551 23.812 3.83 1 92 102 GLY B CA 1
ATOM 3276 C C . GLY B 1 102 ? 4.055 22.703 4.742 1 92 102 GLY B C 1
ATOM 3277 O O . GLY B 1 102 ? 3.062 22.891 5.457 1 92 102 GLY B O 1
ATOM 3278 N N . SER B 1 103 ? 4.746 21.578 4.695 1 94.44 103 SER B N 1
ATOM 3279 C CA . SER B 1 103 ? 4.273 20.391 5.406 1 94.44 103 SER B CA 1
ATOM 3280 C C . SER B 1 103 ? 4.859 20.328 6.816 1 94.44 103 SER B C 1
ATOM 3282 O O . SER B 1 103 ? 5.93 20.875 7.074 1 94.44 103 SER B O 1
ATOM 3284 N N . LEU B 1 104 ? 4.156 19.656 7.695 1 96.75 104 LEU B N 1
ATOM 3285 C CA . LEU B 1 104 ? 4.66 19.375 9.039 1 96.75 104 LEU B CA 1
ATOM 3286 C C . LEU B 1 104 ? 5.988 18.625 8.977 1 96.75 104 LEU B C 1
ATOM 3288 O O . LEU B 1 104 ? 6.883 18.875 9.789 1 96.75 104 LEU B O 1
ATOM 3292 N N . ALA B 1 105 ? 6.133 17.734 8.023 1 94.06 105 ALA B N 1
ATOM 3293 C CA . ALA B 1 105 ? 7.363 16.969 7.867 1 94.06 105 ALA B CA 1
ATOM 3294 C C . ALA B 1 105 ? 8.562 17.891 7.645 1 94.06 105 ALA B C 1
ATOM 3296 O O . ALA B 1 105 ? 9.609 17.719 8.273 1 94.06 105 ALA B O 1
ATOM 3297 N N . ALA B 1 106 ? 8.414 18.875 6.824 1 91.25 106 ALA B N 1
ATOM 3298 C CA . ALA B 1 106 ? 9.5 19.797 6.504 1 91.25 106 ALA B CA 1
ATOM 3299 C C . ALA B 1 106 ? 9.891 20.625 7.719 1 91.25 106 ALA B C 1
ATOM 3301 O O . ALA B 1 106 ? 11.078 20.859 7.965 1 91.25 106 ALA B O 1
ATOM 3302 N N . VAL B 1 107 ? 8.93 21.016 8.453 1 92.94 107 VAL B N 1
ATOM 3303 C CA . VAL B 1 107 ? 9.156 21.906 9.586 1 92.94 107 VAL B CA 1
ATOM 3304 C C . VAL B 1 107 ? 9.688 21.109 10.773 1 92.94 107 VAL B C 1
ATOM 3306 O O . VAL B 1 107 ? 10.586 21.562 11.492 1 92.94 107 VAL B O 1
ATOM 3309 N N . LEU B 1 108 ? 9.188 19.938 10.938 1 94.06 108 LEU B N 1
ATOM 3310 C CA . LEU B 1 108 ? 9.469 19.156 12.133 1 94.06 108 LEU B CA 1
ATOM 3311 C C . LEU B 1 108 ? 10.773 18.375 11.977 1 94.06 108 LEU B C 1
ATOM 3313 O O . LEU B 1 108 ? 11.539 18.234 12.938 1 94.06 108 LEU B O 1
ATOM 3317 N N . PHE B 1 109 ? 11.055 17.828 10.758 1 90.75 109 PHE B N 1
ATOM 3318 C CA . PHE B 1 109 ? 12.148 16.875 10.625 1 90.75 109 PHE B CA 1
ATOM 3319 C C . PHE B 1 109 ? 13.344 17.516 9.93 1 90.75 109 PHE B C 1
ATOM 3321 O O . PHE B 1 109 ? 14.469 17.047 10.047 1 90.75 109 PHE B O 1
ATOM 3328 N N . ASP B 1 110 ? 13.125 18.359 9.047 1 80.56 110 ASP B N 1
ATOM 3329 C CA . ASP B 1 110 ? 14.219 18.953 8.297 1 80.56 110 ASP B CA 1
ATOM 3330 C C . ASP B 1 110 ? 14.914 20.047 9.109 1 80.56 110 ASP B C 1
ATOM 3332 O O . ASP B 1 110 ? 14.477 21.188 9.117 1 80.56 110 ASP B O 1
ATOM 3336 N N . HIS B 1 111 ? 15.945 19.688 9.719 1 68.12 111 HIS B N 1
ATOM 3337 C CA . HIS B 1 111 ? 16.656 20.578 10.633 1 68.12 111 HIS B CA 1
ATOM 3338 C C . HIS B 1 111 ? 17.562 21.547 9.867 1 68.12 111 HIS B C 1
ATOM 3340 O O . HIS B 1 111 ? 18.078 22.516 10.445 1 68.12 111 HIS B O 1
ATOM 3346 N N . GLN B 1 112 ? 17.781 21.078 8.727 1 61.66 112 GLN B N 1
ATOM 3347 C CA . GLN B 1 112 ? 18.672 21.938 7.953 1 61.66 112 GLN B CA 1
ATOM 3348 C C . GLN B 1 112 ? 17.922 23.156 7.426 1 61.66 112 GLN B C 1
ATOM 3350 O O . GLN B 1 112 ? 18.547 24.125 6.988 1 61.66 112 GLN B O 1
ATOM 3355 N N . SER B 1 113 ? 16.688 23 7.516 1 58.12 113 SER B N 1
ATOM 3356 C CA . SER B 1 113 ? 15.922 24.125 6.984 1 58.12 113 SER B CA 1
ATOM 3357 C C . SER B 1 113 ? 15.906 25.297 7.961 1 58.12 113 SER B C 1
ATOM 3359 O O . SER B 1 113 ? 16.109 25.109 9.164 1 58.12 113 SER B O 1
ATOM 3361 N N . ASN B 1 114 ? 16.141 26.469 7.473 1 62.09 114 ASN B N 1
ATOM 3362 C CA . ASN B 1 114 ? 16.047 27.734 8.203 1 62.09 114 ASN B CA 1
ATOM 3363 C C . ASN B 1 114 ? 14.711 27.875 8.914 1 62.09 114 ASN B C 1
ATOM 3365 O O . ASN B 1 114 ? 14.352 28.969 9.359 1 62.09 114 ASN B O 1
ATOM 3369 N N . SER B 1 115 ? 14.039 26.734 9.023 1 67.75 115 SER B N 1
ATOM 3370 C CA . SER B 1 115 ? 12.742 26.844 9.68 1 67.75 115 SER B CA 1
ATOM 3371 C C . SER B 1 115 ? 12.891 26.844 11.195 1 67.75 115 SER B C 1
ATOM 3373 O O . SER B 1 115 ? 13.758 26.141 11.734 1 67.75 115 SER B O 1
ATOM 3375 N N . PRO B 1 116 ? 12.133 27.781 11.766 1 78.25 116 PRO B N 1
ATOM 3376 C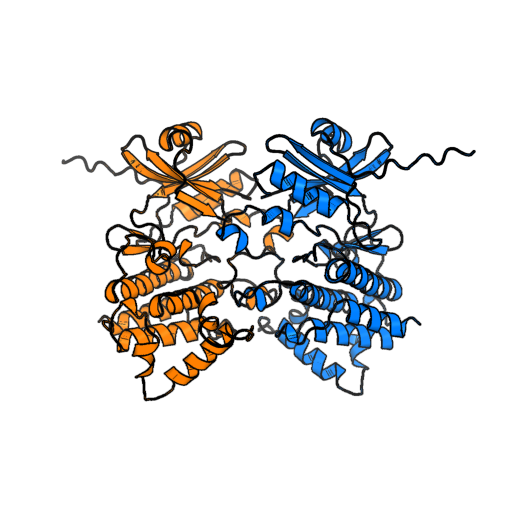 CA . PRO B 1 116 ? 12.156 27.797 13.227 1 78.25 116 PRO B CA 1
ATOM 3377 C C . PRO B 1 116 ? 11.641 26.5 13.844 1 78.25 116 PRO B C 1
ATOM 3379 O O . PRO B 1 116 ? 10.828 25.797 13.234 1 78.25 116 PRO B O 1
ATOM 3382 N N . VAL B 1 117 ? 12.25 26.172 14.922 1 89.38 117 VAL B N 1
ATOM 3383 C CA . VAL B 1 117 ? 11.805 25.016 15.688 1 89.38 117 VAL B CA 1
ATOM 3384 C C . VAL B 1 117 ? 10.375 25.234 16.172 1 89.38 117 VAL B C 1
ATOM 3386 O O . VAL B 1 117 ? 10.055 26.297 16.719 1 89.38 117 VAL B O 1
ATOM 3389 N N . LEU B 1 118 ? 9.508 24.328 15.867 1 94.19 118 LEU B N 1
ATOM 3390 C CA . LEU B 1 118 ? 8.141 24.391 16.391 1 94.19 118 LEU B CA 1
ATOM 3391 C C . LEU B 1 118 ? 8.141 24.344 17.906 1 94.19 118 LEU B C 1
ATOM 3393 O O . LEU B 1 118 ? 8.633 23.391 18.5 1 94.19 118 LEU B O 1
ATOM 3397 N N . GLN B 1 119 ? 7.598 25.391 18.469 1 95.56 119 GLN B N 1
ATOM 3398 C CA . GLN B 1 119 ? 7.492 25.422 19.922 1 95.56 119 GLN B CA 1
ATOM 3399 C C . GLN B 1 119 ? 6.379 24.5 20.406 1 95.56 119 GLN B C 1
ATOM 3401 O O . GLN B 1 119 ? 5.539 24.062 19.609 1 95.56 119 GLN B O 1
ATOM 3406 N N . TRP B 1 120 ? 6.379 24.234 21.656 1 96.56 120 TRP B N 1
ATOM 3407 C CA . TRP B 1 120 ? 5.48 23.234 22.219 1 96.56 120 TRP B CA 1
ATOM 3408 C C . TRP B 1 120 ? 4.023 23.594 21.953 1 96.56 120 TRP B C 1
ATOM 3410 O O . TRP B 1 120 ? 3.234 22.75 21.531 1 96.56 120 TRP B O 1
ATOM 3420 N N . GLY B 1 121 ? 3.713 24.859 22.219 1 96.5 121 GLY B N 1
ATOM 3421 C CA . GLY B 1 121 ? 2.344 25.297 21.984 1 96.5 121 GLY B CA 1
ATOM 3422 C C . GLY B 1 121 ? 1.87 25.047 20.562 1 96.5 121 GLY B C 1
ATOM 3423 O O . GLY B 1 121 ? 0.729 24.625 20.344 1 96.5 121 GLY B O 1
ATOM 3424 N N . GLN B 1 122 ? 2.711 25.312 19.641 1 97 122 GLN B N 1
ATOM 3425 C CA . GLN B 1 122 ? 2.398 25.062 18.234 1 97 122 GLN B CA 1
ATOM 3426 C C . GLN B 1 122 ? 2.189 23.578 17.969 1 97 122 GLN B C 1
ATOM 3428 O O . GLN B 1 122 ? 1.266 23.188 17.25 1 97 122 GLN B O 1
ATOM 3433 N N . ARG B 1 123 ? 3.055 22.766 18.594 1 97.94 123 ARG B N 1
ATOM 3434 C CA . ARG B 1 123 ? 2.955 21.312 18.438 1 97.94 123 ARG B CA 1
ATOM 3435 C C . ARG B 1 123 ? 1.633 20.797 18.984 1 97.94 123 ARG B C 1
ATOM 3437 O O . ARG B 1 123 ? 0.976 19.969 18.344 1 97.94 123 ARG B O 1
ATOM 3444 N N . TYR B 1 124 ? 1.286 21.266 20.125 1 98.06 124 TYR B N 1
ATOM 3445 C CA . TYR B 1 124 ? 0.028 20.844 20.734 1 98.06 124 TYR B CA 1
ATOM 3446 C C . TYR B 1 124 ? -1.16 21.266 19.875 1 98.06 124 TYR B C 1
ATOM 3448 O O . TYR B 1 124 ? -2.104 20.5 19.688 1 98.06 124 TYR B O 1
ATOM 3456 N N . ASN B 1 125 ? -1.098 22.484 19.406 1 97.81 125 ASN B N 1
ATOM 3457 C CA . ASN B 1 125 ? -2.152 23 18.531 1 97.81 125 ASN B CA 1
ATOM 3458 C C . ASN B 1 125 ? -2.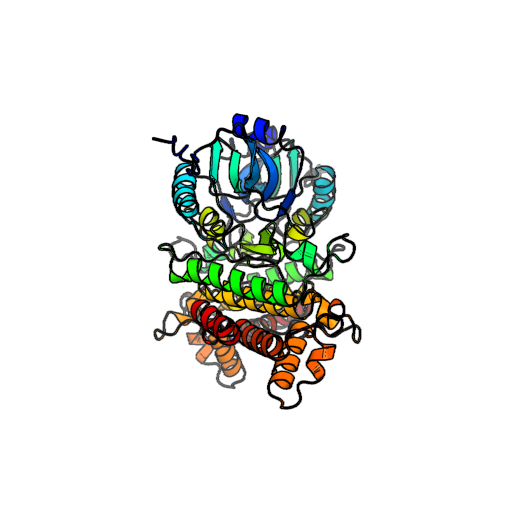271 22.188 17.25 1 97.81 125 ASN B C 1
ATOM 3460 O O . ASN B 1 125 ? -3.377 21.953 16.75 1 97.81 125 ASN B O 1
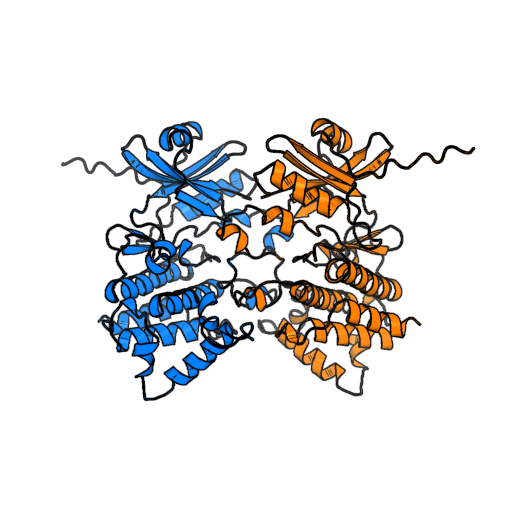ATOM 3464 N N . ILE B 1 126 ? -1.162 21.797 16.734 1 98.56 126 ILE B N 1
ATOM 3465 C CA . ILE B 1 126 ? -1.152 20.969 15.539 1 98.56 126 ILE B CA 1
ATOM 3466 C C . ILE B 1 126 ? -1.814 19.625 15.836 1 98.56 126 ILE B C 1
ATOM 3468 O O . ILE B 1 126 ? -2.668 19.172 15.07 1 98.56 126 ILE B O 1
ATOM 3472 N N . ALA B 1 127 ? -1.421 19.016 16.953 1 98.75 127 ALA B N 1
ATOM 3473 C CA . ALA B 1 127 ? -2.039 17.75 17.359 1 98.75 127 ALA B CA 1
ATOM 3474 C C . ALA B 1 127 ? -3.557 17.891 17.453 1 98.75 127 ALA B C 1
ATOM 3476 O O . ALA B 1 127 ? -4.293 17.062 16.906 1 98.75 127 ALA B O 1
ATOM 3477 N N . LEU B 1 128 ? -3.963 18.922 18.078 1 98.56 128 LEU B N 1
ATOM 3478 C CA . LEU B 1 128 ? -5.387 19.172 18.281 1 98.56 128 LEU B CA 1
ATOM 3479 C C . LEU B 1 128 ? -6.09 19.453 16.969 1 98.56 128 LEU B C 1
ATOM 3481 O O . LEU B 1 128 ? -7.156 18.891 16.688 1 98.56 128 LEU B O 1
ATOM 3485 N N . GLY B 1 129 ? -5.547 20.297 16.156 1 98.62 129 GLY B N 1
ATOM 3486 C CA . GLY B 1 129 ? -6.141 20.641 14.867 1 98.62 129 GLY B CA 1
ATOM 3487 C C . GLY B 1 129 ? -6.293 19.438 13.945 1 98.62 129 GLY B C 1
ATOM 3488 O O . GLY B 1 129 ? -7.332 19.266 13.312 1 98.62 129 GLY B O 1
ATOM 3489 N N . VAL B 1 130 ? -5.258 18.594 13.867 1 98.81 130 VAL B N 1
ATOM 3490 C CA . VAL B 1 130 ? -5.316 17.406 13.039 1 98.81 130 VAL B CA 1
ATOM 3491 C C . VAL B 1 130 ? -6.41 16.469 13.562 1 98.81 130 VAL B C 1
ATOM 3493 O O . VAL B 1 130 ? -7.172 15.898 12.773 1 98.81 130 VAL B O 1
ATOM 3496 N N . ALA B 1 131 ? -6.457 16.328 14.867 1 98.81 131 ALA B N 1
ATOM 3497 C CA . ALA B 1 131 ? -7.508 15.508 15.461 1 98.81 131 ALA B CA 1
ATOM 3498 C C . ALA B 1 131 ? -8.891 16.016 15.062 1 98.81 131 ALA B C 1
ATOM 3500 O O . ALA B 1 131 ? -9.773 15.234 14.703 1 98.81 131 ALA B O 1
ATOM 3501 N N . LYS B 1 132 ? -9.086 17.297 15.141 1 98.38 132 LYS B N 1
ATOM 3502 C CA . LYS B 1 132 ? -10.359 17.891 14.773 1 98.38 132 LYS B CA 1
ATOM 3503 C C . LYS B 1 132 ? -10.695 17.625 13.312 1 98.38 132 LYS B C 1
ATOM 3505 O O . LYS B 1 132 ? -11.836 17.281 12.984 1 98.38 132 LYS B O 1
ATOM 3510 N N . GLY B 1 133 ? -9.727 17.812 12.438 1 98.06 133 GLY B N 1
ATOM 3511 C CA . GLY B 1 133 ? -9.945 17.516 11.023 1 98.06 133 GLY B CA 1
ATOM 3512 C C . GLY B 1 133 ? -10.359 16.078 10.766 1 98.06 133 GLY B C 1
ATOM 3513 O O . GLY B 1 133 ? -11.305 15.828 10.023 1 98.06 133 GLY B O 1
ATOM 3514 N N . LEU B 1 134 ? -9.664 15.148 11.398 1 98.12 134 LEU B N 1
ATOM 3515 C CA . LEU B 1 134 ? -9.977 13.734 11.227 1 98.12 134 LEU B CA 1
ATOM 3516 C C . LEU B 1 134 ? -11.336 13.406 11.828 1 98.12 134 LEU B C 1
ATOM 3518 O O . LEU B 1 134 ? -12.086 12.602 11.266 1 98.12 134 LEU B O 1
ATOM 3522 N N . ALA B 1 135 ? -11.625 13.984 12.969 1 97.75 135 ALA B N 1
ATOM 3523 C CA . ALA B 1 135 ? -12.938 13.773 13.57 1 97.75 135 ALA B CA 1
ATOM 3524 C C . ALA B 1 135 ? -14.055 14.219 12.633 1 97.75 135 ALA B C 1
ATOM 3526 O O . ALA B 1 135 ? -15.078 13.539 12.5 1 97.75 135 ALA B O 1
ATOM 3527 N N . TYR B 1 136 ? -13.891 15.367 12.023 1 96.06 136 TYR B N 1
ATOM 3528 C CA . TYR B 1 136 ? -14.867 15.859 11.062 1 96.06 136 TYR B CA 1
ATOM 3529 C C . TYR B 1 136 ? -15.039 14.883 9.906 1 96.06 136 TYR B C 1
ATOM 3531 O O . TYR B 1 136 ? -16.156 14.547 9.531 1 96.06 136 TYR B O 1
ATOM 3539 N N . LEU B 1 137 ? -13.953 14.375 9.32 1 94.69 137 LEU B N 1
ATOM 3540 C CA . LEU B 1 137 ? -13.992 13.445 8.188 1 94.69 137 LEU B CA 1
ATOM 3541 C C . LEU B 1 137 ? -14.68 12.141 8.578 1 94.69 137 LEU B C 1
ATOM 3543 O O . LEU B 1 137 ? -15.438 11.578 7.789 1 94.69 137 LEU B O 1
ATOM 3547 N N . HIS B 1 138 ? -14.445 11.719 9.805 1 94.94 138 HIS B N 1
ATOM 3548 C CA . HIS B 1 138 ? -14.891 10.398 10.234 1 94.94 138 HIS B CA 1
ATOM 3549 C C . HIS 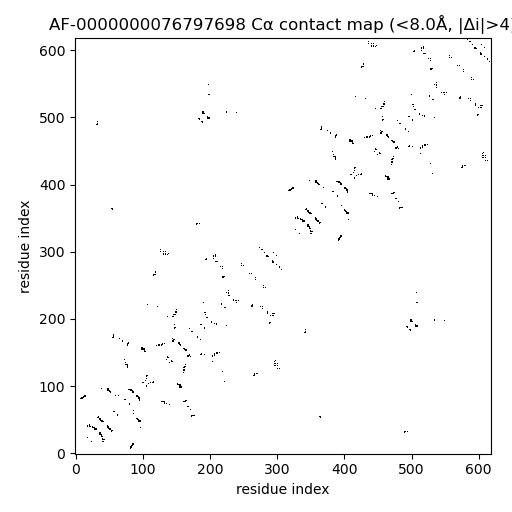B 1 138 ? -16.344 10.43 10.711 1 94.94 138 HIS B C 1
ATOM 3551 O O . HIS B 1 138 ? -17.062 9.438 10.578 1 94.94 138 HIS B O 1
ATOM 3557 N N . HIS B 1 139 ? -16.703 11.547 11.305 1 92.38 139 HIS B N 1
ATOM 3558 C CA . HIS B 1 139 ? -17.922 11.477 12.086 1 92.38 139 HIS B CA 1
ATOM 3559 C C . HIS B 1 139 ? -18.938 12.516 11.609 1 92.38 139 HIS B C 1
ATOM 3561 O O . HIS B 1 139 ? -20.125 12.406 11.906 1 92.38 139 HIS B O 1
ATOM 3567 N N . GLU B 1 140 ? -18.516 13.453 10.961 1 88.44 140 GLU B N 1
ATOM 3568 C CA . GLU B 1 140 ? -19.422 14.57 10.688 1 88.44 140 GLU B CA 1
ATOM 3569 C C . GLU B 1 140 ? -19.766 14.641 9.195 1 88.44 140 GLU B C 1
ATOM 3571 O O . GLU B 1 140 ? -20.891 14.969 8.828 1 88.44 140 GLU B O 1
ATOM 3576 N N . CYS B 1 141 ? -18.797 14.305 8.438 1 81.44 141 CYS B N 1
ATOM 3577 C CA . CYS B 1 141 ? -19.062 14.359 7.008 1 81.44 141 CYS B CA 1
ATOM 3578 C C . CYS B 1 141 ? -19.969 13.211 6.57 1 81.44 141 CYS B C 1
ATOM 3580 O O . CYS B 1 141 ? -19.906 12.125 7.145 1 81.44 141 CYS B O 1
ATOM 3582 N N . LEU B 1 142 ? -20.828 13.383 5.668 1 70.12 142 LEU B N 1
ATOM 3583 C CA . LEU B 1 142 ? -21.828 12.422 5.223 1 70.12 142 LEU B CA 1
ATOM 3584 C C . LEU B 1 142 ? -21.172 11.195 4.594 1 70.12 142 LEU B C 1
ATOM 3586 O O . LEU B 1 142 ? -21.656 10.078 4.742 1 70.12 142 LEU B O 1
ATOM 3590 N N . GLU B 1 143 ? -20.094 11.383 4 1 76.19 143 GLU B N 1
ATOM 3591 C CA . GLU B 1 143 ? -19.5 10.281 3.24 1 76.19 143 GLU B CA 1
ATOM 3592 C C . GLU B 1 143 ? -18.484 9.508 4.082 1 76.19 143 GLU B C 1
ATOM 3594 O O . GLU B 1 143 ? -17.969 8.477 3.645 1 76.19 143 GLU B O 1
ATOM 3599 N N . TRP B 1 144 ? -18.297 9.812 5.348 1 80.56 144 TRP B N 1
ATOM 3600 C CA . TRP B 1 144 ? -17.359 9.141 6.234 1 80.56 144 TRP B CA 1
ATOM 3601 C C . TRP B 1 144 ? -16.047 8.844 5.508 1 80.56 144 TRP B C 1
ATOM 3603 O O . TRP B 1 144 ? -15.68 7.684 5.328 1 80.56 144 TRP B O 1
ATOM 3613 N N . ILE B 1 145 ? -15.32 9.781 5.184 1 88.19 145 ILE B N 1
ATOM 3614 C CA . ILE B 1 145 ? -14.109 9.695 4.379 1 88.19 145 ILE B CA 1
ATOM 3615 C C . ILE B 1 145 ? -12.953 9.18 5.234 1 88.19 145 ILE B C 1
ATOM 3617 O O . ILE B 1 145 ? -12.672 9.727 6.301 1 88.19 145 ILE B O 1
ATOM 3621 N N . VAL B 1 146 ? -12.422 8.078 4.844 1 92 146 VAL B N 1
ATOM 3622 C CA . VAL B 1 146 ? -11.18 7.574 5.418 1 92 146 VAL B CA 1
ATOM 3623 C C . VAL B 1 146 ? -9.992 8.109 4.625 1 92 146 VAL B C 1
ATOM 3625 O O . VAL B 1 146 ? -9.953 7.996 3.396 1 92 146 VAL B O 1
ATOM 3628 N N . HIS B 1 147 ? -9.047 8.758 5.246 1 93.88 147 HIS B N 1
ATOM 3629 C CA . HIS B 1 147 ? -7.914 9.367 4.562 1 93.88 147 HIS B CA 1
ATOM 3630 C C . HIS B 1 147 ? -6.965 8.312 4.012 1 93.88 147 HIS B C 1
ATOM 3632 O O . HIS B 1 147 ? -6.715 8.266 2.805 1 93.88 147 HIS B O 1
ATOM 3638 N N . CYS B 1 148 ? -6.426 7.414 4.863 1 92.88 148 CYS B N 1
ATOM 3639 C CA . CYS B 1 148 ? -5.625 6.23 4.57 1 92.88 148 CYS B CA 1
ATOM 3640 C C . CYS B 1 148 ? -4.168 6.609 4.328 1 92.88 148 CYS B C 1
ATOM 3642 O O . CYS B 1 148 ? -3.332 5.742 4.059 1 92.88 148 CYS B O 1
ATOM 3644 N N . ASP B 1 149 ? -3.838 7.914 4.547 1 93.75 149 ASP B N 1
ATOM 3645 C CA . ASP B 1 149 ? -2.445 8.32 4.395 1 93.75 149 ASP B CA 1
ATOM 3646 C C . ASP B 1 149 ? -2.121 9.516 5.289 1 93.75 149 ASP B C 1
ATOM 3648 O O . ASP B 1 149 ? -1.53 10.5 4.836 1 93.75 149 ASP B O 1
ATOM 3652 N N . VAL B 1 150 ? -2.545 9.438 6.453 1 96.69 150 VAL B N 1
ATOM 3653 C CA . VAL B 1 150 ? -2.23 10.461 7.438 1 96.69 150 VAL B CA 1
ATOM 3654 C C . VAL B 1 150 ? -0.753 10.383 7.812 1 96.69 150 VAL B C 1
ATOM 3656 O O . VAL B 1 150 ? -0.279 9.344 8.273 1 96.69 150 VAL B O 1
ATOM 3659 N N . LYS B 1 151 ? -0.038 11.414 7.547 1 95.88 151 LYS B N 1
ATOM 3660 C CA . LYS B 1 151 ? 1.389 11.531 7.832 1 95.88 151 LYS B CA 1
ATOM 3661 C C . LYS B 1 151 ? 1.834 12.992 7.809 1 95.88 151 LYS B C 1
ATOM 3663 O O . LYS B 1 151 ? 1.111 13.859 7.309 1 95.88 151 LYS B O 1
ATOM 3668 N N . PRO B 1 152 ? 2.98 13.281 8.352 1 96.31 152 PRO B N 1
ATOM 3669 C CA . PRO B 1 152 ? 3.42 14.672 8.453 1 96.31 152 PRO B CA 1
ATOM 3670 C C . PRO B 1 152 ? 3.525 15.359 7.098 1 96.31 152 PRO B C 1
ATOM 3672 O O . PRO B 1 152 ? 3.312 16.578 6.996 1 96.31 152 PRO B O 1
ATOM 3675 N N . GLU B 1 153 ? 3.756 14.602 6.023 1 94.44 153 GLU B N 1
ATOM 3676 C CA . GLU B 1 153 ? 3.867 15.172 4.688 1 94.44 153 GLU B CA 1
ATOM 3677 C C . GLU B 1 153 ? 2.518 15.688 4.188 1 94.44 153 GLU B C 1
ATOM 3679 O O . GLU B 1 153 ? 2.459 16.578 3.346 1 94.44 153 GLU B O 1
ATOM 3684 N N . ASN B 1 154 ? 1.439 15.141 4.746 1 95.69 154 ASN B N 1
ATOM 3685 C CA . ASN B 1 154 ? 0.098 15.5 4.301 1 95.69 154 ASN B CA 1
ATOM 3686 C C . ASN B 1 154 ? -0.583 16.453 5.285 1 95.69 154 ASN B C 1
ATOM 3688 O O . ASN B 1 154 ? -1.787 16.688 5.184 1 95.69 154 ASN B O 1
ATOM 3692 N N . ILE B 1 155 ? 0.156 16.875 6.23 1 98.12 155 ILE B N 1
ATOM 3693 C CA . ILE B 1 155 ? -0.286 17.922 7.152 1 98.12 155 ILE B CA 1
ATOM 3694 C C . ILE B 1 155 ? 0.444 19.234 6.844 1 98.12 155 ILE B C 1
ATOM 3696 O O . ILE B 1 155 ? 1.639 19.359 7.121 1 98.12 155 ILE B O 1
ATOM 3700 N N . LEU B 1 156 ? -0.311 20.156 6.324 1 97.81 156 LEU B N 1
ATOM 3701 C CA . LEU B 1 156 ? 0.262 21.453 5.953 1 97.81 156 LEU B CA 1
ATOM 3702 C C . LEU B 1 156 ? 0.003 22.5 7.035 1 97.81 156 LEU B C 1
ATOM 3704 O O . LEU B 1 156 ? -0.979 22.391 7.773 1 97.81 156 LEU B O 1
ATOM 3708 N N . LEU B 1 157 ? 0.939 23.406 7.105 1 97.5 157 LEU B N 1
ATOM 3709 C CA . LEU B 1 157 ? 0.846 24.438 8.133 1 97.5 157 LEU B CA 1
ATOM 3710 C C . LEU B 1 157 ? 0.659 25.812 7.496 1 97.5 157 LEU B C 1
ATOM 3712 O O . LEU B 1 157 ? 1.476 26.234 6.676 1 97.5 157 LEU B O 1
ATOM 3716 N N . ASP B 1 158 ? -0.385 26.5 7.867 1 96.62 158 ASP B N 1
ATOM 3717 C CA . ASP B 1 158 ? -0.622 27.828 7.316 1 96.62 158 ASP B CA 1
ATOM 3718 C C . ASP B 1 158 ? 0.288 28.859 7.973 1 96.62 158 ASP B C 1
ATOM 3720 O O . ASP B 1 158 ? 1.242 28.5 8.664 1 96.62 158 ASP B O 1
ATOM 3724 N N . ARG B 1 159 ? 0.041 30.125 7.785 1 94.38 159 ARG B N 1
ATOM 3725 C CA . ARG B 1 159 ? 0.899 31.219 8.234 1 94.38 159 ARG B CA 1
ATOM 3726 C C . ARG B 1 159 ? 1.014 31.234 9.758 1 94.38 159 ARG B C 1
ATOM 3728 O O . ARG B 1 159 ? 2.061 31.594 10.305 1 94.38 159 ARG B O 1
ATOM 3735 N N . ASP B 1 160 ? -0.02 30.828 10.398 1 95.38 160 ASP B N 1
ATOM 3736 C CA . ASP B 1 160 ? -0.043 30.844 11.859 1 95.38 160 ASP B CA 1
ATOM 3737 C C . ASP B 1 160 ? 0.26 29.453 12.414 1 95.38 160 ASP B C 1
ATOM 3739 O O . ASP B 1 160 ? -0.016 29.172 13.586 1 95.38 160 ASP B O 1
ATOM 3743 N N . PHE B 1 161 ? 0.66 28.5 11.609 1 95.88 161 PHE B N 1
ATOM 3744 C CA . PHE B 1 161 ? 1.054 27.141 11.945 1 95.88 161 PHE B CA 1
ATOM 3745 C C . PHE B 1 161 ? -0.155 26.328 12.375 1 95.88 161 PHE B C 1
ATOM 3747 O O . PHE B 1 161 ? -0.022 25.359 13.133 1 95.88 161 PHE B O 1
ATOM 3754 N N . GLN B 1 162 ? -1.323 26.828 11.906 1 97.38 162 GLN B N 1
ATOM 3755 C CA . GLN B 1 162 ? -2.5 25.984 12.039 1 97.38 162 GLN B CA 1
ATOM 3756 C C . GLN B 1 162 ? -2.477 24.844 11.016 1 97.38 162 GLN B C 1
ATOM 3758 O O . GLN B 1 162 ? -2.172 25.062 9.836 1 97.38 162 GLN B O 1
ATOM 3763 N N . PRO B 1 163 ? -2.736 23.625 11.492 1 98.56 163 PRO B N 1
ATOM 3764 C CA . PRO B 1 163 ? -2.629 22.484 10.578 1 98.56 163 PRO B CA 1
ATOM 3765 C C . PRO B 1 163 ? -3.828 22.375 9.641 1 98.56 163 PRO B C 1
ATOM 3767 O O . PRO B 1 163 ? -4.961 22.641 10.039 1 98.56 163 PRO B O 1
ATOM 3770 N N . LYS B 1 164 ? -3.584 22.016 8.414 1 98.5 164 LYS B N 1
ATOM 3771 C CA . LYS B 1 164 ? -4.578 21.641 7.41 1 98.5 164 LYS B CA 1
ATOM 3772 C C . LYS B 1 164 ? -4.227 20.312 6.75 1 98.5 164 LYS B C 1
ATOM 3774 O O . LYS B 1 164 ? -3.146 20.172 6.172 1 98.5 164 LYS B O 1
ATOM 3779 N N . ILE B 1 165 ? -5.098 19.359 6.852 1 98.06 165 ILE B N 1
ATOM 3780 C CA . ILE B 1 165 ? -4.875 18.031 6.281 1 98.06 165 ILE B CA 1
ATOM 3781 C C . ILE B 1 165 ? -5.09 18.078 4.77 1 98.06 165 ILE B C 1
ATOM 3783 O O . ILE B 1 165 ? -6.109 18.578 4.297 1 98.06 165 ILE B O 1
ATOM 3787 N N . ALA B 1 166 ? -4.152 17.625 4.02 1 95.88 166 ALA B N 1
ATOM 3788 C CA . ALA B 1 166 ? -4.23 17.562 2.562 1 95.88 166 ALA B CA 1
ATOM 3789 C C . ALA B 1 166 ? -4.512 16.141 2.086 1 95.88 166 ALA B C 1
ATOM 3791 O O . ALA B 1 166 ? -4.484 15.195 2.877 1 95.88 166 ALA B O 1
ATOM 3792 N N . ASP B 1 167 ? -4.922 15.977 0.842 1 91.5 167 ASP B N 1
ATOM 3793 C CA . ASP B 1 167 ? -5.051 14.719 0.112 1 91.5 167 ASP B CA 1
ATOM 3794 C C . ASP B 1 167 ? -6.129 13.836 0.73 1 91.5 167 ASP B C 1
ATOM 3796 O O . ASP B 1 167 ? -6.016 12.609 0.719 1 91.5 167 ASP B O 1
ATOM 3800 N N . PHE B 1 168 ? -7.031 14.43 1.393 1 91.31 168 PHE B N 1
ATOM 3801 C CA . PHE B 1 168 ? -8.156 13.641 1.869 1 91.31 168 PHE B CA 1
ATOM 3802 C C . PHE B 1 168 ? -9.133 13.344 0.733 1 91.31 168 PHE B C 1
ATOM 3804 O O . PHE B 1 168 ? -9.242 14.125 -0.212 1 91.31 168 PHE B O 1
ATOM 3811 N N . GLY B 1 169 ? -9.727 12.195 0.741 1 85.12 169 GLY B N 1
ATOM 3812 C CA . GLY B 1 169 ? -10.75 11.836 -0.229 1 85.12 169 GLY B CA 1
ATOM 3813 C C . GLY B 1 169 ? -10.18 11.25 -1.506 1 85.12 169 GLY B C 1
ATOM 3814 O O . GLY B 1 169 ? -10.93 10.766 -2.359 1 85.12 169 GLY B O 1
ATOM 3815 N N . LEU B 1 170 ? -8.914 11.227 -1.66 1 81.94 170 LEU B N 1
ATOM 3816 C CA . LEU B 1 170 ? -8.281 10.773 -2.896 1 81.94 170 LEU B CA 1
ATOM 3817 C C . LEU B 1 170 ? -8.445 9.266 -3.064 1 81.94 170 LEU B C 1
ATOM 3819 O O . LEU B 1 170 ? -8.508 8.766 -4.191 1 81.94 170 LEU B O 1
ATOM 3823 N N . MET B 1 171 ? -8.453 8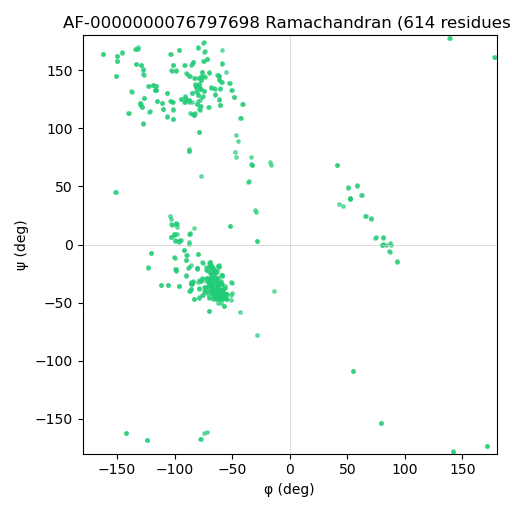.594 -1.94 1 77.69 171 MET B N 1
ATOM 3824 C CA . MET B 1 171 ? -8.664 7.152 -2 1 77.69 171 MET B CA 1
ATOM 3825 C C . MET B 1 171 ? -10.016 6.828 -2.639 1 77.69 171 MET B C 1
ATOM 3827 O O . MET B 1 171 ? -10.125 5.883 -3.424 1 77.69 171 MET B O 1
ATOM 3831 N N . LYS B 1 172 ? -10.977 7.574 -2.305 1 75.31 172 LYS B N 1
ATOM 3832 C CA . LYS B 1 172 ? -12.305 7.379 -2.885 1 75.31 172 LYS B CA 1
ATOM 3833 C C . LYS B 1 172 ? -12.281 7.605 -4.395 1 75.31 172 LYS B C 1
ATOM 3835 O O . LYS B 1 172 ? -12.977 6.91 -5.141 1 75.31 172 LYS B O 1
ATOM 3840 N N . LEU B 1 173 ? -11.484 8.523 -4.82 1 74.19 173 LEU B N 1
ATOM 3841 C CA . LEU B 1 173 ? -11.367 8.852 -6.238 1 74.19 173 LEU B CA 1
ATOM 3842 C C . LEU B 1 173 ? -10.695 7.715 -7 1 74.19 173 LEU B C 1
ATOM 3844 O O . LEU B 1 173 ? -10.844 7.609 -8.219 1 74.19 173 LEU B O 1
ATOM 3848 N N . GLN B 1 174 ? -10.086 6.914 -6.242 1 72.56 174 GLN B N 1
ATOM 3849 C CA . GLN B 1 174 ? -9.344 5.836 -6.891 1 72.56 174 GLN B CA 1
ATOM 3850 C C . GLN B 1 174 ? -10.148 4.539 -6.887 1 72.56 174 GLN B C 1
ATOM 3852 O O . GLN B 1 174 ? -9.906 3.65 -7.707 1 72.56 174 GLN B O 1
ATOM 3857 N N . GLN B 1 175 ? -11.102 4.402 -6.012 1 70.94 175 GLN B N 1
ATOM 3858 C CA . GLN B 1 175 ? -11.758 3.121 -5.781 1 70.94 175 GLN B CA 1
ATOM 3859 C C . GLN B 1 175 ? -13.055 3.014 -6.586 1 70.94 175 GLN B C 1
ATOM 3861 O O . GLN B 1 175 ? -13.391 1.939 -7.086 1 70.94 175 GLN B O 1
ATOM 3866 N N . ARG B 1 176 ? -13.727 4.09 -6.715 1 63.84 176 ARG B N 1
ATOM 3867 C CA . ARG B 1 176 ? -15.031 3.967 -7.34 1 63.84 176 ARG B CA 1
ATOM 3868 C C . ARG B 1 176 ? -14.906 3.514 -8.789 1 63.84 176 ARG B C 1
ATOM 3870 O O . ARG B 1 176 ? -14.148 4.102 -9.562 1 63.84 176 ARG B O 1
ATOM 3877 N N . GLY B 1 177 ? -15.664 2.498 -9.047 1 63.03 177 GLY B N 1
ATOM 3878 C CA . GLY B 1 177 ? -15.68 1.956 -10.398 1 63.03 177 GLY B CA 1
ATOM 3879 C C . GLY B 1 177 ? -14.438 1.15 -10.734 1 63.03 177 GLY B C 1
ATOM 3880 O O . GLY B 1 177 ? -14.242 0.758 -11.883 1 63.03 177 GLY B O 1
ATOM 3881 N N . SER B 1 178 ? -13.641 0.979 -9.727 1 66.19 178 SER B N 1
ATOM 3882 C CA . SER B 1 178 ? -12.375 0.298 -9.977 1 66.19 178 SER B CA 1
ATOM 3883 C C . SER B 1 178 ? -12.539 -1.217 -9.914 1 66.19 178 SER B C 1
ATOM 3885 O O . SER B 1 178 ? -13.516 -1.716 -9.352 1 66.19 178 SER B O 1
ATOM 3887 N N . SER B 1 179 ? -11.656 -1.87 -10.586 1 67.75 179 SER B N 1
ATOM 3888 C CA . SER B 1 179 ? -11.586 -3.326 -10.547 1 67.75 179 SER B CA 1
ATOM 3889 C C . SER B 1 179 ? -11.359 -3.83 -9.125 1 67.75 179 SER B C 1
ATOM 3891 O O . SER B 1 179 ? -10.938 -3.07 -8.25 1 67.75 179 SER B O 1
ATOM 3893 N N . ALA B 1 180 ? -11.766 -5.066 -8.867 1 68.12 180 ALA B N 1
ATOM 3894 C CA . ALA B 1 180 ? -11.539 -5.715 -7.582 1 68.12 180 ALA B CA 1
ATOM 3895 C C . ALA B 1 180 ? -10.078 -5.602 -7.16 1 68.12 180 ALA B C 1
ATOM 3897 O O . ALA B 1 180 ? -9.773 -5.418 -5.98 1 68.12 180 ALA B O 1
ATOM 3898 N N . GLU B 1 181 ? -9.234 -5.613 -8.148 1 69.75 181 GLU B N 1
ATOM 3899 C CA . GLU B 1 181 ? -7.801 -5.527 -7.879 1 69.75 181 GLU B CA 1
ATOM 3900 C C . GLU B 1 181 ? -7.426 -4.152 -7.332 1 69.75 181 GLU B C 1
ATOM 3902 O O . GLU B 1 181 ? -6.625 -4.047 -6.402 1 69.75 181 GLU B O 1
ATOM 3907 N N . MET B 1 182 ? -8 -3.18 -7.883 1 68.06 182 MET B N 1
ATOM 3908 C CA . MET B 1 182 ? -7.719 -1.823 -7.422 1 68.06 182 MET B CA 1
ATOM 3909 C C . MET B 1 182 ? -8.289 -1.594 -6.023 1 68.06 182 MET B C 1
ATOM 3911 O O . MET B 1 182 ? -7.684 -0.89 -5.215 1 68.06 182 MET B O 1
ATOM 3915 N N . LEU B 1 183 ? -9.375 -2.33 -5.801 1 70.38 183 LEU B N 1
ATOM 3916 C CA . LEU B 1 183 ? -10.016 -2.195 -4.496 1 70.38 183 LEU B CA 1
ATOM 3917 C C . LEU B 1 183 ? -9.18 -2.855 -3.406 1 70.38 183 LEU B C 1
ATOM 3919 O O . LEU B 1 183 ? -9.25 -2.465 -2.24 1 70.38 183 LEU B O 1
ATOM 3923 N N . SER B 1 184 ? -8.344 -3.756 -3.842 1 81.12 184 SER B N 1
ATOM 3924 C CA . SER B 1 184 ? -7.551 -4.5 -2.869 1 81.12 184 SER B CA 1
ATOM 3925 C C . SER B 1 184 ? -6.168 -3.889 -2.697 1 81.12 184 SER B C 1
ATOM 3927 O O . SER B 1 184 ? -5.379 -4.344 -1.866 1 81.12 184 SER B O 1
ATOM 3929 N N . LYS B 1 185 ? -5.926 -2.814 -3.377 1 83 185 LYS B N 1
ATOM 3930 C CA . LYS B 1 185 ? -4.641 -2.127 -3.277 1 83 185 LYS B CA 1
ATOM 3931 C C . LYS B 1 185 ? -4.461 -1.495 -1.898 1 83 185 LYS B C 1
ATOM 3933 O O . LYS B 1 185 ? -5.398 -0.91 -1.352 1 83 185 LYS B O 1
ATOM 3938 N N . VAL B 1 186 ? -3.318 -1.672 -1.366 1 86.94 186 VAL B N 1
ATOM 3939 C CA . VAL B 1 186 ? -3.008 -1.055 -0.082 1 86.94 186 VAL B CA 1
ATOM 3940 C C . VAL B 1 186 ? -2.66 0.419 -0.287 1 86.94 186 VAL B C 1
ATOM 3942 O O . VAL B 1 186 ? -1.937 0.768 -1.222 1 86.94 186 VAL B O 1
ATOM 3945 N N . HIS B 1 187 ? -3.248 1.19 0.593 1 85.31 187 HIS B N 1
ATOM 3946 C CA . HIS B 1 187 ? -2.994 2.625 0.558 1 85.31 187 HIS B CA 1
ATOM 3947 C C . HIS B 1 187 ? -2.299 3.094 1.833 1 85.31 187 HIS B C 1
ATOM 3949 O O . HIS B 1 187 ? -2.646 2.652 2.932 1 85.31 187 HIS B O 1
ATOM 3955 N N . GLY B 1 188 ? -1.314 3.84 1.616 1 88.62 188 GLY B N 1
ATOM 3956 C CA . GLY B 1 188 ? -0.623 4.402 2.766 1 88.62 188 GLY B CA 1
ATOM 3957 C C . GLY B 1 188 ? 0.882 4.457 2.588 1 88.62 188 GLY B C 1
ATOM 3958 O O . GLY B 1 188 ? 1.393 4.215 1.492 1 88.62 188 GLY B O 1
ATOM 3959 N N . THR B 1 189 ? 1.453 4.914 3.613 1 90.31 189 THR B N 1
ATOM 3960 C CA . THR B 1 189 ? 2.902 5.078 3.629 1 90.31 189 THR B CA 1
ATOM 3961 C C . THR B 1 189 ? 3.539 4.176 4.68 1 90.31 189 THR B C 1
ATOM 3963 O O . THR B 1 189 ? 3.018 4.043 5.789 1 90.31 189 THR B O 1
ATOM 3966 N N . ARG B 1 190 ? 4.637 3.555 4.27 1 89.12 190 ARG B N 1
ATOM 3967 C CA . ARG B 1 190 ? 5.375 2.686 5.184 1 89.12 190 ARG B CA 1
ATOM 3968 C C . ARG B 1 190 ? 5.656 3.396 6.504 1 89.12 190 ARG B C 1
ATOM 3970 O O . ARG B 1 190 ? 6.09 4.551 6.516 1 89.12 190 ARG B O 1
ATOM 3977 N N . GLY B 1 191 ? 5.395 2.723 7.605 1 88.19 191 GLY B N 1
ATOM 3978 C CA . GLY B 1 191 ? 5.617 3.293 8.922 1 88.19 191 GLY B CA 1
ATOM 3979 C C . GLY B 1 191 ? 4.387 3.967 9.5 1 88.19 191 GLY B C 1
ATOM 3980 O O . GLY B 1 191 ? 4.328 4.246 10.695 1 88.19 191 GLY B O 1
ATOM 3981 N N . TYR B 1 192 ? 3.418 4.219 8.672 1 92.56 192 TYR B N 1
ATOM 3982 C CA . TYR B 1 192 ? 2.213 4.898 9.133 1 92.56 192 TYR B CA 1
ATOM 3983 C C . TYR B 1 192 ? 0.979 4.035 8.906 1 92.56 192 TYR B C 1
ATOM 3985 O O . TYR B 1 192 ? -0.123 4.391 9.328 1 92.56 192 TYR B O 1
ATOM 3993 N N . ILE B 1 193 ? 1.188 2.932 8.227 1 91.12 193 ILE B N 1
ATOM 3994 C CA . ILE B 1 193 ? 0.055 2.102 7.832 1 91.12 193 ILE B CA 1
ATOM 3995 C C . ILE B 1 193 ? -0.403 1.26 9.023 1 91.12 193 ILE B C 1
ATOM 3997 O O . ILE B 1 193 ? 0.421 0.773 9.797 1 91.12 193 ILE B O 1
ATOM 4001 N N . ALA B 1 194 ? -1.692 1.082 9.117 1 91.19 194 ALA B N 1
ATOM 4002 C CA . ALA B 1 194 ? -2.279 0.302 10.203 1 91.19 194 ALA B CA 1
ATOM 4003 C C . ALA B 1 194 ? -2.082 -1.194 9.969 1 91.19 194 ALA B C 1
ATOM 4005 O O . ALA B 1 194 ? -2.121 -1.663 8.836 1 91.19 194 ALA B O 1
ATOM 4006 N N . PRO B 1 195 ? -1.952 -1.973 11.016 1 86.19 195 PRO B N 1
ATOM 4007 C CA . PRO B 1 195 ? -1.687 -3.408 10.906 1 86.19 195 PRO B CA 1
ATOM 4008 C C . PRO B 1 195 ? -2.832 -4.172 10.25 1 86.19 195 PRO B C 1
ATOM 4010 O O . PRO B 1 195 ? -2.613 -5.242 9.672 1 86.19 195 PRO B O 1
ATOM 4013 N N . GLU B 1 196 ? -4.039 -3.654 10.297 1 86.25 196 GLU B N 1
ATOM 4014 C CA . GLU B 1 196 ? -5.184 -4.395 9.781 1 86.25 196 GLU B CA 1
ATOM 4015 C C . GLU B 1 196 ? -5.125 -4.512 8.258 1 86.25 196 GLU B C 1
ATOM 4017 O O . GLU B 1 196 ? -5.848 -5.316 7.668 1 86.25 196 GLU B O 1
ATOM 4022 N N . TRP B 1 197 ? -4.297 -3.715 7.609 1 83.5 197 TRP B N 1
ATOM 4023 C CA . TRP B 1 197 ? -4.094 -3.869 6.172 1 83.5 197 TRP B CA 1
ATOM 4024 C C . TRP B 1 197 ? -3.576 -5.266 5.844 1 83.5 197 TRP B C 1
ATOM 4026 O O . TRP B 1 197 ? -3.803 -5.777 4.742 1 83.5 197 TRP B O 1
ATOM 4036 N N . ALA B 1 198 ? -2.889 -5.883 6.77 1 79.5 198 ALA B N 1
ATOM 4037 C CA . ALA B 1 198 ? -2.338 -7.219 6.566 1 79.5 198 ALA B CA 1
ATOM 4038 C C . ALA B 1 198 ? -3.408 -8.289 6.773 1 79.5 198 ALA B C 1
ATOM 4040 O O . ALA B 1 198 ? -3.244 -9.43 6.34 1 79.5 198 ALA B O 1
ATOM 4041 N N . LEU B 1 199 ? -4.504 -8.031 7.465 1 73.31 199 LEU B N 1
ATOM 4042 C CA . LEU B 1 199 ? -5.496 -9.016 7.879 1 73.31 199 LEU B CA 1
ATOM 4043 C C . LEU B 1 199 ? -6.684 -9.039 6.922 1 73.31 199 LEU B C 1
ATOM 4045 O O . LEU B 1 199 ? -7.598 -9.844 7.078 1 73.31 199 LEU B O 1
ATOM 4049 N N . ASN B 1 200 ? -6.617 -8.477 5.766 1 70 200 ASN B N 1
ATOM 4050 C CA . ASN B 1 200 ? -7.707 -8.375 4.805 1 70 200 ASN B CA 1
ATOM 4051 C C . ASN B 1 200 ? -9 -7.914 5.473 1 70 200 ASN B C 1
ATOM 4053 O O . ASN B 1 200 ? -10.07 -8.469 5.203 1 70 200 ASN B O 1
ATOM 4057 N N . LEU B 1 201 ? -9.023 -7.121 6.445 1 70.19 201 LEU B N 1
ATOM 4058 C CA . LEU B 1 201 ? -10.172 -6.52 7.105 1 70.19 201 LEU B CA 1
ATOM 4059 C C . LEU B 1 201 ? -10.586 -5.227 6.406 1 70.19 201 LEU B C 1
ATOM 4061 O O . LEU B 1 201 ? -9.766 -4.57 5.766 1 70.19 201 LEU B O 1
ATOM 4065 N N . PRO B 1 202 ? -11.938 -5.059 6.426 1 77.06 202 PRO B N 1
ATOM 4066 C CA . PRO B 1 202 ? -12.352 -3.756 5.895 1 77.06 202 PRO B CA 1
ATOM 4067 C C . PRO B 1 202 ? -11.617 -2.592 6.559 1 77.06 202 PRO B C 1
ATOM 4069 O O . PRO B 1 202 ? -11.383 -2.615 7.77 1 77.06 202 PRO B O 1
ATOM 4072 N N . ILE B 1 203 ? -11.266 -1.677 5.789 1 85.75 203 ILE B N 1
ATOM 4073 C CA . ILE B 1 203 ? -10.547 -0.515 6.297 1 85.75 203 ILE B CA 1
ATOM 4074 C C . ILE B 1 203 ? -11.539 0.584 6.672 1 85.75 203 ILE B C 1
ATOM 4076 O O . ILE B 1 203 ? -12.414 0.94 5.875 1 85.75 203 ILE B O 1
ATOM 4080 N N . ASN B 1 204 ? -11.523 1.024 7.879 1 90.31 204 ASN B N 1
ATOM 4081 C CA . ASN B 1 204 ? -12.352 2.135 8.344 1 90.31 204 ASN B CA 1
ATOM 4082 C C . ASN B 1 204 ? -11.508 3.24 8.969 1 90.31 204 ASN B C 1
ATOM 4084 O O . ASN B 1 204 ? -10.289 3.254 8.82 1 90.31 204 ASN B O 1
ATOM 4088 N N . GLY B 1 205 ? -12.133 4.176 9.641 1 94 205 GLY B N 1
ATOM 4089 C CA . GLY B 1 205 ? -11.461 5.355 10.156 1 94 205 GLY B CA 1
ATOM 4090 C C . GLY B 1 205 ? -10.383 5.035 11.172 1 94 205 GLY B C 1
ATOM 4091 O O . GLY B 1 205 ? -9.492 5.848 11.422 1 94 205 GLY B O 1
ATOM 4092 N N . LYS B 1 206 ? -10.438 3.836 11.734 1 96 206 LYS B N 1
ATOM 4093 C CA . LYS B 1 206 ? -9.461 3.451 12.75 1 96 206 LYS B CA 1
ATOM 4094 C C . LYS B 1 206 ? -8.062 3.34 12.164 1 96 206 LYS B C 1
ATOM 4096 O O . LYS B 1 206 ? -7.066 3.422 12.891 1 96 206 LYS B O 1
ATOM 4101 N N . ALA B 1 207 ? -7.996 3.102 10.852 1 94.75 207 ALA B N 1
ATOM 4102 C CA . ALA B 1 207 ? -6.695 3.119 10.195 1 94.75 207 ALA B CA 1
ATOM 4103 C C . ALA B 1 207 ? -6.047 4.496 10.297 1 94.75 207 ALA B C 1
ATOM 4105 O O . ALA B 1 207 ? -4.84 4.605 10.539 1 94.75 207 ALA B O 1
ATOM 4106 N N . ASP B 1 208 ? -6.863 5.539 10.164 1 97.62 208 ASP B N 1
ATOM 4107 C CA . ASP B 1 208 ? -6.379 6.906 10.312 1 97.62 208 ASP B CA 1
ATOM 4108 C C . ASP B 1 208 ? -5.957 7.191 11.75 1 97.62 208 ASP B C 1
ATOM 4110 O O . ASP B 1 208 ? -5.004 7.938 11.992 1 97.62 208 ASP B O 1
ATOM 4114 N N . VAL B 1 209 ? -6.703 6.609 12.633 1 98.5 209 VAL B N 1
ATOM 4115 C CA . VAL B 1 209 ? -6.398 6.785 14.047 1 98.5 209 VAL B CA 1
ATOM 4116 C C . VAL B 1 209 ? -5 6.254 14.352 1 98.5 209 VAL B C 1
ATOM 4118 O O . VAL B 1 209 ? -4.23 6.891 15.07 1 98.5 209 VAL B O 1
ATOM 4121 N N . TYR B 1 210 ? -4.707 5.121 13.805 1 96.62 210 TYR B N 1
ATOM 4122 C CA . TYR B 1 210 ? -3.373 4.555 13.961 1 96.62 210 TYR B CA 1
ATOM 4123 C C . TYR B 1 210 ? -2.307 5.52 13.461 1 96.62 210 TYR B C 1
ATOM 4125 O O . TYR B 1 210 ? -1.354 5.832 14.18 1 96.62 210 TYR B O 1
ATOM 4133 N N . SER B 1 211 ? -2.469 5.973 12.227 1 97.06 211 SER B N 1
ATOM 4134 C CA . SER B 1 211 ? -1.508 6.887 11.617 1 97.06 211 SER B CA 1
ATOM 4135 C C . SER B 1 211 ? -1.355 8.164 12.438 1 97.06 211 SER B C 1
ATOM 4137 O O . SER B 1 211 ? -0.248 8.68 12.586 1 97.06 211 SER B O 1
ATOM 4139 N N . TYR B 1 212 ? -2.48 8.641 12.961 1 98.62 212 TYR B N 1
ATOM 4140 C CA . TYR B 1 212 ? -2.463 9.82 13.812 1 98.62 212 TYR B CA 1
ATOM 4141 C C . TYR B 1 212 ? -1.604 9.586 15.055 1 98.62 212 TYR B C 1
ATOM 4143 O O . TYR B 1 212 ? -0.848 10.469 15.461 1 98.62 212 TYR B O 1
ATOM 4151 N N . GLY B 1 213 ? -1.78 8.453 15.617 1 97.94 213 GLY B N 1
ATOM 4152 C CA . GLY B 1 213 ? -0.957 8.109 16.766 1 97.94 213 GLY B CA 1
ATOM 4153 C C . GLY B 1 213 ? 0.531 8.188 16.484 1 97.94 213 GLY B C 1
ATOM 4154 O O . GLY B 1 213 ? 1.3 8.703 17.297 1 97.94 213 GLY B O 1
ATOM 4155 N N . VAL B 1 214 ? 0.933 7.699 15.344 1 95.81 214 VAL B N 1
ATOM 4156 C CA . VAL B 1 214 ? 2.332 7.758 14.93 1 95.81 214 VAL B CA 1
ATOM 4157 C C . VAL B 1 214 ? 2.773 9.219 14.812 1 95.81 214 VAL B C 1
ATOM 4159 O O . VAL B 1 214 ? 3.842 9.594 15.297 1 95.81 214 VAL B O 1
ATOM 4162 N N . VAL B 1 215 ? 1.967 10.008 14.219 1 97.94 215 VAL B N 1
ATOM 4163 C CA . VAL B 1 215 ? 2.266 11.422 14.047 1 97.94 215 VAL B CA 1
ATOM 4164 C C . VAL B 1 215 ? 2.434 12.086 15.414 1 97.94 215 VAL B C 1
ATOM 4166 O O . VAL B 1 215 ? 3.322 12.922 15.602 1 97.94 215 VAL B O 1
ATOM 4169 N N . LEU B 1 216 ? 1.552 11.711 16.359 1 98 216 LEU B N 1
ATOM 4170 C CA . LEU B 1 216 ? 1.639 12.281 17.703 1 98 216 LEU B CA 1
ATOM 4171 C C . LEU B 1 216 ? 2.994 11.984 18.328 1 98 216 LEU B C 1
ATOM 4173 O O . LEU B 1 216 ? 3.611 12.867 18.938 1 98 216 LEU B O 1
ATOM 4177 N N . LEU B 1 217 ? 3.414 10.758 18.203 1 95.88 217 LEU B N 1
ATOM 4178 C CA . LEU B 1 217 ? 4.715 10.375 18.75 1 95.88 217 LEU B CA 1
ATOM 4179 C C . LEU B 1 217 ? 5.828 11.219 18.141 1 95.88 217 LEU B C 1
ATOM 4181 O O . LEU B 1 217 ? 6.715 11.688 18.859 1 95.88 217 LEU B O 1
ATOM 4185 N N . GLU B 1 218 ? 5.723 11.43 16.906 1 95.5 218 GLU B N 1
ATOM 4186 C CA . GLU B 1 218 ? 6.738 12.195 16.188 1 95.5 218 GLU B CA 1
ATOM 4187 C C . GLU B 1 218 ? 6.695 13.672 16.578 1 95.5 218 GLU B C 1
ATOM 4189 O O . GLU B 1 218 ? 7.734 14.336 16.641 1 95.5 218 GLU B O 1
ATOM 4194 N N . LEU B 1 219 ? 5.484 14.156 16.797 1 97.38 219 LEU B N 1
ATOM 4195 C CA . LEU B 1 219 ? 5.32 15.539 17.219 1 97.38 219 LEU B CA 1
ATOM 4196 C C . LEU B 1 219 ? 6.008 15.789 18.562 1 97.38 219 LEU B C 1
ATOM 4198 O O . LEU B 1 219 ? 6.609 16.844 18.766 1 97.38 219 LEU B O 1
ATOM 4202 N N . VAL B 1 220 ? 5.906 14.852 19.453 1 96.62 220 VAL B N 1
ATOM 4203 C CA . VAL B 1 220 ? 6.469 15 20.797 1 96.62 220 VAL B CA 1
ATOM 4204 C C . VAL B 1 220 ? 7.984 14.82 20.734 1 96.62 220 VAL B C 1
ATOM 4206 O O . VAL B 1 220 ? 8.727 15.625 21.312 1 96.62 220 VAL B O 1
ATOM 4209 N N . LYS B 1 221 ? 8.414 13.812 19.984 1 94.12 221 LYS B N 1
ATOM 4210 C CA . LYS B 1 221 ? 9.828 13.453 19.984 1 94.12 221 LYS B CA 1
ATOM 4211 C C . LYS B 1 221 ? 10.609 14.328 19 1 94.12 221 LYS B C 1
ATOM 4213 O O . LYS B 1 221 ? 11.82 14.5 19.156 1 94.12 221 LYS B O 1
ATOM 4218 N N . GLY B 1 222 ? 9.984 14.727 17.953 1 93.56 222 GLY B N 1
ATOM 4219 C CA . GLY B 1 222 ? 10.609 15.609 16.969 1 93.56 222 GLY B CA 1
ATOM 4220 C C . GLY B 1 222 ? 11.383 14.859 15.906 1 93.56 222 GLY B C 1
ATOM 4221 O O . GLY B 1 222 ? 12.055 15.469 15.07 1 93.56 222 GLY B O 1
ATOM 4222 N N . VAL B 1 223 ? 11.375 13.539 15.984 1 90.56 223 VAL B N 1
ATOM 4223 C CA . VAL B 1 223 ? 12.031 12.695 14.984 1 90.56 223 VAL B CA 1
ATOM 4224 C C . VAL B 1 223 ? 11.055 11.625 14.492 1 90.56 223 VAL B C 1
ATOM 4226 O O . VAL B 1 223 ? 10.094 11.289 15.188 1 90.56 223 VAL B O 1
ATOM 4229 N N . ARG B 1 224 ? 11.344 11.195 13.281 1 89.06 224 ARG B N 1
ATOM 4230 C CA . ARG B 1 224 ? 10.5 10.141 12.742 1 89.06 224 ARG B CA 1
ATOM 4231 C C . ARG B 1 224 ? 10.578 8.883 13.602 1 89.06 224 ARG B C 1
ATOM 4233 O O . ARG B 1 224 ? 11.656 8.516 14.078 1 89.06 224 ARG B O 1
ATOM 4240 N N . LEU B 1 225 ? 9.492 8.227 13.766 1 85 225 LEU B N 1
ATOM 4241 C CA . LEU B 1 225 ? 9.445 7.012 14.57 1 85 225 LEU B CA 1
ATOM 4242 C C . LEU B 1 225 ? 10.391 5.953 14.008 1 85 225 LEU B C 1
ATOM 4244 O O . LEU B 1 225 ? 10.977 5.18 14.766 1 85 225 LEU B O 1
ATOM 4248 N N . SER B 1 226 ? 10.523 5.934 12.727 1 75.75 226 SER B N 1
ATOM 4249 C CA . SER B 1 226 ? 11.383 4.957 12.07 1 75.75 226 SER B CA 1
ATOM 4250 C C . SER B 1 226 ? 12.836 5.113 12.508 1 75.75 226 SER B C 1
ATOM 4252 O O . SER B 1 226 ? 13.633 4.188 12.375 1 75.75 226 SER B O 1
ATOM 4254 N N . ARG B 1 227 ? 13.156 6.258 13.031 1 74.81 227 ARG B N 1
ATOM 4255 C CA . ARG B 1 227 ? 14.531 6.559 13.398 1 74.81 227 ARG B CA 1
ATOM 4256 C C . ARG B 1 227 ? 14.758 6.363 14.891 1 74.81 227 ARG B C 1
ATOM 4258 O O . ARG B 1 227 ? 15.859 6.598 15.398 1 74.81 227 ARG B O 1
ATOM 4265 N N . TRP B 1 228 ? 13.719 6.203 15.609 1 71.31 228 TRP B N 1
ATOM 4266 C CA . TRP B 1 228 ? 13.867 6.047 17.047 1 71.31 228 TRP B CA 1
ATOM 4267 C C . TRP B 1 228 ? 14.906 4.973 17.375 1 71.31 228 TRP B C 1
ATOM 4269 O O . TRP B 1 228 ? 15.609 5.07 18.375 1 71.31 228 TRP B O 1
ATOM 4279 N N . VAL B 1 229 ? 15.039 3.834 16.781 1 53.47 229 VAL B N 1
ATOM 4280 C CA . VAL B 1 229 ? 15.883 2.701 17.141 1 53.47 229 VAL B CA 1
ATOM 4281 C C . VAL B 1 229 ? 17.344 3.041 16.875 1 53.47 229 VAL B C 1
ATOM 4283 O O . VAL B 1 229 ? 18.25 2.426 17.453 1 53.47 229 VAL B O 1
ATOM 4286 N N . ALA B 1 230 ? 17.688 3.816 15.781 1 45.66 230 ALA B N 1
ATOM 4287 C CA . ALA B 1 230 ? 19.109 3.846 15.422 1 45.66 230 ALA B CA 1
ATOM 4288 C C . ALA B 1 230 ? 19.953 4.344 16.578 1 45.66 230 ALA B C 1
ATOM 4290 O O . ALA B 1 230 ? 21.188 4.254 16.547 1 45.66 230 ALA B O 1
ATOM 4291 N N . GLU B 1 231 ? 19.609 5.297 17.297 1 42.16 231 GLU B N 1
ATOM 4292 C CA . GLU B 1 231 ? 20.672 5.793 18.172 1 42.16 231 GLU B CA 1
ATOM 4293 C C . GLU B 1 231 ? 21.172 4.691 19.109 1 42.16 231 GLU B C 1
ATOM 4295 O O . GLU B 1 231 ? 22.188 4.863 19.781 1 42.16 231 GLU B O 1
ATOM 4300 N N . GLY B 1 232 ? 20.391 3.869 19.719 1 38.16 232 GLY B N 1
ATOM 4301 C CA . GLY B 1 232 ? 21.125 2.816 20.406 1 38.16 232 GLY B CA 1
ATOM 4302 C C . GLY B 1 232 ? 21.734 1.801 19.469 1 38.16 232 GLY B C 1
ATOM 4303 O O . GLY B 1 232 ? 21.672 1.953 18.25 1 38.16 232 GLY B O 1
ATOM 4304 N N . GLU B 1 233 ? 22.172 0.397 19.984 1 38.5 233 GLU B N 1
ATOM 4305 C CA . GLU B 1 233 ? 22.938 -0.624 19.281 1 38.5 233 GLU B CA 1
ATOM 4306 C C . GLU B 1 233 ? 22.281 -0.987 17.953 1 38.5 233 GLU B C 1
ATOM 4308 O O . GLU B 1 233 ? 21.078 -0.812 17.781 1 38.5 233 GLU B O 1
ATOM 4313 N N . GLU B 1 234 ? 23.062 -1.375 16.906 1 38.69 234 GLU B N 1
ATOM 4314 C CA . GLU B 1 234 ? 22.984 -1.761 15.492 1 38.69 234 GLU B CA 1
ATOM 4315 C C . GLU B 1 234 ? 21.625 -2.398 15.18 1 38.69 234 GLU B C 1
ATOM 4317 O O . GLU B 1 234 ? 21.031 -2.127 14.141 1 38.69 234 GLU B O 1
ATOM 4322 N N . GLU B 1 235 ? 21.312 -3.736 15.523 1 39.28 235 GLU B N 1
ATOM 4323 C CA . GLU B 1 235 ? 20.609 -4.879 14.945 1 39.28 235 GLU B CA 1
ATOM 4324 C C . GLU B 1 235 ? 19.125 -4.824 15.242 1 39.28 235 GLU B C 1
ATOM 4326 O O . GLU B 1 235 ? 18.391 -5.789 14.992 1 39.28 235 GLU B O 1
ATOM 4331 N N . VAL B 1 236 ? 18.438 -4.082 16.219 1 39.12 236 VAL B N 1
ATOM 4332 C CA . VAL B 1 236 ? 17.188 -4.656 16.688 1 39.12 236 VAL B CA 1
ATOM 4333 C C . VAL B 1 236 ? 16.047 -4.211 15.781 1 39.12 236 VAL B C 1
ATOM 4335 O O . VAL B 1 236 ? 15.672 -3.037 15.773 1 39.12 236 VAL B O 1
ATOM 4338 N N . GLU B 1 237 ? 15.633 -4.668 14.617 1 45 237 GLU B N 1
ATOM 4339 C CA . GLU B 1 237 ? 14.477 -4.797 13.734 1 45 237 GLU B CA 1
ATOM 4340 C C . GLU B 1 237 ? 13.18 -4.496 14.477 1 45 237 GLU B C 1
ATOM 4342 O O . GLU B 1 237 ? 12.266 -3.887 13.914 1 45 237 GLU B O 1
ATOM 4347 N N . MET B 1 238 ? 13 -4.969 15.82 1 46.12 238 MET B N 1
ATOM 4348 C CA . MET B 1 238 ? 11.852 -4.883 16.719 1 46.12 238 MET B CA 1
ATOM 4349 C C . MET B 1 238 ? 11.82 -3.535 17.422 1 46.12 238 MET B C 1
ATOM 4351 O O . MET B 1 238 ? 10.984 -3.314 18.312 1 46.12 238 MET B O 1
ATOM 4355 N N . ALA B 1 239 ? 12.578 -2.613 16.953 1 50.03 239 ALA B N 1
ATOM 4356 C CA . ALA B 1 239 ? 12.852 -1.423 17.75 1 50.03 239 ALA B CA 1
ATOM 4357 C C . ALA B 1 239 ? 11.617 -0.532 17.844 1 50.03 239 ALA B C 1
ATOM 4359 O O . ALA B 1 239 ? 11.289 -0.041 18.938 1 50.03 239 ALA B O 1
ATOM 4360 N N . GLY B 1 240 ? 10.875 -0.35 16.641 1 55.47 240 GLY B N 1
ATOM 4361 C CA . GLY B 1 240 ? 9.695 0.498 16.766 1 55.47 240 GLY B CA 1
ATOM 4362 C C . GLY B 1 240 ? 8.688 -0.026 17.766 1 55.47 240 GLY B C 1
ATOM 4363 O O . GLY B 1 240 ? 8.258 0.708 18.656 1 55.47 240 GLY B O 1
ATOM 4364 N N . ILE B 1 241 ? 8.383 -1.278 17.594 1 59.78 241 ILE B N 1
ATOM 4365 C CA . ILE B 1 241 ? 7.426 -1.91 18.484 1 59.78 241 ILE B CA 1
ATOM 4366 C C . ILE B 1 241 ? 7.977 -1.919 19.906 1 59.78 241 ILE B C 1
ATOM 4368 O O . ILE B 1 241 ? 7.258 -1.61 20.859 1 59.78 241 ILE B O 1
ATOM 4372 N N . CYS B 1 242 ? 9.18 -2.119 19.891 1 64.5 242 CYS B N 1
ATOM 4373 C CA . CYS B 1 242 ? 9.82 -2.168 21.188 1 64.5 242 CYS B CA 1
ATOM 4374 C C . CYS B 1 242 ? 9.789 -0.802 21.859 1 64.5 242 CYS B C 1
ATOM 4376 O O . CYS B 1 242 ? 9.531 -0.704 23.062 1 64.5 242 CYS B O 1
ATOM 4378 N N . SER B 1 243 ? 9.891 0.161 21.047 1 74.38 243 SER B N 1
ATOM 4379 C CA . SER B 1 243 ? 9.891 1.514 21.594 1 74.38 243 SER B CA 1
ATOM 4380 C C . SER B 1 243 ? 8.523 1.89 22.141 1 74.38 243 SER B C 1
ATOM 4382 O O . SER B 1 243 ? 8.422 2.537 23.188 1 74.38 243 SER B O 1
ATOM 4384 N N . ILE B 1 244 ? 7.574 1.356 21.5 1 80.06 244 ILE B N 1
ATOM 4385 C CA . ILE B 1 244 ? 6.215 1.675 21.922 1 80.06 244 ILE B CA 1
ATOM 4386 C C . ILE B 1 244 ? 5.902 0.947 23.219 1 80.06 244 ILE B C 1
ATOM 4388 O O . ILE B 1 244 ? 5.277 1.515 24.125 1 80.06 244 ILE B O 1
ATOM 4392 N N . GLU B 1 245 ? 6.332 -0.232 23.297 1 82.38 245 GLU B N 1
ATOM 4393 C CA . GLU B 1 245 ? 6.117 -1.003 24.516 1 82.38 245 GLU B CA 1
ATOM 4394 C C . GLU B 1 245 ? 6.855 -0.382 25.703 1 82.38 245 GLU B C 1
ATOM 4396 O O . GLU B 1 245 ? 6.328 -0.333 26.812 1 82.38 245 GLU B O 1
ATOM 4401 N N . ILE B 1 246 ? 8.016 0.05 25.438 1 82.19 246 ILE B N 1
ATOM 4402 C CA . ILE B 1 246 ? 8.805 0.705 26.469 1 82.19 246 ILE B CA 1
ATOM 4403 C C . ILE B 1 246 ? 8.109 1.989 26.922 1 82.19 246 ILE B C 1
ATOM 4405 O O . ILE B 1 246 ? 8.031 2.275 28.109 1 82.19 246 ILE B O 1
ATOM 4409 N N . LEU B 1 247 ? 7.664 2.691 25.984 1 87.06 247 LEU B N 1
ATOM 4410 C CA . LEU B 1 247 ? 6.953 3.93 26.281 1 87.06 247 LEU B CA 1
ATOM 4411 C C . LEU B 1 247 ? 5.711 3.654 27.125 1 87.06 247 LEU B C 1
ATOM 4413 O O . LEU B 1 247 ? 5.402 4.41 28.047 1 87.06 247 LEU B O 1
ATOM 4417 N N . LYS B 1 248 ? 5.012 2.619 26.828 1 87.75 248 LYS B N 1
ATOM 4418 C CA . LYS B 1 248 ? 3.826 2.217 27.578 1 87.75 248 LYS B CA 1
ATOM 4419 C C . LYS B 1 248 ? 4.168 1.953 29.047 1 87.75 248 LYS B C 1
ATOM 4421 O O . LYS B 1 248 ? 3.451 2.396 29.938 1 87.75 248 LYS B O 1
ATOM 4426 N N . GLU B 1 249 ? 5.188 1.299 29.203 1 87.12 249 GLU B N 1
ATOM 4427 C CA . GLU B 1 249 ? 5.637 0.964 30.547 1 87.12 249 GLU B CA 1
ATOM 4428 C C . GLU B 1 249 ? 6.047 2.215 31.312 1 87.12 249 GLU B C 1
ATOM 4430 O O . GLU B 1 249 ? 5.727 2.355 32.5 1 87.12 249 GLU B O 1
ATOM 4435 N N . LYS B 1 250 ? 6.773 3.057 30.656 1 88.44 250 LYS B N 1
ATOM 4436 C CA . LYS B 1 250 ? 7.23 4.289 31.297 1 88.44 250 LYS B CA 1
ATOM 4437 C C . LYS B 1 250 ? 6.047 5.168 31.688 1 88.44 250 LYS B C 1
ATOM 4439 O O . LYS B 1 250 ? 6.047 5.754 32.781 1 88.44 250 LYS B O 1
ATOM 4444 N N . LEU B 1 251 ? 5.098 5.215 30.891 1 90 251 LEU B N 1
ATOM 4445 C CA . LEU B 1 251 ? 3.938 6.07 31.125 1 90 251 LEU B CA 1
ATOM 4446 C C . LEU B 1 251 ? 3.1 5.531 32.281 1 90 251 LEU B C 1
ATOM 4448 O O . LEU B 1 251 ? 2.381 6.289 32.938 1 90 251 LEU B O 1
ATOM 4452 N N . ALA B 1 252 ? 3.127 4.297 32.469 1 88.44 252 ALA B N 1
ATOM 4453 C CA . ALA B 1 252 ? 2.387 3.66 33.562 1 88.44 252 ALA B CA 1
ATOM 4454 C C . ALA B 1 252 ? 3.041 3.939 34.906 1 88.44 252 ALA B C 1
ATOM 4456 O O . ALA B 1 252 ? 2.398 3.826 35.938 1 88.44 252 ALA B O 1
ATOM 4457 N N . GLY B 1 253 ? 4.254 4.301 34.875 1 86.81 253 GLY B N 1
ATOM 4458 C CA . GLY B 1 253 ? 4.988 4.57 36.094 1 86.81 253 GLY B CA 1
ATOM 4459 C C . GLY B 1 253 ? 4.695 5.938 36.688 1 86.81 253 GLY B C 1
ATOM 4460 O O . GLY B 1 253 ? 4.121 6.797 36.031 1 86.81 253 GLY B O 1
ATOM 4461 N N . GLU B 1 254 ? 5.152 6.172 37.906 1 85.5 254 GLU B N 1
ATOM 4462 C CA . GLU B 1 254 ? 4.91 7.422 38.625 1 85.5 254 GLU B CA 1
ATOM 4463 C C . GLU B 1 254 ? 5.953 8.477 38.25 1 85.5 254 GLU B C 1
ATOM 4465 O O . GLU B 1 254 ? 5.652 9.672 38.219 1 85.5 254 GLU B O 1
ATOM 4470 N N . ASP B 1 255 ? 7.109 8.039 38 1 86.12 255 ASP B N 1
ATOM 4471 C CA . ASP B 1 255 ? 8.203 8.945 37.688 1 86.12 255 ASP B CA 1
ATOM 4472 C C . ASP B 1 255 ? 8.195 9.289 36.188 1 86.12 255 ASP B C 1
ATOM 4474 O O . ASP B 1 255 ? 8.406 8.414 35.344 1 86.12 255 ASP B O 1
ATOM 4478 N N . GLN B 1 256 ? 7.887 10.609 35.969 1 85.38 256 GLN B N 1
ATOM 4479 C CA . GLN B 1 256 ? 7.82 11.023 34.594 1 85.38 256 GLN B CA 1
ATOM 4480 C C . GLN B 1 256 ? 9.062 11.828 34.188 1 85.38 256 GLN B C 1
ATOM 4482 O O . GLN B 1 256 ? 9.031 12.594 33.219 1 85.38 256 GLN B O 1
ATOM 4487 N N . SER B 1 257 ? 10.172 11.656 34.844 1 87.81 257 SER B N 1
ATOM 4488 C CA . SER B 1 257 ? 11.391 12.398 34.594 1 87.81 257 SER B CA 1
ATOM 4489 C C . SER B 1 257 ? 11.969 12.047 33.219 1 87.81 257 SER B C 1
ATOM 4491 O O . SER B 1 257 ? 12.688 12.852 32.625 1 87.81 257 SER B O 1
ATOM 4493 N N . TRP B 1 258 ? 11.578 10.883 32.75 1 89.25 258 TRP B N 1
ATOM 4494 C CA . TRP B 1 258 ? 12.078 10.414 31.453 1 89.25 258 TRP B CA 1
ATOM 4495 C C . TRP B 1 258 ? 11.562 11.289 30.312 1 89.25 258 TRP B C 1
ATOM 4497 O O . TRP B 1 258 ? 12.125 11.289 29.219 1 89.25 258 TRP B O 1
ATOM 4507 N N . LEU B 1 259 ? 10.508 11.984 30.594 1 90.75 259 LEU B N 1
ATOM 4508 C CA . LEU B 1 259 ? 9.898 12.828 29.562 1 90.75 259 LEU B CA 1
ATOM 4509 C C . LEU B 1 259 ? 10.891 13.875 29.062 1 90.75 259 LEU B C 1
ATOM 4511 O O . LEU B 1 259 ? 10.906 14.203 27.875 1 90.75 259 LEU B O 1
ATOM 4515 N N . LEU B 1 260 ? 11.648 14.383 29.984 1 89.69 260 LEU B N 1
ATOM 4516 C CA . LEU B 1 260 ? 12.617 15.414 29.625 1 89.69 260 LEU B CA 1
ATOM 4517 C C . LEU B 1 260 ? 13.609 14.906 28.594 1 89.69 260 LEU B C 1
ATOM 4519 O O . LEU B 1 260 ? 14.055 15.656 27.719 1 89.69 260 LEU B O 1
ATOM 4523 N N . GLU B 1 261 ? 13.883 13.625 28.672 1 88.12 261 GLU B N 1
ATOM 4524 C CA . GLU B 1 261 ? 14.844 13.023 27.75 1 88.12 261 GLU B CA 1
ATOM 4525 C C . GLU B 1 261 ? 14.156 12.547 26.469 1 88.12 261 GLU B C 1
ATOM 4527 O O . GLU B 1 261 ? 14.797 12.43 25.422 1 88.12 261 GLU B O 1
ATOM 4532 N N . PHE B 1 262 ? 12.891 12.391 26.609 1 90.75 262 PHE B N 1
ATOM 4533 C CA . PHE B 1 262 ? 12.148 11.82 25.5 1 90.75 262 PHE B CA 1
ATOM 4534 C C . PHE B 1 262 ? 11.719 12.906 24.516 1 90.75 262 PHE B C 1
ATOM 4536 O O . PHE B 1 262 ? 11.766 12.711 23.312 1 90.75 262 PHE B O 1
ATOM 4543 N N . VAL B 1 263 ? 11.32 14.023 25.125 1 94.75 263 VAL B N 1
ATOM 4544 C CA . VAL B 1 263 ? 10.781 15.117 24.312 1 94.75 263 VAL B CA 1
ATOM 4545 C C . VAL B 1 263 ? 11.898 15.75 23.484 1 94.75 263 VAL B C 1
ATOM 4547 O O . VAL B 1 263 ? 13.062 15.727 23.891 1 94.75 263 VAL B O 1
ATOM 4550 N N . ASP B 1 264 ? 11.555 16.203 22.359 1 94.12 264 ASP B N 1
ATOM 4551 C CA . ASP B 1 264 ? 12.477 16.844 21.422 1 94.12 264 ASP B CA 1
ATOM 4552 C C . ASP B 1 264 ? 13.461 17.75 22.156 1 94.12 264 ASP B C 1
ATOM 4554 O O . ASP B 1 264 ? 13.055 18.75 22.766 1 94.12 264 ASP B O 1
ATOM 4558 N N . HIS B 1 265 ? 14.703 17.484 22.016 1 91.75 265 HIS B N 1
ATOM 4559 C CA . HIS B 1 265 ? 15.734 18.219 22.734 1 91.75 265 HIS B CA 1
ATOM 4560 C C . HIS B 1 265 ? 15.828 19.656 22.25 1 91.75 265 HIS B C 1
ATOM 4562 O O . HIS B 1 265 ? 16.266 20.547 22.984 1 91.75 265 HIS B O 1
ATOM 4568 N N . ARG B 1 266 ? 15.391 20 21.172 1 93.38 266 ARG B N 1
ATOM 4569 C CA . ARG B 1 266 ? 15.469 21.344 20.609 1 93.38 266 ARG B CA 1
ATOM 4570 C C . ARG B 1 266 ? 14.57 22.312 21.375 1 93.38 266 ARG B C 1
ATOM 4572 O O . ARG B 1 266 ? 14.719 23.531 21.25 1 93.38 266 ARG B O 1
ATOM 4579 N N . LEU B 1 267 ? 13.656 21.672 22.094 1 94.5 267 LEU B N 1
ATOM 4580 C CA . LEU B 1 267 ? 12.758 22.5 22.906 1 94.5 267 LEU B CA 1
ATOM 4581 C C . LEU B 1 267 ? 13.438 22.938 24.203 1 94.5 267 LEU B C 1
ATOM 4583 O O . LEU B 1 267 ? 12.914 23.781 24.922 1 94.5 267 LEU B O 1
ATOM 4587 N N . ASP B 1 268 ? 14.555 22.438 24.5 1 92.94 268 ASP B N 1
ATOM 4588 C CA . ASP B 1 268 ? 15.367 22.812 25.656 1 92.94 268 ASP B CA 1
ATOM 4589 C C . ASP B 1 268 ? 14.547 22.75 26.938 1 92.94 268 ASP B C 1
ATOM 4591 O O . ASP B 1 268 ? 14.562 23.688 27.734 1 92.94 268 ASP B O 1
ATOM 4595 N N . GLY B 1 269 ? 13.766 21.75 26.984 1 92.69 269 GLY B N 1
ATOM 4596 C CA . GLY B 1 269 ? 12.992 21.531 28.188 1 92.69 269 GLY B CA 1
ATOM 4597 C C . GLY B 1 269 ? 11.758 22.406 28.266 1 92.69 269 GLY B C 1
ATOM 4598 O O . GLY B 1 269 ? 10.984 22.312 29.234 1 92.69 269 GLY B O 1
ATOM 4599 N N . GLU B 1 270 ? 11.523 23.234 27.312 1 94.81 270 GLU B N 1
ATOM 4600 C CA . GLU B 1 270 ? 10.383 24.141 27.312 1 94.81 270 GLU B CA 1
ATOM 4601 C C . GLU B 1 270 ? 9.148 23.469 26.703 1 94.81 270 GLU B C 1
ATOM 4603 O O . GLU B 1 270 ? 8.773 23.766 25.578 1 94.81 270 GLU B O 1
ATOM 4608 N N . PHE B 1 271 ? 8.5 22.688 27.484 1 95.88 271 PHE B N 1
ATOM 4609 C CA . PHE B 1 271 ? 7.254 22.047 27.109 1 95.88 271 PHE B CA 1
ATOM 4610 C C . PHE B 1 271 ? 6.363 21.812 28.312 1 95.88 271 PHE B C 1
ATOM 4612 O O . PHE B 1 271 ? 6.809 21.969 29.453 1 95.88 271 PHE B O 1
ATOM 4619 N N . ASN B 1 272 ? 5.125 21.672 28.109 1 95.69 272 ASN B N 1
ATOM 4620 C CA . ASN B 1 272 ? 4.16 21.359 29.156 1 95.69 272 ASN B CA 1
ATOM 4621 C C . ASN B 1 272 ? 4.109 19.875 29.438 1 95.69 272 ASN B C 1
ATOM 4623 O O . ASN B 1 272 ? 3.635 19.094 28.609 1 95.69 272 ASN B O 1
ATOM 4627 N N . GLN B 1 273 ? 4.566 19.469 30.594 1 93.75 273 GLN B N 1
ATOM 4628 C CA . GLN B 1 273 ? 4.711 18.062 30.953 1 93.75 273 GLN B CA 1
ATOM 4629 C C . GLN B 1 273 ? 3.363 17.344 30.922 1 93.75 273 GLN B C 1
ATOM 4631 O O . GLN B 1 273 ? 3.275 16.203 30.453 1 93.75 273 GLN B O 1
ATOM 4636 N N . SER B 1 274 ? 2.344 17.984 31.422 1 94 274 SER B N 1
ATOM 4637 C CA . SER B 1 274 ? 1.018 17.391 31.438 1 94 274 SER B CA 1
ATOM 4638 C C . SER B 1 274 ? 0.498 17.141 30.016 1 94 274 SER B C 1
ATOM 4640 O O . SER B 1 274 ? -0.055 16.078 29.734 1 94 274 SER B O 1
ATOM 4642 N N . GLU B 1 275 ? 0.702 18.125 29.172 1 96.06 275 GLU B N 1
ATOM 4643 C CA . GLU B 1 275 ? 0.271 18 27.781 1 96.06 275 GLU B CA 1
ATOM 4644 C C . GLU B 1 275 ? 1.047 16.906 27.062 1 96.06 275 GLU B C 1
ATOM 4646 O O . GLU B 1 275 ? 0.469 16.141 26.297 1 96.06 275 GLU B O 1
ATOM 4651 N N . ALA B 1 276 ? 2.316 16.891 27.328 1 96.31 276 ALA B N 1
ATOM 4652 C CA . ALA B 1 276 ? 3.158 15.875 26.703 1 96.31 276 ALA B CA 1
ATOM 4653 C C . ALA B 1 276 ? 2.723 14.477 27.125 1 96.31 276 ALA B C 1
ATOM 4655 O O . ALA B 1 276 ? 2.633 13.57 26.297 1 96.31 276 ALA B O 1
ATOM 4656 N N . THR B 1 277 ? 2.449 14.297 28.391 1 94.75 277 THR B N 1
ATOM 4657 C CA . THR B 1 277 ? 2.012 13.008 28.922 1 94.75 277 THR B CA 1
ATOM 4658 C C . THR B 1 277 ? 0.7 12.578 28.266 1 94.75 277 THR B C 1
ATOM 4660 O O . THR B 1 277 ? 0.56 11.43 27.844 1 94.75 277 THR B O 1
ATOM 4663 N N . VAL B 1 278 ? -0.219 13.508 28.188 1 95.62 278 VAL B N 1
ATOM 4664 C CA . VAL B 1 278 ? -1.523 13.195 27.609 1 95.62 278 VAL B CA 1
ATOM 4665 C C . VAL B 1 278 ? -1.366 12.852 26.125 1 95.62 278 VAL B C 1
ATOM 4667 O O . VAL B 1 278 ? -1.978 11.898 25.641 1 95.62 278 VAL B O 1
ATOM 4670 N N . MET B 1 279 ? -0.568 13.586 25.391 1 97.19 279 MET B N 1
ATOM 4671 C CA . MET B 1 279 ? -0.325 13.312 23.969 1 97.19 279 MET B CA 1
ATOM 4672 C C . MET B 1 279 ? 0.256 11.922 23.781 1 97.19 279 MET B C 1
ATOM 4674 O O . MET B 1 279 ? -0.148 11.195 22.875 1 97.19 279 MET B O 1
ATOM 4678 N N . LEU B 1 280 ? 1.176 11.547 24.641 1 96.62 280 LEU B N 1
ATOM 4679 C CA . LEU B 1 280 ? 1.812 10.234 24.531 1 96.62 280 LEU B CA 1
ATOM 4680 C C . LEU B 1 280 ? 0.827 9.125 24.875 1 96.62 280 LEU B C 1
ATOM 4682 O O . LEU B 1 280 ? 0.821 8.07 24.234 1 96.62 280 LEU B O 1
ATOM 4686 N N . LYS B 1 281 ? 0.021 9.352 25.875 1 96.06 281 LYS B N 1
ATOM 4687 C CA . LYS B 1 281 ? -0.988 8.359 26.234 1 96.06 281 LYS B CA 1
ATOM 4688 C C . LYS B 1 281 ? -1.975 8.141 25.094 1 96.06 281 LYS B C 1
ATOM 4690 O O . LYS B 1 281 ? -2.336 7.004 24.781 1 96.06 281 LYS B O 1
ATOM 4695 N N . ILE B 1 282 ? -2.389 9.234 24.516 1 97.94 282 ILE B N 1
ATOM 4696 C CA . ILE B 1 282 ? -3.277 9.148 23.359 1 97.94 282 ILE B CA 1
ATOM 4697 C C . ILE B 1 282 ? -2.58 8.406 22.219 1 97.94 282 ILE B C 1
ATOM 4699 O O . ILE B 1 282 ? -3.17 7.523 21.594 1 97.94 282 ILE B O 1
ATOM 4703 N N . ALA B 1 283 ? -1.352 8.75 21.953 1 97.62 283 ALA B N 1
ATOM 4704 C CA . ALA B 1 283 ? -0.59 8.109 20.875 1 97.62 283 ALA B CA 1
ATOM 4705 C C . ALA B 1 283 ? -0.536 6.598 21.078 1 97.62 283 ALA B C 1
ATOM 4707 O O . ALA B 1 283 ? -0.799 5.836 20.141 1 97.62 283 ALA B O 1
ATOM 4708 N N . ILE B 1 284 ? -0.262 6.191 22.266 1 95.5 284 ILE B N 1
ATOM 4709 C CA . ILE B 1 284 ? -0.156 4.77 22.578 1 95.5 284 ILE B CA 1
ATOM 4710 C C . ILE B 1 284 ? -1.509 4.094 22.375 1 95.5 284 ILE B C 1
ATOM 4712 O O . ILE B 1 284 ? -1.579 2.988 21.828 1 95.5 284 ILE B O 1
ATOM 4716 N N . SER B 1 285 ? -2.541 4.777 22.781 1 97 285 SER B N 1
ATOM 4717 C CA . SER B 1 285 ? -3.883 4.238 22.594 1 97 285 SER B CA 1
ATOM 4718 C C . SER B 1 285 ? -4.234 4.129 21.125 1 97 285 SER B C 1
ATOM 4720 O O . SER B 1 285 ? -4.945 3.209 20.703 1 97 285 SER B O 1
ATOM 4722 N N . CYS B 1 286 ? -3.762 4.992 20.328 1 97.75 286 CYS B N 1
ATOM 4723 C CA . CYS B 1 286 ? -4.074 5.051 18.906 1 97.75 286 CYS B CA 1
ATOM 4724 C C . CYS B 1 286 ? -3.33 3.965 18.125 1 97.75 286 CYS B C 1
ATOM 4726 O O . CYS B 1 286 ? -3.824 3.465 17.125 1 97.75 286 CYS B O 1
ATOM 4728 N N . VAL B 1 287 ? -2.184 3.551 18.578 1 94.25 287 VAL B N 1
ATOM 4729 C CA . VAL B 1 287 ? -1.338 2.67 17.781 1 94.25 287 VAL B CA 1
ATOM 4730 C C . VAL B 1 287 ? -1.509 1.226 18.234 1 94.25 287 VAL B C 1
ATOM 4732 O O . VAL B 1 287 ? -0.642 0.383 18 1 94.25 287 VAL B O 1
ATOM 4735 N N . GLN B 1 288 ? -2.619 1.01 18.953 1 91.94 288 GLN B N 1
ATOM 4736 C CA . GLN B 1 288 ? -2.939 -0.364 19.328 1 91.94 288 GLN B CA 1
ATOM 4737 C C . GLN B 1 288 ? -3.088 -1.251 18.094 1 91.94 288 GLN B C 1
ATOM 4739 O O . GLN B 1 288 ? -3.645 -0.826 17.078 1 91.94 288 GLN B O 1
ATOM 4744 N N . GLU B 1 289 ? -2.582 -2.488 18.172 1 85.56 289 GLU B N 1
ATOM 4745 C CA . GLU B 1 289 ? -2.689 -3.438 17.062 1 85.56 289 GLU B CA 1
ATOM 4746 C C . GLU B 1 289 ? -4.148 -3.762 16.766 1 85.56 289 GLU B C 1
ATOM 4748 O O . GLU B 1 289 ? -4.547 -3.812 15.594 1 85.56 289 GLU B O 1
ATOM 4753 N N . ASP B 1 290 ? -4.883 -3.973 17.828 1 87.06 290 ASP B N 1
ATOM 4754 C CA . ASP B 1 290 ? -6.312 -4.219 17.688 1 87.06 290 ASP B CA 1
ATOM 4755 C C . ASP B 1 290 ? -7.074 -2.914 17.469 1 87.06 290 ASP B C 1
ATOM 4757 O O . ASP B 1 290 ? -7.16 -2.076 18.375 1 87.06 290 ASP B O 1
ATOM 4761 N N . ARG B 1 291 ? -7.668 -2.783 16.391 1 91.19 291 ARG B N 1
ATOM 4762 C CA . ARG B 1 291 ? -8.312 -1.528 16.016 1 91.19 291 ARG B CA 1
ATOM 4763 C C . ARG B 1 291 ? -9.5 -1.23 16.922 1 91.19 291 ARG B C 1
ATOM 4765 O O . ARG B 1 291 ? -9.867 -0.069 17.109 1 91.19 291 ARG B O 1
ATOM 4772 N N . SER B 1 292 ? -10.117 -2.262 17.484 1 91.69 292 SER B N 1
ATOM 4773 C CA . SER B 1 292 ? -11.273 -2.061 18.344 1 91.69 292 SER B CA 1
ATOM 4774 C C . SER B 1 292 ? -10.867 -1.376 19.656 1 91.69 292 SER B C 1
ATOM 4776 O O . SER B 1 292 ? -11.711 -0.815 20.344 1 91.69 292 SER B O 1
ATOM 4778 N N . ARG B 1 293 ? -9.625 -1.407 19.984 1 95.06 293 ARG B N 1
ATOM 4779 C CA . ARG B 1 293 ? -9.125 -0.81 21.219 1 95.06 293 ARG B CA 1
ATOM 4780 C C . ARG B 1 293 ? -8.68 0.63 20.984 1 95.06 293 ARG B C 1
ATOM 4782 O O . ARG B 1 293 ? -8.312 1.332 21.922 1 95.06 293 ARG B O 1
ATOM 4789 N N . ARG B 1 294 ? -8.703 1.09 19.781 1 97.38 294 ARG B N 1
ATOM 4790 C CA . ARG B 1 294 ? -8.312 2.461 19.469 1 97.38 294 ARG B CA 1
ATOM 4791 C C . ARG B 1 294 ? -9.461 3.428 19.719 1 97.38 294 ARG B C 1
ATOM 4793 O O . ARG B 1 294 ? -10.625 3.09 19.484 1 97.38 294 ARG B O 1
ATOM 4800 N N . PRO B 1 295 ? -9.164 4.594 20.188 1 98.19 295 PRO B N 1
ATOM 4801 C CA . PRO B 1 295 ? -10.227 5.578 20.406 1 98.19 295 PRO B CA 1
ATOM 4802 C C . PRO B 1 295 ? -10.781 6.152 19.109 1 98.19 295 PRO B C 1
ATOM 4804 O O . PRO B 1 295 ? -10.18 5.977 18.047 1 98.19 295 PRO B O 1
ATOM 4807 N N . SER B 1 296 ? -11.969 6.703 19.203 1 97.56 296 SER B N 1
ATOM 4808 C CA . SER B 1 296 ? -12.461 7.516 18.094 1 97.56 296 SER B CA 1
ATOM 4809 C C . SER B 1 296 ? -11.766 8.875 18.062 1 97.56 296 SER B C 1
ATOM 4811 O O . SER B 1 296 ? -11.25 9.336 19.078 1 97.56 296 SER B O 1
ATOM 4813 N N . MET B 1 297 ? -11.773 9.5 16.938 1 98 297 MET B N 1
ATOM 4814 C CA . MET B 1 297 ? -11.125 10.805 16.844 1 98 297 MET B CA 1
ATOM 4815 C C . MET B 1 297 ? -11.891 11.852 17.656 1 98 297 MET B C 1
ATOM 4817 O O . MET B 1 297 ? -11.289 12.781 18.188 1 98 297 MET B O 1
ATOM 4821 N N . SER B 1 298 ? -13.203 11.68 17.797 1 97.12 298 SER B N 1
ATOM 4822 C CA . SER B 1 298 ? -13.977 12.57 18.656 1 97.12 298 SER B CA 1
ATOM 4823 C C . SER B 1 298 ? -13.492 12.5 20.094 1 97.12 298 SER B C 1
ATOM 4825 O O . SER B 1 298 ? -13.367 13.523 20.766 1 97.12 298 SER B O 1
ATOM 4827 N N . HIS B 1 299 ? -13.242 11.289 20.531 1 97.81 299 HIS B N 1
ATOM 4828 C CA . HIS B 1 299 ? -12.727 11.102 21.891 1 97.81 299 HIS B CA 1
ATOM 4829 C C . HIS B 1 299 ? -11.344 11.734 22.047 1 97.81 299 HIS B C 1
ATOM 4831 O O . HIS B 1 299 ? -11.039 12.32 23.078 1 97.81 299 HIS B O 1
ATOM 4837 N N . VAL B 1 300 ? -10.539 11.617 21.078 1 98.44 300 VAL B N 1
ATOM 4838 C CA . VAL B 1 300 ? -9.203 12.195 21.094 1 98.44 300 VAL B CA 1
ATOM 4839 C C . VAL B 1 300 ? -9.305 13.719 21.219 1 98.44 300 VAL B C 1
ATOM 4841 O O . VAL B 1 300 ? -8.602 14.32 22.047 1 98.44 300 VAL B O 1
ATOM 4844 N N . VAL B 1 301 ? -10.211 14.32 20.438 1 98.38 301 VAL B N 1
ATOM 4845 C CA . VAL B 1 301 ? -10.406 15.766 20.469 1 98.38 301 VAL B CA 1
ATOM 4846 C C . VAL B 1 301 ? -10.836 16.188 21.875 1 98.38 301 VAL B C 1
ATOM 4848 O O . VAL B 1 301 ? -10.289 17.141 22.438 1 98.38 301 VAL B O 1
ATOM 4851 N N . GLU B 1 302 ? -11.734 15.477 22.406 1 97.69 302 GLU B N 1
ATOM 4852 C CA . GLU B 1 302 ? -12.242 15.797 23.734 1 97.69 302 GLU B CA 1
ATOM 4853 C C . GLU B 1 302 ? -11.133 15.719 24.781 1 97.69 302 GLU B C 1
ATOM 4855 O O . GLU B 1 302 ? -11.031 16.578 25.656 1 97.69 302 GLU B O 1
ATOM 4860 N N . THR B 1 303 ? -10.312 14.727 24.703 1 97.31 303 THR B N 1
ATOM 4861 C CA . THR B 1 303 ? -9.227 14.523 25.656 1 97.31 303 THR B CA 1
ATOM 4862 C C . THR B 1 303 ? -8.195 15.641 25.531 1 97.31 303 THR B C 1
ATOM 4864 O O . THR B 1 303 ? -7.715 16.156 26.547 1 97.31 303 THR B O 1
ATOM 4867 N N . LEU B 1 304 ? -7.855 16.047 24.344 1 97.25 304 LEU B N 1
ATOM 4868 C CA . LEU B 1 304 ? -6.871 17.094 24.125 1 97.25 304 LEU B CA 1
ATOM 4869 C C . LEU B 1 304 ? -7.41 18.453 24.594 1 97.25 304 LEU B C 1
ATOM 4871 O O . LEU B 1 304 ? -6.66 19.266 25.125 1 97.25 304 LEU B O 1
ATOM 4875 N N . LEU B 1 305 ? -8.703 18.641 24.391 1 95.38 305 LEU B N 1
ATOM 4876 C CA . LEU B 1 305 ? -9.328 19.906 24.766 1 95.38 305 LEU B CA 1
ATOM 4877 C C . LEU B 1 305 ? -9.43 20.031 26.281 1 95.38 305 LEU B C 1
ATOM 4879 O O . LEU B 1 305 ? -9.453 21.141 26.828 1 95.38 305 LEU B O 1
ATOM 4883 N N . SER B 1 306 ? -9.539 18.922 26.938 1 89.56 306 SER B N 1
ATOM 4884 C CA . SER B 1 306 ? -9.727 18.938 28.375 1 89.56 306 SER B CA 1
ATOM 4885 C C . SER B 1 306 ? -8.523 19.547 29.094 1 89.56 306 SER B C 1
ATOM 4887 O O . SER B 1 306 ? -8.648 20.047 30.203 1 89.56 306 SER B O 1
ATOM 4889 N N . LEU B 1 307 ? -7.371 19.578 28.547 1 83.5 307 LEU B N 1
ATOM 4890 C CA . LEU B 1 307 ? -6.18 20.141 29.156 1 83.5 307 LEU B CA 1
ATOM 4891 C C . LEU B 1 307 ? -6.039 21.625 28.812 1 83.5 307 LEU B C 1
ATOM 4893 O O . LEU B 1 307 ? -5.305 22.359 29.484 1 83.5 307 LEU B O 1
ATOM 4897 N N . VAL B 1 308 ? -6.598 22.016 27.703 1 74.69 308 VAL B N 1
ATOM 4898 C CA . VAL B 1 308 ? -6.477 23.422 27.297 1 74.69 308 VAL B CA 1
ATOM 4899 C C . VAL B 1 308 ? -7.48 24.266 28.078 1 74.69 308 VAL B C 1
ATOM 4901 O O . VAL B 1 308 ? -7.211 25.438 28.391 1 74.69 308 VAL B O 1
ATOM 4904 N N . GLU B 1 309 ? -8.703 23.734 28.469 1 53.62 309 GLU B N 1
ATOM 4905 C CA . GLU B 1 309 ? -9.633 24.484 29.312 1 53.62 309 GLU B CA 1
ATOM 4906 C C . GLU B 1 309 ? -9.164 24.531 30.766 1 53.62 309 GLU B C 1
ATOM 4908 O O . GLU B 1 309 ? -8.555 23.562 31.25 1 53.62 309 GLU B O 1
#

Sequence (618 aa):
DEGYTIISSQFRIFSYRELQKATSCFQEELGSGRSGAVYKGVLDDARKVAVKKLNDVIQGEQEFRSEISVIGRIYHMNLVRIWGFCVEKTHKLLVSEFIENGSLAAVLFDHQSNSPVLQWGQRYNIALGVAKGLAYLHHECLEWIVHCDVKPENILLDRDFQPKIADFGLMKLQQRGSSAEMLSKVHGTRGYIAPEWALNLPINGKADVYSYGVVLLELVKGVRLSRWVAEGEEEVEMAGICSIEILKEKLAGEDQSWLLEFVDHRLDGEFNQSEATVMLKIAISCVQEDRSRRPSMSHVVETLLSLVEDEGYTIISSQFRIFSYRELQKATSCFQEELGSGRSGAVYKGVLDDARKVAVKKLNDVIQGEQEFRSEISVIGRIYHMNLVRIWGFCVEKTHKLLVSEFIENGSLAAVLFDHQSNSPVLQWGQRYNIALGVAKGLAYLHHECLEWIVHCDVKPENILLDRDFQPKIADFGLMKLQQRGSSAEMLSKVHGTRGYIAPEWALNLPINGKADVYSYGVVLLELVKGVRLSRWVAEGEEEVEMAGICSIEILKEKLAGEDQSWLLEFVDHRLDGEFNQSEATVMLKIAISCVQEDRSRRPSMSHVVETLLSLVE